Protein AF-0000000084537211 (afdb_homodimer)

Sequence (558 aa):
MEEIHDLFDIAEKNSTNLKNIINNLDGIYKQNYTIISDLVKDKWAISINMDIDKFNNFLIEGKYKNRYEKLKDDLERLPNGVGENISTKEVLRRELKKHYSKRIIFDSSFKDGKKFKYGALNIGGPGIHKYGDICLVIAKSFVNNDASVAFIKGDSLSYVNESKVDVEKLTTDSSNKNLVHILAAIKHCTCTCEIDPIMLPSIVCCEHSYIEAITKNDIEPQHIHKVRIRKTKVEEYYGYLYEKYANGLSDIEKLRDLQEFLRMNDLIKDKGIELEVVGMEEIHDLFDIAEKNSTNLKNIINNLDGIYKQNYTIISDLVKDKWAISINMDIDKFNNFLIEGKYKNRYEKLKDDLERLPNGVGENISTKEVLRRELKKHYSKRIIFDSSFKDGKKFKYGALNIGGPGIHKYGDICLVIAKSFVNNDASVAFIKGDSLSYVNESKVDVEKLTTDSSNKNLVHILAAIKHCTCTCEIDPIMLPSIVCCEHSYIEAITKNDIEPQHIHKVRIRKTKVEEYYGYLYEKYANGLSDIEKLRDLQEFLRMNDLIKDKGIELEVVG

Radius of gyration: 30.25 Å; Cα contacts (8 Å, |Δi|>4): 930; chains: 2; bounding box: 52×92×57 Å

Secondary structure (DSSP, 8-state):
----B-HHHHHHHTHHHHHHHHTT--HHHHHHHHHHHHHHHHH-EEEEEE-HHHHHHHHHHTSB--HHHHHHHHHHHSGGGGGGGS-HHHHHHHHHGGGHHHHHHHHHTBTTGGG-EEEEEESSS---GGG-SEEEEEPHHHHHTT--EEEESS-GGGGB-SSSB-HHHHHHSEE-GGGHHHHHHHHHTT-SSPPPGGGHHHHHB-SS-BPEEEE-S-B-GGGEEEEEEEHHHHHHHHHHHHHHHHT----HHHHHHHHHHHHHHHHHHHHTPEEEEE-/----B-HHHHHHHHHHHHHHHGGG--HHHHHHHHHHHHHHHHH-EEEEEE-HHHHHHHHHHTSB--HHHHHHHHHHHSGGGGGGGS-HHHHHHHHHGGGHHHHHHHHHTBTTGGG-EEEEEESSS---GGG-SEEEEEPHHHHHTT--EEEESS-GGGGB-SSSB-HHHHHHSEE-GGGHHHHHHHHHTT-SSPPPGGGHHHHHB-SS-BPEEEE-S-B-GGGEEEEEEEHHHHHHHHHHHHHHHHT----HHHHHHHHHHHHHHHHHHHHTPEEEEE-

Foldseek 3Di:
DQAAAALLVLQAVLVVVLVVVLVPDDDQLNVLLVLLLVLLQPQKFWKDAAALLLVLVQLVVFWNADPLRVLVVVLVPDPPNVSVVDDPLVVQCVVCPPLSQLLCQLLVRYDLSNLKDKTFIFRDDQFEPVRYFKIWTFAVCCLVVDWRKKKFFFDQSVQDDDRHGVSVNRSNGMHGPNCVSSSLSVSQSPDPDRDDPVCSRCVAGYNVGTIMMMTNDIDGPVRTAAMEGEPVVVVLLVVLVCCCPPPNDDPPVSVVSNVSVVSSVVSCVVVVHYYHHDD/DQAAAALLVLQAVLVVVLVVVLVPDDDQLNVLLVLQLVLLQPQKFWKDAAALLLVLVQLVVFWNADPLRVLVVVLVPDPPNVSVVDDPLVVQCVVCPPLSQLLCQLLVRYDLSNLKDKTFIARDDQFEPVRYFKIWTFAVCCLVVDWRKKKFFFDQSVQDDDRHGVSVNRSNGMHGPNCVSSSLSVSQSPDPDRDDSVCSRCVAGYNVGTIMMMTNDIDGPVRTAAMEGEPVVVVLLVVLVCCCPPPNDDPPVSVVSNVSVVSSVVSCVVVVHYYHYDD

pLDDT: mean 93.95, std 5.87, range [47.0, 98.62]

Structure (mmCIF, N/CA/C/O backbone):
data_AF-0000000084537211-model_v1
#
loop_
_entity.id
_entity.type
_entity.pdbx_description
1 polymer 'SWIM-type domain-containing protein'
#
loop_
_atom_site.group_PDB
_atom_site.id
_atom_site.type_symbol
_atom_site.label_atom_id
_atom_site.label_alt_id
_atom_site.label_comp_id
_atom_site.label_asym_id
_atom_site.label_entity_id
_atom_site.label_seq_id
_atom_site.pdbx_PDB_ins_code
_atom_site.Cartn_x
_atom_site.Cartn_y
_atom_site.Cartn_z
_atom_site.occupancy
_atom_site.B_iso_or_equiv
_atom_site.auth_seq_id
_atom_site.auth_comp_id
_atom_site.auth_asym_id
_atom_site.auth_atom_id
_atom_site.pdbx_PDB_model_num
ATOM 1 N N . MET A 1 1 ? 23.516 35.719 15.367 1 47 1 MET A N 1
ATOM 2 C CA . MET A 1 1 ? 22.797 34.438 15.375 1 47 1 MET A CA 1
ATOM 3 C C . MET A 1 1 ? 21.312 34.656 15.578 1 47 1 MET A C 1
ATOM 5 O O . MET A 1 1 ? 20.891 35.375 16.5 1 47 1 MET A O 1
ATOM 9 N N . GLU A 1 2 ? 20.594 34.594 14.438 1 64.69 2 GLU A N 1
ATOM 10 C CA . GLU A 1 2 ? 19.188 34.938 14.586 1 64.69 2 GLU A CA 1
ATOM 11 C C . GLU A 1 2 ? 18.547 34.188 15.758 1 64.69 2 GLU A C 1
ATOM 13 O O . GLU A 1 2 ? 18.906 33.031 16.031 1 64.69 2 GLU A O 1
ATOM 18 N N . GLU A 1 3 ? 18.047 34.844 16.734 1 81.56 3 GLU A N 1
ATOM 19 C CA . GLU A 1 3 ? 17.406 34.344 17.953 1 81.56 3 GLU A CA 1
ATOM 20 C C . GLU A 1 3 ? 16.422 33.219 17.641 1 81.56 3 GLU A C 1
ATOM 22 O O . GLU A 1 3 ? 15.602 33.344 16.719 1 81.56 3 GLU A O 1
ATOM 27 N N . ILE A 1 4 ? 16.672 32 18.203 1 92.5 4 ILE A N 1
ATOM 28 C CA . ILE A 1 4 ? 15.797 30.844 18.078 1 92.5 4 ILE A CA 1
ATOM 29 C C . ILE A 1 4 ? 14.695 30.922 19.125 1 92.5 4 ILE A C 1
ATOM 31 O O . ILE A 1 4 ? 14.969 31.125 20.312 1 92.5 4 ILE A O 1
ATOM 35 N N . HIS A 1 5 ? 13.43 30.891 18.719 1 96.25 5 HIS A N 1
ATOM 36 C CA . HIS A 1 5 ? 12.258 31 19.578 1 96.25 5 HIS A CA 1
ATOM 37 C C . HIS A 1 5 ? 11.656 29.625 19.859 1 96.25 5 HIS A C 1
ATOM 39 O O . HIS A 1 5 ? 11.953 28.656 19.156 1 96.25 5 HIS A O 1
ATOM 45 N N . ASP A 1 6 ? 10.984 29.547 20.938 1 97.19 6 ASP A N 1
ATOM 46 C CA . ASP A 1 6 ? 10.188 28.359 21.219 1 97.19 6 ASP A CA 1
ATOM 47 C C . ASP A 1 6 ? 8.695 28.625 21 1 97.19 6 ASP A C 1
ATOM 49 O O . ASP A 1 6 ? 8.055 29.297 21.797 1 97.19 6 ASP A O 1
ATOM 53 N N . LEU A 1 7 ? 8.172 28.078 19.984 1 96.62 7 LEU A N 1
ATOM 54 C CA . LEU A 1 7 ? 6.801 28.344 19.578 1 96.62 7 LEU A CA 1
ATOM 55 C C . LEU A 1 7 ? 5.816 27.922 20.656 1 96.62 7 LEU A C 1
ATOM 57 O O . LEU A 1 7 ? 4.805 28.594 20.875 1 96.62 7 LEU A O 1
ATOM 61 N N . PHE A 1 8 ? 6.078 26.859 21.312 1 95.44 8 PHE A N 1
ATOM 62 C CA . PHE A 1 8 ? 5.16 26.312 22.297 1 95.44 8 PHE A CA 1
ATOM 63 C C . PHE A 1 8 ? 5.164 27.156 23.562 1 95.44 8 PHE A C 1
ATOM 65 O O . PHE A 1 8 ? 4.129 27.328 24.203 1 95.44 8 PHE A O 1
ATOM 72 N N . ASP A 1 9 ? 6.277 27.688 23.875 1 94.5 9 ASP A N 1
ATOM 73 C CA . ASP A 1 9 ? 6.359 28.641 24.969 1 94.5 9 ASP A CA 1
ATOM 74 C C . ASP A 1 9 ? 5.594 29.922 24.641 1 94.5 9 ASP A C 1
ATOM 76 O O . ASP A 1 9 ? 4.914 30.484 25.5 1 94.5 9 ASP A O 1
ATOM 80 N N . ILE A 1 10 ? 5.77 30.344 23.406 1 94.38 10 ILE A N 1
ATOM 81 C CA . ILE A 1 10 ? 5.062 31.547 22.953 1 94.38 10 ILE A CA 1
ATOM 82 C C . ILE A 1 10 ? 3.557 31.344 23.094 1 94.38 10 ILE A C 1
ATOM 84 O O . ILE A 1 10 ? 2.857 32.188 23.641 1 94.38 10 ILE A O 1
ATOM 88 N N . ALA A 1 11 ? 3.014 30.25 22.672 1 94.06 11 ALA A N 1
ATOM 89 C CA . ALA A 1 11 ? 1.591 29.938 22.75 1 94.06 11 ALA A CA 1
ATOM 90 C C . ALA A 1 11 ? 1.128 29.844 24.203 1 94.06 11 ALA A C 1
ATOM 92 O O . ALA A 1 11 ? 0.03 30.297 24.531 1 94.06 11 ALA A O 1
ATOM 93 N N . GLU A 1 12 ? 1.94 29.297 25.047 1 91.31 12 GLU A N 1
ATOM 94 C CA . GLU A 1 12 ? 1.62 29.156 26.469 1 91.31 12 GLU A CA 1
ATOM 95 C C . GLU A 1 12 ? 1.517 30.516 27.141 1 91.31 12 GLU A C 1
ATOM 97 O O . GLU A 1 12 ? 0.601 30.75 27.938 1 91.31 12 GLU A O 1
ATOM 102 N N . LYS A 1 13 ? 2.348 31.344 26.797 1 88.38 13 LYS A N 1
ATOM 103 C CA . LYS A 1 13 ? 2.428 32.656 27.453 1 88.38 13 LYS A CA 1
ATOM 104 C C . LYS A 1 13 ? 1.274 33.562 27.016 1 88.38 13 LYS A C 1
ATOM 106 O O . LYS A 1 13 ? 0.84 34.406 27.781 1 88.38 13 LYS A O 1
ATOM 111 N N . ASN A 1 14 ? 0.827 33.344 25.891 1 88 14 ASN A N 1
ATOM 112 C CA . ASN A 1 14 ? -0.255 34.188 25.375 1 88 14 ASN A CA 1
ATOM 113 C C . ASN A 1 14 ? -1.572 33.906 26.078 1 88 14 ASN A C 1
ATOM 115 O O . ASN A 1 14 ? -2.555 34.625 25.906 1 88 14 ASN A O 1
ATOM 119 N N . SER A 1 15 ? -1.621 32.906 26.938 1 72.75 15 SER A N 1
ATOM 120 C CA . SER A 1 15 ? -2.852 32.531 27.625 1 72.75 15 SER A CA 1
ATOM 121 C C . SER A 1 15 ? -3.432 33.719 28.406 1 72.75 15 SER A C 1
ATOM 123 O O . SER A 1 15 ? -4.648 33.906 28.422 1 72.75 15 SER A O 1
ATOM 125 N N . THR A 1 16 ? -2.631 34.5 28.906 1 70.94 16 THR A N 1
ATOM 126 C CA . THR A 1 16 ? -3.088 35.625 29.688 1 70.94 16 THR A CA 1
ATOM 127 C C . THR A 1 16 ? -3.678 36.719 28.781 1 70.94 16 THR A C 1
ATOM 129 O O . THR A 1 16 ? -4.715 37.312 29.109 1 70.94 16 THR A O 1
ATOM 132 N N . ASN A 1 17 ? -3.1 36.906 27.656 1 79.19 17 ASN A N 1
ATOM 133 C CA . ASN A 1 17 ? -3.549 37.938 26.734 1 79.19 17 ASN A CA 1
ATOM 134 C C . ASN A 1 17 ? -4.898 37.562 26.109 1 79.19 17 ASN A C 1
ATOM 136 O O . ASN A 1 17 ? -5.746 38.438 25.922 1 79.19 17 ASN A O 1
ATOM 140 N N . LEU A 1 18 ? -5.148 36.375 25.891 1 82.81 18 LEU A N 1
ATOM 141 C CA . LEU A 1 18 ? -6.379 35.906 25.25 1 82.81 18 LEU A CA 1
ATOM 142 C C . LEU A 1 18 ? -7.582 36.125 26.172 1 82.81 18 LEU A C 1
ATOM 144 O O . LEU A 1 18 ? -8.648 36.531 25.703 1 82.81 18 LEU A O 1
ATOM 148 N N . LYS A 1 19 ? -7.348 36.062 27.422 1 77.88 19 LYS A N 1
ATOM 149 C CA . LYS A 1 19 ? -8.43 36.219 28.375 1 77.88 19 LYS A CA 1
ATOM 150 C C . LYS A 1 19 ? -8.875 37.688 28.469 1 77.88 19 LYS A C 1
ATOM 152 O O . LYS A 1 19 ? -10.047 37.969 28.703 1 77.88 19 LYS A O 1
ATOM 157 N N . ASN A 1 20 ? -7.969 38.531 28.156 1 80.25 20 ASN A N 1
ATOM 158 C CA . ASN A 1 20 ? -8.258 39.938 28.266 1 80.25 20 ASN A CA 1
ATOM 159 C C . ASN A 1 20 ? -9.078 40.438 27.078 1 80.25 20 ASN A C 1
ATOM 161 O O . ASN A 1 20 ? -9.852 41.406 27.203 1 80.25 20 ASN A O 1
ATOM 165 N N . ILE A 1 21 ? -8.953 39.844 25.984 1 79.19 21 ILE A N 1
ATOM 166 C CA . ILE A 1 21 ? -9.641 40.25 24.766 1 79.19 21 ILE A CA 1
ATOM 167 C C . ILE A 1 21 ? -11.141 40.031 24.922 1 79.19 21 ILE A C 1
ATOM 169 O O . ILE A 1 21 ? -11.953 40.812 24.406 1 79.19 21 ILE A O 1
ATOM 173 N N . ILE A 1 22 ? -11.586 39.094 25.703 1 80.06 22 ILE A N 1
ATOM 174 C CA . ILE A 1 22 ? -12.969 38.688 25.875 1 80.06 22 ILE A CA 1
ATOM 175 C C . ILE A 1 22 ? -13.766 39.812 26.531 1 80.06 22 ILE A C 1
ATOM 177 O O . ILE A 1 22 ? -14.938 40.031 26.219 1 80.06 22 ILE A O 1
ATOM 181 N N . ASN A 1 23 ? -13.094 40.562 27.281 1 80.06 23 ASN A N 1
ATOM 182 C CA . ASN A 1 23 ? -13.758 41.562 28.078 1 80.06 23 ASN A CA 1
ATOM 183 C C . ASN A 1 23 ? -14.234 42.75 27.219 1 80.06 23 ASN A C 1
ATOM 185 O O . ASN A 1 23 ? -15.117 43.5 27.625 1 80.06 23 ASN A O 1
ATOM 189 N N . ASN A 1 24 ? -13.781 42.875 26.031 1 81.5 24 ASN A N 1
ATOM 190 C CA . ASN A 1 24 ? -14.102 44 25.188 1 81.5 24 ASN A CA 1
ATOM 191 C C . ASN A 1 24 ? -15.188 43.656 24.172 1 81.5 24 ASN A C 1
ATOM 193 O O . ASN A 1 24 ? -15.609 44.531 23.391 1 81.5 24 ASN A O 1
ATOM 197 N N . LEU A 1 25 ? -15.672 42.438 24.141 1 86.19 25 LEU A N 1
ATOM 198 C CA . LEU A 1 25 ? -16.703 42.031 23.203 1 86.19 25 LEU A CA 1
ATOM 199 C C . LEU A 1 25 ? -18.094 42.344 23.734 1 86.19 25 LEU A C 1
ATOM 201 O O . LEU A 1 25 ? -18.344 42.219 24.938 1 86.19 25 LEU A O 1
ATOM 205 N N . ASP A 1 26 ? -18.906 42.938 22.812 1 87.88 26 ASP A N 1
ATOM 206 C CA . ASP A 1 26 ? -20.281 43.188 23.219 1 87.88 26 ASP A CA 1
ATOM 207 C C . ASP A 1 26 ? -21.266 42.812 22.109 1 87.88 26 ASP A C 1
ATOM 209 O O . ASP A 1 26 ? -20.859 42.375 21.047 1 87.88 26 ASP A O 1
ATOM 213 N N . GLY A 1 27 ? -22.547 42.688 22.531 1 90.12 27 GLY A N 1
ATOM 214 C CA . GLY A 1 27 ? -23.594 42.406 21.578 1 90.12 27 GLY A CA 1
ATOM 215 C C . GLY A 1 27 ? -23.469 41.062 20.891 1 90.12 27 GLY A C 1
ATOM 216 O O . GLY A 1 27 ? -23.297 40.031 21.547 1 90.12 27 GLY A O 1
ATOM 217 N N . ILE A 1 28 ? -23.656 41.188 19.656 1 89.31 28 ILE A N 1
ATOM 218 C CA . ILE A 1 28 ? -23.703 39.969 18.844 1 89.31 28 ILE A CA 1
ATOM 219 C C . ILE A 1 28 ? -22.328 39.312 18.828 1 89.31 28 ILE A C 1
ATOM 221 O O . ILE A 1 28 ? -22.234 38.062 18.797 1 89.31 28 ILE A O 1
ATOM 225 N N . TYR A 1 29 ? -21.312 40.062 18.938 1 91.12 29 TYR A N 1
ATOM 226 C CA . TYR A 1 29 ? -19.953 39.531 18.953 1 91.12 29 TYR A CA 1
ATOM 227 C C . TYR A 1 29 ? -19.719 38.656 20.188 1 91.12 29 TYR A C 1
ATOM 229 O O . TYR A 1 29 ? -19.078 37.625 20.125 1 91.12 29 TYR A O 1
ATOM 237 N N . LYS A 1 30 ? -20.25 39.094 21.312 1 92.19 30 LYS A N 1
ATOM 238 C CA . LYS A 1 30 ? -20.125 38.344 22.547 1 92.19 30 LYS A CA 1
ATOM 239 C C . LYS A 1 30 ? -20.938 37.062 22.484 1 92.19 30 LYS A C 1
ATOM 241 O O . LYS A 1 30 ? -20.484 36.031 22.984 1 92.19 30 LYS A O 1
ATOM 246 N N . GLN A 1 31 ? -22.078 37.156 21.938 1 91.88 31 GLN A N 1
ATOM 247 C CA . GLN A 1 31 ? -22.922 36 21.766 1 91.88 31 GLN A CA 1
ATOM 248 C C . GLN A 1 31 ? -22.234 34.969 20.875 1 91.88 31 GLN A C 1
ATOM 250 O O . GLN A 1 31 ? -22.188 33.781 21.203 1 91.88 31 GLN A O 1
ATOM 255 N N . ASN A 1 32 ? -21.766 35.438 19.734 1 93.19 32 ASN A N 1
ATOM 256 C CA . ASN A 1 32 ? -21.047 34.562 18.812 1 93.19 32 ASN A CA 1
ATOM 257 C C . ASN A 1 32 ? -19.828 33.938 19.469 1 93.19 32 ASN A C 1
ATOM 259 O O . ASN A 1 32 ? -19.578 32.719 19.328 1 93.19 32 ASN A O 1
ATOM 263 N N . TYR A 1 33 ? -19.156 34.75 20.203 1 93.56 33 TYR A N 1
ATOM 264 C CA . TYR A 1 33 ? -17.984 34.281 20.938 1 93.56 33 TYR A CA 1
ATOM 265 C C . TYR A 1 33 ? -18.359 33.094 21.844 1 93.56 33 TYR A C 1
ATOM 267 O O . TYR A 1 33 ? -17.688 32.062 21.859 1 93.56 33 TYR A O 1
ATOM 275 N N . THR A 1 34 ? -19.375 33.281 22.641 1 93.06 34 THR A N 1
ATOM 276 C CA . THR A 1 34 ? -19.781 32.25 23.609 1 93.06 34 THR A CA 1
ATOM 277 C C . THR A 1 34 ? -20.172 30.969 22.922 1 93.06 34 THR A C 1
ATOM 279 O O . THR A 1 34 ? -19.75 29.875 23.344 1 93.06 34 THR A O 1
ATOM 282 N N . ILE A 1 35 ? -20.875 31.078 21.859 1 92.94 35 ILE A N 1
ATOM 283 C CA . ILE A 1 35 ? -21.328 29.906 21.125 1 92.94 35 ILE A CA 1
ATOM 284 C C . ILE A 1 35 ? -20.125 29.141 20.562 1 92.94 35 ILE A C 1
ATOM 286 O O . ILE A 1 35 ? -20.016 27.938 20.734 1 92.94 35 ILE A O 1
ATOM 290 N N . ILE A 1 36 ? -19.234 29.859 19.922 1 94.94 36 ILE A N 1
ATOM 291 C CA . ILE A 1 36 ? -18.062 29.25 19.281 1 94.94 36 ILE A CA 1
ATOM 292 C C . ILE A 1 36 ? -17.156 28.641 20.344 1 94.94 36 ILE A C 1
ATOM 294 O O . ILE A 1 36 ? -16.734 27.5 20.219 1 94.94 36 ILE A O 1
ATOM 298 N N . SER A 1 37 ? -16.906 29.422 21.375 1 95 37 SER A N 1
ATOM 299 C CA . SER A 1 37 ? -16 28.969 22.422 1 95 37 SER A CA 1
ATOM 300 C C . SER A 1 37 ? -16.516 27.688 23.078 1 95 37 SER A C 1
ATOM 302 O O . SER A 1 37 ? -15.766 26.719 23.25 1 95 37 SER A O 1
ATOM 304 N N . ASP A 1 38 ? -17.766 27.594 23.391 1 94.94 38 ASP A N 1
ATOM 305 C CA . ASP A 1 38 ? -18.359 26.438 24.062 1 94.94 38 ASP A CA 1
ATOM 306 C C . ASP A 1 38 ? -18.297 25.203 23.172 1 94.94 38 ASP A C 1
ATOM 308 O O . ASP A 1 38 ? -17.906 24.125 23.609 1 94.94 38 ASP A O 1
ATOM 312 N N . LEU A 1 39 ? -18.594 25.406 21.938 1 94.62 39 LEU A N 1
ATOM 313 C CA . LEU A 1 39 ? -18.625 24.266 21.031 1 94.62 39 LEU A CA 1
ATOM 314 C C . LEU A 1 39 ? -17.219 23.75 20.734 1 94.62 39 LEU A C 1
ATOM 316 O O . LEU A 1 39 ? -17 22.547 20.672 1 94.62 39 LEU A O 1
ATOM 320 N N . VAL A 1 40 ? -16.297 24.641 20.531 1 96.5 40 VAL A N 1
ATOM 321 C CA . VAL A 1 40 ? -14.93 24.25 20.219 1 96.5 40 VAL A CA 1
ATOM 322 C C . VAL A 1 40 ? -14.289 23.609 21.438 1 96.5 40 VAL A C 1
ATOM 324 O O . VAL A 1 40 ? -13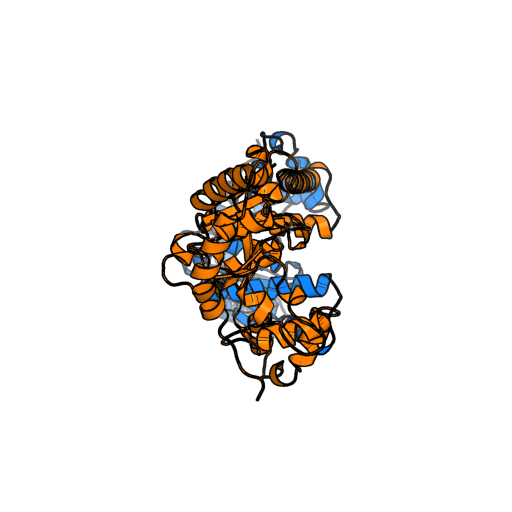.547 22.625 21.312 1 96.5 40 VAL A O 1
ATOM 327 N N . LYS A 1 41 ? -14.578 24.109 22.594 1 95.5 41 LYS A N 1
ATOM 328 C CA . LYS A 1 41 ? -14 23.594 23.828 1 95.5 41 LYS A CA 1
ATOM 329 C C . LYS A 1 41 ? -14.281 22.094 23.969 1 95.5 41 LYS A C 1
ATOM 331 O O . LYS A 1 41 ? -13.398 21.328 24.344 1 95.5 41 LYS A O 1
ATOM 336 N N . ASP A 1 42 ? -15.391 21.656 23.594 1 91.88 42 ASP A N 1
ATOM 337 C CA . ASP A 1 42 ? -15.844 20.281 23.797 1 91.88 42 ASP A CA 1
ATOM 338 C C . ASP A 1 42 ? -15.422 19.391 22.625 1 91.88 42 ASP A C 1
ATOM 340 O O . ASP A 1 42 ? -15.203 18.188 22.812 1 91.88 42 ASP A O 1
ATOM 344 N N . LYS A 1 43 ? -15.266 19.953 21.469 1 94.88 43 LYS A N 1
ATOM 345 C CA . LYS A 1 43 ? -15.258 19.094 20.281 1 94.88 43 LYS A CA 1
ATOM 346 C C . LYS A 1 43 ? -13.914 19.172 19.562 1 94.88 43 LYS A C 1
ATOM 348 O O . LYS A 1 43 ? -13.672 18.422 18.609 1 94.88 43 LYS A O 1
ATOM 353 N N . TRP A 1 44 ? -13.031 20.047 20 1 95.56 44 TRP A N 1
ATOM 354 C CA . TRP A 1 44 ? -11.852 20.312 19.172 1 95.56 44 TRP A CA 1
ATOM 355 C C . TRP A 1 44 ? -10.953 19.078 19.109 1 95.56 44 TRP A C 1
ATOM 357 O O . TRP A 1 44 ? -10.891 18.297 20.047 1 95.56 44 TRP A O 1
ATOM 367 N N . ALA A 1 45 ? -10.352 18.922 18 1 96.38 45 ALA A N 1
ATOM 368 C CA . ALA A 1 45 ? -9.297 17.953 17.719 1 96.38 45 ALA A CA 1
ATOM 369 C C . ALA A 1 45 ? -8.305 18.516 16.688 1 96.38 45 ALA A C 1
ATOM 371 O O . ALA A 1 45 ? -8.547 19.562 16.094 1 96.38 45 ALA A O 1
ATOM 372 N N . ILE A 1 46 ? -7.184 17.875 16.609 1 97.25 46 ILE A N 1
ATOM 373 C CA . ILE A 1 46 ? -6.238 18.188 15.531 1 97.25 46 ILE A CA 1
ATOM 374 C C . ILE A 1 46 ? -6.465 17.234 14.359 1 97.25 46 ILE A C 1
ATOM 376 O O . ILE A 1 46 ? -6.625 16.031 14.555 1 97.25 46 ILE A O 1
ATOM 380 N N . SER A 1 47 ? -6.539 17.797 13.195 1 97.81 47 SER A N 1
ATOM 381 C CA . SER A 1 47 ? -6.645 16.969 12.008 1 97.81 47 SER A CA 1
ATOM 382 C C . SER A 1 47 ? -5.527 17.266 11.016 1 97.81 47 SER A C 1
ATOM 384 O O . SER A 1 47 ? -4.992 18.391 11 1 97.81 47 SER A O 1
ATOM 386 N N . ILE A 1 48 ? -5.109 16.344 10.281 1 98.25 48 ILE A N 1
ATOM 387 C CA . ILE A 1 48 ? -4.152 16.469 9.188 1 98.25 48 ILE A CA 1
ATOM 388 C C . ILE A 1 48 ? -4.766 15.906 7.898 1 98.25 48 ILE A C 1
ATOM 390 O O . ILE A 1 48 ? -5.113 14.727 7.828 1 98.25 48 ILE A O 1
ATOM 394 N N . ASN A 1 49 ? -4.898 16.766 6.918 1 98.06 49 ASN A N 1
ATOM 395 C CA . ASN A 1 49 ? -5.367 16.297 5.617 1 98.06 49 ASN A CA 1
ATOM 396 C C . ASN A 1 49 ? -4.211 15.844 4.734 1 98.06 49 ASN A C 1
ATOM 398 O O . ASN A 1 49 ? -3.143 16.469 4.734 1 98.06 49 ASN A O 1
ATOM 402 N N . MET A 1 50 ? -4.434 14.781 4.043 1 97.81 50 MET A N 1
ATOM 403 C CA . MET A 1 50 ? -3.416 14.258 3.131 1 97.81 50 MET A CA 1
ATOM 404 C C . MET A 1 50 ? -4.051 13.398 2.045 1 97.81 50 MET A C 1
ATOM 406 O O . MET A 1 50 ? -5.234 13.055 2.129 1 97.81 50 MET A O 1
ATOM 410 N N . ASP A 1 51 ? -3.303 13.141 1.012 1 97.31 51 ASP A N 1
ATOM 411 C CA . ASP A 1 51 ? -3.74 12.219 -0.033 1 97.31 51 ASP A CA 1
ATOM 412 C C . ASP A 1 51 ? -3.781 10.781 0.482 1 97.31 51 ASP A C 1
ATOM 414 O O . ASP A 1 51 ? -3.064 10.438 1.423 1 97.31 51 ASP A O 1
ATOM 418 N N . ILE A 1 52 ? -4.555 9.992 -0.177 1 98.12 52 ILE A N 1
ATOM 419 C CA . ILE A 1 52 ? -4.773 8.625 0.28 1 98.12 52 ILE A CA 1
ATOM 420 C C . ILE A 1 52 ? -3.457 7.855 0.253 1 98.12 52 ILE A C 1
ATOM 422 O O . ILE A 1 52 ? -3.17 7.074 1.162 1 98.12 52 ILE A O 1
ATOM 426 N N . ASP A 1 53 ? -2.668 8.039 -0.772 1 97.19 53 ASP A N 1
ATOM 427 C CA . ASP A 1 53 ? -1.412 7.305 -0.9 1 97.19 53 ASP A CA 1
ATOM 428 C C . ASP A 1 53 ? -0.449 7.664 0.23 1 97.19 53 ASP A C 1
ATOM 430 O O . ASP A 1 53 ? 0.255 6.797 0.75 1 97.19 53 ASP A O 1
ATOM 434 N N . LYS A 1 54 ? -0.433 8.891 0.645 1 97.5 54 LYS A N 1
ATOM 435 C CA . LYS A 1 54 ? 0.404 9.32 1.761 1 97.5 54 LYS A CA 1
ATOM 436 C C . LYS A 1 54 ? -0.092 8.734 3.078 1 97.5 54 LYS A C 1
ATOM 438 O O . LYS A 1 54 ? 0.709 8.375 3.941 1 97.5 54 LYS A O 1
ATOM 443 N N . PHE A 1 55 ? -1.363 8.703 3.191 1 98.62 55 PHE A N 1
ATOM 444 C CA . PHE A 1 55 ? -1.949 8.094 4.379 1 98.62 55 PHE A CA 1
ATOM 445 C C . PHE A 1 55 ? -1.59 6.617 4.469 1 98.62 55 PHE A C 1
ATOM 447 O O . PHE A 1 55 ? -1.196 6.129 5.527 1 98.62 55 PHE A O 1
ATOM 454 N N . ASN A 1 56 ? -1.729 5.949 3.318 1 98.56 56 ASN A N 1
ATOM 455 C CA . ASN A 1 56 ? -1.34 4.543 3.279 1 98.56 56 ASN A CA 1
ATOM 456 C C . ASN A 1 56 ? 0.126 4.355 3.66 1 98.56 56 ASN A C 1
ATOM 458 O O . ASN A 1 56 ? 0.46 3.467 4.445 1 98.56 56 ASN A O 1
ATOM 462 N N . ASN A 1 57 ? 0.959 5.195 3.139 1 97.75 57 ASN A N 1
ATOM 463 C CA . ASN A 1 57 ? 2.381 5.125 3.463 1 97.75 57 ASN A CA 1
ATOM 464 C C . ASN A 1 57 ? 2.625 5.324 4.957 1 97.75 57 ASN A C 1
ATOM 466 O O . ASN A 1 57 ? 3.443 4.625 5.555 1 97.75 57 ASN A O 1
ATOM 470 N N . PHE A 1 58 ? 1.897 6.262 5.504 1 98.38 58 PHE A N 1
ATOM 471 C CA . PHE A 1 58 ? 1.981 6.52 6.934 1 98.38 58 PHE A CA 1
ATOM 472 C C . PHE A 1 58 ? 1.628 5.273 7.734 1 98.38 58 PHE A C 1
ATOM 474 O O . PHE A 1 58 ? 2.361 4.883 8.641 1 98.38 58 PHE A O 1
ATOM 481 N N . LEU A 1 59 ? 0.602 4.621 7.359 1 98.31 59 LEU A N 1
ATOM 482 C CA . LEU A 1 59 ? 0.154 3.441 8.086 1 98.31 59 LEU A CA 1
ATOM 483 C C . LEU A 1 59 ? 1.152 2.299 7.938 1 98.31 59 LEU A C 1
ATOM 485 O O . LEU A 1 59 ? 1.364 1.527 8.875 1 98.31 59 LEU A O 1
ATOM 489 N N . ILE A 1 60 ? 1.753 2.229 6.777 1 97.94 60 ILE A N 1
ATOM 490 C CA . ILE A 1 60 ? 2.693 1.151 6.488 1 97.94 60 ILE A CA 1
ATOM 491 C C . ILE A 1 60 ? 4.02 1.42 7.191 1 97.94 60 ILE A C 1
ATOM 493 O O . ILE A 1 60 ? 4.59 0.525 7.82 1 97.94 60 ILE A O 1
ATOM 497 N N . GLU A 1 61 ? 4.48 2.668 7.172 1 96.44 61 GLU A N 1
ATOM 498 C CA . GLU A 1 61 ? 5.766 3.041 7.758 1 96.44 61 GLU A CA 1
ATOM 499 C C . GLU A 1 61 ? 5.68 3.115 9.281 1 96.44 61 GLU A C 1
ATOM 501 O O . GLU A 1 61 ? 6.695 3.004 9.969 1 96.44 61 GLU A O 1
ATOM 506 N N . GLY A 1 62 ? 4.484 3.439 9.766 1 96.56 62 GLY A N 1
ATOM 507 C CA . GLY A 1 62 ? 4.273 3.461 11.211 1 96.56 62 GLY A CA 1
ATOM 508 C C . GLY A 1 62 ? 4.586 4.809 11.836 1 96.56 62 GLY A C 1
ATOM 509 O O . GLY A 1 62 ? 4.574 4.945 13.062 1 96.56 62 GLY A O 1
ATOM 510 N N . LYS A 1 63 ? 4.922 5.758 10.992 1 97 63 LYS A N 1
ATOM 511 C CA . LYS A 1 63 ? 5.27 7.082 11.5 1 97 63 LYS A CA 1
ATOM 512 C C . LYS A 1 63 ? 4.902 8.164 10.484 1 97 63 LYS A C 1
ATOM 514 O O . LYS A 1 63 ? 5.195 8.039 9.297 1 97 63 LYS A O 1
ATOM 519 N N . TYR A 1 64 ? 4.176 9.195 10.945 1 97.94 64 TYR A N 1
ATOM 520 C CA . TYR A 1 64 ? 3.932 10.367 10.102 1 97.94 64 TYR A CA 1
ATOM 521 C C . TYR A 1 64 ? 5.184 11.219 9.984 1 97.94 64 TYR A C 1
ATOM 523 O O . TYR A 1 64 ? 5.723 11.688 10.992 1 97.94 64 TYR A O 1
ATOM 531 N N . LYS A 1 65 ? 5.656 11.422 8.82 1 97.25 65 LYS A N 1
ATOM 532 C CA . LYS A 1 65 ? 6.902 12.141 8.578 1 97.25 65 LYS A CA 1
ATOM 533 C C . LYS A 1 65 ? 6.641 13.477 7.895 1 97.25 65 LYS A C 1
ATOM 535 O O . LYS A 1 65 ? 5.836 13.562 6.965 1 97.25 65 LYS A O 1
ATOM 540 N N . ASN A 1 66 ? 7.324 14.5 8.414 1 97.31 66 ASN A N 1
ATOM 541 C CA . ASN A 1 66 ? 7.277 15.75 7.66 1 97.31 66 ASN A CA 1
ATOM 542 C C . ASN A 1 66 ? 8.219 15.719 6.461 1 97.31 66 ASN A C 1
ATOM 544 O O . ASN A 1 66 ? 8.797 14.68 6.145 1 97.31 66 ASN A O 1
ATOM 548 N N . ARG A 1 67 ? 8.312 16.781 5.77 1 96.12 67 ARG A N 1
ATOM 549 C CA . ARG A 1 67 ? 9.055 16.812 4.512 1 96.12 67 ARG A CA 1
ATOM 550 C C . ARG A 1 67 ? 10.539 16.562 4.738 1 96.12 67 ARG A C 1
ATOM 552 O O . ARG A 1 67 ? 11.195 15.898 3.932 1 96.12 67 ARG A O 1
ATOM 559 N N . TYR A 1 68 ? 11.094 17.109 5.871 1 97.31 68 TYR A N 1
ATOM 560 C CA . TYR A 1 68 ? 12.508 16.922 6.18 1 97.31 68 TYR A CA 1
ATOM 561 C C . TYR A 1 68 ? 12.812 15.461 6.477 1 97.31 68 TYR A C 1
ATOM 563 O O . TYR A 1 68 ? 13.781 14.906 5.957 1 97.31 68 TYR A O 1
ATOM 571 N N . GLU A 1 69 ? 12 14.867 7.305 1 97.56 69 GLU A N 1
ATOM 572 C CA . GLU A 1 69 ? 12.188 13.477 7.707 1 97.56 69 GLU A CA 1
ATOM 573 C C . GLU A 1 69 ? 12.055 12.539 6.512 1 97.56 69 GLU A C 1
ATOM 575 O O . GLU A 1 69 ? 12.859 11.609 6.355 1 97.56 69 GLU A O 1
ATOM 580 N N . LYS A 1 70 ? 11.039 12.797 5.691 1 97.12 70 LYS A N 1
ATOM 581 C CA . LYS A 1 70 ? 10.82 11.977 4.508 1 97.12 70 LYS A CA 1
ATOM 582 C C . LYS A 1 70 ? 12.016 12.047 3.561 1 97.12 70 LYS A C 1
ATOM 584 O O . LYS A 1 70 ? 12.469 11.023 3.047 1 97.12 70 LYS A O 1
ATOM 589 N N . LEU A 1 71 ? 12.461 13.258 3.314 1 97.19 71 LEU A N 1
ATOM 590 C CA . LEU A 1 71 ? 13.617 13.445 2.441 1 97.19 71 LEU A CA 1
ATOM 591 C C . LEU A 1 71 ? 14.836 12.703 2.977 1 97.19 71 LEU A C 1
ATOM 593 O O . LEU A 1 71 ? 15.484 11.961 2.24 1 97.19 71 LEU A O 1
ATOM 597 N N . LYS A 1 72 ? 15.102 12.883 4.211 1 97.12 72 LYS A N 1
ATOM 598 C CA . LYS A 1 72 ? 16.25 12.211 4.836 1 97.12 72 LYS A CA 1
ATOM 599 C C . LYS A 1 72 ? 16.141 10.695 4.703 1 97.12 72 LYS A C 1
ATOM 601 O O . LYS A 1 72 ? 17.078 10.039 4.273 1 97.12 72 LYS A O 1
ATOM 606 N N . ASP A 1 73 ? 15 10.148 5.098 1 96.56 73 ASP A N 1
ATOM 607 C CA . ASP A 1 73 ? 14.758 8.711 5.043 1 96.56 73 ASP A CA 1
ATOM 608 C C . ASP A 1 73 ? 14.969 8.172 3.627 1 96.56 73 ASP A C 1
ATOM 610 O O . ASP A 1 73 ? 15.641 7.156 3.436 1 96.56 73 ASP A O 1
ATOM 614 N N . ASP A 1 74 ? 14.359 8.867 2.646 1 97.06 74 ASP A N 1
ATOM 615 C CA . ASP A 1 74 ? 14.43 8.406 1.263 1 97.06 74 ASP A CA 1
ATOM 616 C C . ASP A 1 74 ? 15.867 8.445 0.742 1 97.06 74 ASP A C 1
ATOM 618 O O . ASP A 1 74 ? 16.297 7.535 0.034 1 97.06 74 ASP A O 1
ATOM 622 N N . LEU A 1 75 ? 16.578 9.492 1.111 1 97.5 75 LEU A N 1
ATOM 623 C CA . LEU A 1 75 ? 17.969 9.602 0.664 1 97.5 75 LEU A CA 1
ATOM 624 C C . LEU A 1 75 ? 18.828 8.516 1.301 1 97.5 75 LEU A C 1
ATOM 626 O O . LEU A 1 75 ? 19.766 8.008 0.67 1 97.5 75 LEU A O 1
ATOM 630 N N . GLU A 1 76 ? 18.578 8.188 2.506 1 97.19 76 GLU A N 1
ATOM 631 C CA . GLU A 1 76 ? 19.328 7.16 3.219 1 97.19 76 GLU A CA 1
ATOM 632 C C . GLU A 1 76 ? 19.062 5.777 2.631 1 97.19 76 GLU A C 1
ATOM 634 O O . GLU A 1 76 ? 19.859 4.855 2.818 1 97.19 76 GLU A O 1
ATOM 639 N N . ARG A 1 77 ? 17.922 5.617 1.942 1 96.25 77 ARG A N 1
ATOM 640 C CA . ARG A 1 77 ? 17.578 4.344 1.316 1 96.25 77 ARG A CA 1
ATOM 641 C C . ARG A 1 77 ? 18.453 4.086 0.091 1 96.25 77 ARG A C 1
ATOM 643 O O . ARG A 1 77 ? 18.547 2.951 -0.384 1 96.25 77 ARG A O 1
ATOM 650 N N . LEU A 1 78 ? 18.969 5.16 -0.481 1 96.88 78 LEU A N 1
ATOM 651 C CA . LEU A 1 78 ? 19.797 5.012 -1.678 1 96.88 78 LEU A CA 1
ATOM 652 C C . LEU A 1 78 ? 21.062 4.23 -1.37 1 96.88 78 LEU A C 1
ATOM 654 O O . LEU A 1 78 ? 21.703 4.449 -0.335 1 96.88 78 LEU A O 1
ATOM 658 N N . PRO A 1 79 ? 21.438 3.342 -2.271 1 94.62 79 PRO A N 1
ATOM 659 C CA . PRO A 1 79 ? 22.609 2.494 -2.012 1 94.62 79 PRO A CA 1
ATOM 660 C C . PRO A 1 79 ? 23.922 3.262 -2.104 1 94.62 79 PRO A C 1
ATOM 662 O O . PRO A 1 79 ? 24 4.293 -2.773 1 94.62 79 PRO A O 1
ATOM 665 N N . ASN A 1 80 ? 24.922 2.689 -1.375 1 93.81 80 ASN A N 1
ATOM 666 C CA . ASN A 1 80 ? 26.328 3.102 -1.481 1 93.81 80 ASN A CA 1
ATOM 667 C C . ASN A 1 80 ? 26.516 4.562 -1.076 1 93.81 80 ASN A C 1
ATOM 669 O O . ASN A 1 80 ? 27.391 5.25 -1.601 1 93.81 80 ASN A O 1
ATOM 673 N N . GLY A 1 81 ? 25.531 5.164 -0.385 1 92.56 81 GLY A N 1
ATOM 674 C CA . GLY A 1 81 ? 25.656 6.508 0.159 1 92.56 81 GLY A CA 1
ATOM 675 C C . GLY A 1 81 ? 25.5 7.594 -0.888 1 92.56 81 GLY A C 1
ATOM 676 O O . GLY A 1 81 ? 25.875 8.75 -0.658 1 92.56 81 GLY A O 1
ATOM 677 N N . VAL A 1 82 ? 24.922 7.246 -1.978 1 94.38 82 VAL A N 1
ATOM 678 C CA . VAL A 1 82 ? 24.812 8.211 -3.068 1 94.38 82 VAL A CA 1
ATOM 679 C C . VAL A 1 82 ? 23.859 9.344 -2.668 1 94.38 82 VAL A C 1
ATOM 681 O O . VAL A 1 82 ? 23.922 10.438 -3.229 1 94.38 82 VAL A O 1
ATOM 684 N N . GLY A 1 83 ? 22.984 9.023 -1.744 1 95.31 83 GLY A N 1
ATOM 685 C CA . GLY A 1 83 ? 22.062 10.039 -1.257 1 95.31 83 GLY A CA 1
ATOM 686 C C . GLY A 1 83 ? 22.766 11.242 -0.664 1 95.31 83 GLY A C 1
ATOM 687 O O . GLY A 1 83 ? 22.203 12.344 -0.648 1 95.31 83 GLY A O 1
ATOM 688 N N . GLU A 1 84 ? 23.984 11.086 -0.194 1 94.56 84 GLU A N 1
ATOM 689 C CA . GLU A 1 84 ? 24.734 12.156 0.439 1 94.56 84 GLU A CA 1
ATOM 690 C C . GLU A 1 84 ? 25.125 13.227 -0.575 1 94.56 84 GLU A C 1
ATOM 692 O O . GLU A 1 84 ? 25.438 14.359 -0.202 1 94.56 84 GLU A O 1
ATOM 697 N N . ASN A 1 85 ? 25.125 12.875 -1.803 1 93.5 85 ASN A N 1
ATOM 698 C CA . ASN A 1 85 ? 25.531 13.797 -2.857 1 93.5 85 ASN A CA 1
ATOM 699 C C . ASN A 1 85 ? 24.375 14.68 -3.309 1 93.5 85 ASN A C 1
ATOM 701 O O . ASN A 1 85 ? 24.562 15.594 -4.121 1 93.5 85 ASN A O 1
ATOM 705 N N . ILE A 1 86 ? 23.234 14.398 -2.84 1 96.25 86 ILE A N 1
ATOM 706 C CA . ILE A 1 86 ? 22.062 15.172 -3.236 1 96.25 86 ILE A CA 1
ATOM 707 C C . ILE A 1 86 ? 21.875 16.344 -2.275 1 96.25 86 ILE A C 1
ATOM 709 O O . ILE A 1 86 ? 21.844 16.156 -1.058 1 96.25 86 ILE A O 1
ATOM 713 N N . SER A 1 87 ? 21.75 17.516 -2.84 1 96.1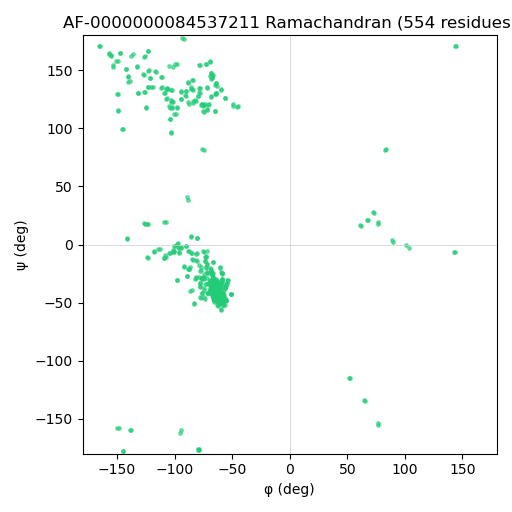9 87 SER A N 1
ATOM 714 C CA . SER A 1 87 ? 21.547 18.719 -2.037 1 96.19 87 SER A CA 1
ATOM 715 C C . SER A 1 87 ? 20.125 18.781 -1.486 1 96.19 87 SER A C 1
ATOM 717 O O . SER A 1 87 ? 19.172 19.016 -2.232 1 96.19 87 SER A O 1
ATOM 719 N N . THR A 1 88 ? 20 18.688 -0.195 1 95.88 88 THR A N 1
ATOM 720 C CA . THR A 1 88 ? 18.703 18.75 0.449 1 95.88 88 THR A CA 1
ATOM 721 C C . THR A 1 88 ? 18.062 20.109 0.239 1 95.88 88 THR A C 1
ATOM 723 O O . THR A 1 88 ? 16.844 20.219 0.086 1 95.88 88 THR A O 1
ATOM 726 N N . LYS A 1 89 ? 18.859 21.125 0.215 1 95.75 89 LYS A N 1
ATOM 727 C CA . LYS A 1 89 ? 18.391 22.484 -0.012 1 95.75 89 LYS A CA 1
ATOM 728 C C . LYS A 1 89 ? 17.734 22.609 -1.384 1 95.75 89 LYS A C 1
ATOM 730 O O . LYS A 1 89 ? 16.641 23.172 -1.507 1 95.75 89 LYS A O 1
ATOM 735 N N . GLU A 1 90 ? 18.375 22.109 -2.346 1 96.38 90 GLU A N 1
ATOM 736 C CA . GLU A 1 90 ? 17.859 22.203 -3.707 1 96.38 90 GLU A CA 1
ATOM 737 C C . GLU A 1 90 ? 16.562 21.391 -3.867 1 96.38 90 GLU A C 1
ATOM 739 O O . GLU A 1 90 ? 15.648 21.812 -4.566 1 96.38 90 GLU A O 1
ATOM 744 N N . VAL A 1 91 ? 16.547 20.203 -3.242 1 97.31 91 VAL A N 1
ATOM 745 C CA . VAL A 1 91 ? 15.344 19.375 -3.293 1 97.31 91 VAL A CA 1
ATOM 746 C C . VAL A 1 91 ? 14.164 20.141 -2.688 1 97.31 91 VAL A C 1
ATOM 748 O O . VAL A 1 91 ? 13.102 20.234 -3.295 1 97.31 91 VAL A O 1
ATOM 751 N N . LEU A 1 92 ? 14.352 20.719 -1.514 1 97.06 92 LEU A N 1
ATOM 752 C CA . LEU A 1 92 ? 13.289 21.453 -0.826 1 97.06 92 LEU A CA 1
ATOM 753 C C . LEU A 1 92 ? 12.852 22.672 -1.638 1 97.06 92 LEU A C 1
ATOM 755 O O . LEU A 1 92 ? 11.664 22.984 -1.695 1 97.06 92 LEU A O 1
ATOM 759 N N . ARG A 1 93 ? 13.789 23.344 -2.254 1 97.12 93 ARG A N 1
ATOM 760 C CA . ARG A 1 93 ? 13.469 24.484 -3.096 1 97.12 93 ARG A CA 1
ATOM 761 C C . ARG A 1 93 ? 12.562 24.078 -4.25 1 97.12 93 ARG A C 1
ATOM 763 O O . ARG A 1 93 ? 11.578 24.766 -4.539 1 97.12 93 ARG A O 1
ATOM 770 N N . ARG A 1 94 ? 12.867 23.016 -4.871 1 95.69 94 ARG A N 1
ATOM 771 C CA . ARG A 1 94 ? 12.07 22.531 -5.996 1 95.69 94 ARG A CA 1
ATOM 772 C C . ARG A 1 94 ? 10.688 22.094 -5.543 1 95.69 94 ARG A C 1
ATOM 774 O O . ARG A 1 94 ? 9.688 22.359 -6.219 1 95.69 94 ARG A O 1
ATOM 781 N N . GLU A 1 95 ? 10.578 21.469 -4.426 1 93.75 95 GLU A N 1
ATOM 782 C CA . GLU A 1 95 ? 9.32 20.891 -3.955 1 93.75 95 GLU A CA 1
ATOM 783 C C . GLU A 1 95 ? 8.398 21.969 -3.389 1 93.75 95 GLU A C 1
ATOM 785 O O . GLU A 1 95 ? 7.184 21.922 -3.566 1 93.75 95 GLU A O 1
ATOM 790 N N . LEU A 1 96 ? 8.977 22.969 -2.711 1 95.69 96 LEU A N 1
ATOM 791 C CA . LEU A 1 96 ? 8.18 23.969 -2.012 1 95.69 96 LEU A CA 1
ATOM 792 C C . LEU A 1 96 ? 7.898 25.172 -2.912 1 95.69 96 LEU A C 1
ATOM 794 O O . LEU A 1 96 ? 7.02 25.984 -2.615 1 95.69 96 LEU A O 1
ATOM 798 N N . LYS A 1 97 ? 8.695 25.312 -3.971 1 95.75 97 LYS A N 1
ATOM 799 C CA . LYS A 1 97 ? 8.508 26.344 -4.977 1 95.75 97 LYS A CA 1
ATOM 800 C C . LYS A 1 97 ? 8.391 27.734 -4.332 1 95.75 97 LYS A C 1
ATOM 802 O O . LYS A 1 97 ? 9.266 28.141 -3.566 1 95.75 97 LYS A O 1
ATOM 807 N N . LYS A 1 98 ? 7.152 28.406 -4.465 1 94.56 98 LYS A N 1
ATOM 808 C CA . LYS A 1 98 ? 6.992 29.781 -4.012 1 94.56 98 LYS A CA 1
ATOM 809 C C . LYS A 1 98 ? 6.984 29.875 -2.486 1 94.56 98 LYS A C 1
ATOM 811 O O . LYS A 1 98 ? 7.188 30.938 -1.915 1 94.56 98 LYS A O 1
ATOM 816 N N . HIS A 1 99 ? 6.781 28.75 -1.802 1 95.06 99 HIS A N 1
ATOM 817 C CA . HIS A 1 99 ? 6.668 28.75 -0.348 1 95.06 99 HIS A CA 1
ATOM 818 C C . HIS A 1 99 ? 8.008 28.453 0.31 1 95.06 99 HIS A C 1
ATOM 820 O O . HIS A 1 99 ? 8.125 28.469 1.538 1 95.06 99 HIS A O 1
ATOM 826 N N . TYR A 1 100 ? 9.039 28.203 -0.497 1 96.19 100 TYR A N 1
ATOM 827 C CA . TYR A 1 100 ? 10.32 27.719 0.01 1 96.19 100 TYR A CA 1
ATOM 828 C C . TYR A 1 100 ? 10.93 28.703 0.996 1 96.19 100 TYR A C 1
ATOM 830 O O . TYR A 1 100 ? 11.211 28.359 2.145 1 96.19 100 TYR A O 1
ATOM 838 N N . SER A 1 101 ? 11.125 29.938 0.604 1 96.19 101 SER A N 1
ATOM 839 C CA . SER A 1 101 ? 11.812 30.922 1.425 1 96.19 101 SER A CA 1
ATOM 840 C C . SER A 1 101 ? 11.102 31.125 2.762 1 96.19 101 SER A C 1
ATOM 842 O O . SER A 1 101 ? 11.734 31.047 3.82 1 96.19 101 SER A O 1
ATOM 844 N N . LYS A 1 102 ? 9.812 31.297 2.73 1 97.06 102 LYS A N 1
ATOM 845 C CA . LYS A 1 102 ? 9.055 31.547 3.951 1 97.06 102 LYS A CA 1
ATOM 846 C C . LYS A 1 102 ? 9.078 30.328 4.875 1 97.06 102 LYS A C 1
ATOM 848 O O . LYS A 1 102 ? 9.203 30.484 6.094 1 97.06 102 LYS A O 1
ATOM 853 N N . ARG A 1 103 ? 9.023 29.141 4.27 1 97.25 103 ARG A N 1
ATOM 854 C CA . ARG A 1 103 ? 9.023 27.922 5.07 1 97.25 103 ARG A CA 1
ATOM 855 C C . ARG A 1 103 ? 10.359 27.734 5.781 1 97.25 103 ARG A C 1
ATOM 857 O O . ARG A 1 103 ? 10.398 27.453 6.977 1 97.25 103 ARG A O 1
ATOM 864 N N . ILE A 1 104 ? 11.422 27.969 5.059 1 96.69 104 ILE A N 1
ATOM 865 C CA . ILE A 1 104 ? 12.75 27.812 5.637 1 96.69 104 ILE A CA 1
ATOM 866 C C . ILE A 1 104 ? 12.961 28.844 6.746 1 96.69 104 ILE A C 1
ATOM 868 O O . ILE A 1 104 ? 13.477 28.516 7.816 1 96.69 104 ILE A O 1
ATOM 872 N N . ILE A 1 105 ? 12.508 30.047 6.516 1 97.12 105 ILE A N 1
ATOM 873 C CA . ILE A 1 105 ? 12.641 31.109 7.52 1 97.12 105 ILE A CA 1
ATOM 874 C C . ILE A 1 105 ? 11.844 30.734 8.766 1 97.12 105 ILE A C 1
ATOM 876 O O . ILE A 1 105 ? 12.359 30.797 9.883 1 97.12 105 ILE A O 1
ATOM 880 N N . PHE A 1 106 ? 10.656 30.297 8.625 1 98 106 PHE A N 1
ATOM 881 C CA . PHE A 1 106 ? 9.812 29.953 9.766 1 98 106 PHE A CA 1
ATOM 882 C C . PHE A 1 106 ? 10.422 28.797 10.547 1 98 106 PHE A C 1
ATOM 884 O O . PHE A 1 106 ? 10.617 28.906 11.758 1 98 106 PHE A O 1
ATOM 891 N N . ASP A 1 107 ? 10.734 27.719 9.828 1 97.25 107 ASP A N 1
ATOM 892 C CA . ASP A 1 107 ? 11.203 26.5 10.492 1 97.25 107 ASP A CA 1
ATOM 893 C C . ASP A 1 107 ? 12.539 26.75 11.195 1 97.25 107 ASP A C 1
ATOM 895 O O . ASP A 1 107 ? 12.812 26.156 12.234 1 97.25 107 ASP A O 1
ATOM 899 N N . SER A 1 108 ? 13.328 27.625 10.625 1 96.19 108 SER A N 1
ATOM 900 C CA . SER A 1 108 ? 14.648 27.875 11.188 1 96.19 108 SER A CA 1
ATOM 901 C C . SER A 1 108 ? 14.57 28.844 12.367 1 96.19 108 SER A C 1
ATOM 903 O O . SER A 1 108 ? 15.539 28.984 13.117 1 96.19 108 SER A O 1
ATOM 905 N N . SER A 1 109 ? 13.492 29.5 12.547 1 97.25 109 SER A N 1
ATOM 906 C CA . SER A 1 109 ? 13.359 30.516 13.586 1 97.25 109 SER A CA 1
ATOM 907 C C . SER A 1 109 ? 12.906 29.906 14.906 1 97.25 109 SER A C 1
ATOM 909 O O . SER A 1 109 ? 12.883 30.578 15.93 1 97.25 109 SER A O 1
ATOM 911 N N . PHE A 1 110 ? 12.609 28.641 14.883 1 98 110 PHE A N 1
ATOM 912 C CA . PHE A 1 110 ? 12.047 28.016 16.078 1 98 110 PHE A CA 1
ATOM 913 C C . PHE A 1 110 ? 12.836 26.781 16.484 1 98 110 PHE A C 1
ATOM 915 O O . PHE A 1 110 ? 13.336 26.047 15.617 1 98 110 PHE A O 1
ATOM 922 N N . LYS A 1 111 ? 12.891 26.578 17.859 1 97.38 111 LYS A N 1
ATOM 923 C CA . LYS A 1 111 ? 13.453 25.328 18.375 1 97.38 111 LYS A CA 1
ATOM 924 C C . LYS A 1 111 ? 12.719 24.125 17.797 1 97.38 111 LYS A C 1
ATOM 926 O O . LYS A 1 111 ? 11.492 24.062 17.812 1 97.38 111 LYS A O 1
ATOM 931 N N . ASP A 1 112 ? 13.422 23.203 17.203 1 96.81 112 ASP A N 1
ATOM 932 C CA . ASP A 1 112 ? 12.891 21.953 16.656 1 96.81 112 ASP A CA 1
ATOM 933 C C . ASP A 1 112 ? 12 22.219 15.445 1 96.81 112 ASP A C 1
ATOM 935 O O . ASP A 1 112 ? 11.125 21.406 15.125 1 96.81 112 ASP A O 1
ATOM 939 N N . GLY A 1 113 ? 12.18 23.359 14.852 1 97.81 113 GLY A N 1
ATOM 940 C CA . GLY A 1 113 ? 11.336 23.75 13.734 1 97.81 113 GLY A CA 1
ATOM 941 C C . GLY A 1 113 ? 11.305 22.719 12.617 1 97.81 113 GLY A C 1
ATOM 942 O O . GLY A 1 113 ? 10.266 22.5 11.992 1 97.81 113 GLY A O 1
ATOM 943 N N . LYS A 1 114 ? 12.375 22.016 12.375 1 97.06 114 LYS A N 1
ATOM 944 C CA . LYS A 1 114 ? 12.469 21.016 11.312 1 97.06 114 LYS A CA 1
ATOM 945 C C . LYS A 1 114 ? 11.719 19.75 11.68 1 97.06 114 LYS A C 1
ATOM 947 O O . LYS A 1 114 ? 11.5 18.875 10.836 1 97.06 114 LYS A O 1
ATOM 952 N N . LYS A 1 115 ? 11.219 19.641 12.898 1 97.69 115 LYS A N 1
ATOM 953 C CA . LYS A 1 115 ? 10.445 18.484 13.336 1 97.69 115 LYS A CA 1
ATOM 954 C C . LYS A 1 115 ? 8.945 18.781 13.305 1 97.69 115 LYS A C 1
ATOM 956 O O . LYS A 1 115 ? 8.133 17.891 13.547 1 97.69 115 LYS A O 1
ATOM 961 N N . PHE A 1 116 ? 8.586 20 13.016 1 98.38 116 PHE A N 1
ATOM 962 C CA . PHE A 1 116 ? 7.191 20.422 13.102 1 98.38 116 PHE A CA 1
ATOM 963 C C . PHE A 1 116 ? 6.32 19.594 12.164 1 98.38 116 PHE A C 1
ATOM 965 O O . PHE A 1 116 ? 6.707 19.328 11.031 1 98.38 116 PHE A O 1
ATOM 972 N N . LYS A 1 117 ? 5.238 19.141 12.656 1 97.81 117 LYS A N 1
ATOM 973 C CA . LYS A 1 117 ? 4.102 18.625 11.898 1 97.81 117 LYS A CA 1
ATOM 974 C C . LYS A 1 117 ? 2.928 19.594 11.938 1 97.81 117 LYS A C 1
ATOM 976 O O . LYS A 1 117 ? 2.602 20.156 12.984 1 97.81 117 LYS A O 1
ATOM 981 N N . TYR A 1 118 ? 2.385 19.797 10.797 1 97.69 118 TYR A N 1
ATOM 982 C CA . TYR A 1 118 ? 1.352 20.828 10.641 1 97.69 118 TYR A CA 1
ATOM 983 C C . TYR A 1 118 ? -0.016 20.188 10.43 1 97.69 118 TYR A C 1
ATOM 985 O O . TYR A 1 118 ? -0.158 19.266 9.617 1 97.69 118 TYR A O 1
ATOM 993 N N . GLY A 1 119 ? -1.001 20.594 11.156 1 97.44 119 GLY A N 1
ATOM 994 C CA . GLY A 1 119 ? -2.408 20.234 11.039 1 97.44 119 GLY A CA 1
ATOM 995 C C . GLY A 1 119 ? -3.338 21.422 11.219 1 97.44 119 GLY A C 1
ATOM 996 O O . GLY A 1 119 ? -2.957 22.562 10.945 1 97.44 119 GLY A O 1
ATOM 997 N N . ALA A 1 120 ? -4.527 21.141 11.531 1 98 120 ALA A N 1
ATOM 998 C CA . ALA A 1 120 ? -5.527 22.188 11.727 1 98 120 ALA A CA 1
ATOM 999 C C . ALA A 1 120 ? -6.457 21.844 12.883 1 98 120 ALA A C 1
ATOM 1001 O O . ALA A 1 120 ? -6.652 20.672 13.211 1 98 120 ALA A O 1
ATOM 1002 N N . LEU A 1 121 ? -6.953 22.875 13.5 1 97.56 121 LEU A N 1
ATOM 1003 C CA . LEU A 1 121 ? -8.086 22.703 14.406 1 97.56 121 LEU A CA 1
ATOM 1004 C C . LEU A 1 121 ? -9.32 22.219 13.656 1 97.56 121 LEU A C 1
ATOM 1006 O O . LEU A 1 121 ? -9.648 22.75 12.586 1 97.56 121 LEU A O 1
ATOM 1010 N N . ASN A 1 122 ? -9.906 21.188 14.172 1 97.12 122 ASN A N 1
ATOM 1011 C CA . ASN A 1 122 ? -11.094 20.609 13.57 1 97.12 122 ASN A CA 1
ATOM 1012 C C . ASN A 1 122 ? -12.125 20.203 14.625 1 97.12 122 ASN A C 1
ATOM 1014 O O . ASN A 1 122 ? -11.766 19.703 15.688 1 97.12 122 ASN A O 1
ATOM 1018 N N . ILE A 1 123 ? -13.414 20.438 14.312 1 95.75 123 ILE A N 1
ATOM 1019 C CA . ILE A 1 123 ? -14.438 20.125 15.312 1 95.75 123 ILE A CA 1
ATOM 1020 C C . ILE A 1 123 ? -15.5 19.219 14.695 1 95.75 123 ILE A C 1
ATOM 1022 O O . ILE A 1 123 ? -16.656 19.219 15.133 1 95.75 123 ILE A O 1
ATOM 1026 N N . GLY A 1 124 ? -15.164 18.516 13.5 1 93 124 GLY A N 1
ATOM 1027 C CA . GLY A 1 124 ? -16.109 17.531 12.992 1 93 124 GLY A CA 1
ATOM 1028 C C . GLY A 1 124 ? -16.188 17.516 11.477 1 93 124 GLY A C 1
ATOM 1029 O O . GLY A 1 124 ? -16.812 16.625 10.891 1 93 124 GLY A O 1
ATOM 1030 N N . GLY A 1 125 ? -15.578 18.375 10.727 1 91.56 125 GLY A N 1
ATOM 1031 C CA . GLY A 1 125 ? -15.625 18.422 9.273 1 91.56 125 GLY A CA 1
ATOM 1032 C C . GLY A 1 125 ? -14.508 17.625 8.617 1 91.56 125 GLY A C 1
ATOM 1033 O O . GLY A 1 125 ? -13.711 16.984 9.297 1 91.56 125 GLY A O 1
ATOM 1034 N N . PRO A 1 126 ? -14.57 17.609 7.312 1 93.31 126 PRO A N 1
ATOM 1035 C CA . PRO A 1 126 ? -13.609 16.812 6.547 1 93.31 126 PRO A CA 1
ATOM 1036 C C . PRO A 1 126 ? -12.258 17.516 6.387 1 93.31 126 PRO A C 1
ATOM 1038 O O . PRO A 1 126 ? -11.391 17.031 5.652 1 93.31 126 PRO A O 1
ATOM 1041 N N . GLY A 1 127 ? -12.117 18.641 7.039 1 94.06 127 GLY A N 1
ATOM 1042 C CA . GLY A 1 127 ? -10.844 19.344 6.988 1 94.06 127 GLY A CA 1
ATOM 1043 C C . GLY A 1 127 ? -10.625 20.094 5.688 1 94.06 127 GLY A C 1
ATOM 1044 O O . GLY A 1 127 ? -11.578 20.516 5.039 1 94.06 127 GLY A O 1
ATOM 1045 N N . ILE A 1 128 ? -9.383 20.297 5.383 1 94.25 128 ILE A N 1
ATOM 1046 C CA . ILE A 1 128 ? -8.992 21.156 4.27 1 94.25 128 ILE A CA 1
ATOM 1047 C C . ILE A 1 128 ? -8.672 20.297 3.047 1 94.25 128 ILE A C 1
ATOM 1049 O O . ILE A 1 128 ? -7.578 19.734 2.934 1 94.25 128 ILE A O 1
ATOM 1053 N N . HIS A 1 129 ? -9.453 20.391 2.068 1 91.69 129 HIS A N 1
ATOM 1054 C CA . HIS A 1 129 ? -9.438 19.438 0.956 1 91.69 129 HIS A CA 1
ATOM 1055 C C . HIS A 1 129 ? -8.234 19.672 0.052 1 91.69 129 HIS A C 1
ATOM 1057 O O . HIS A 1 129 ? -7.75 18.75 -0.602 1 91.69 129 HIS A O 1
ATOM 1063 N N . LYS A 1 130 ? -7.816 20.844 -0.013 1 92.44 130 LYS A N 1
ATOM 1064 C CA . LYS A 1 130 ? -6.715 21.156 -0.918 1 92.44 130 LYS A CA 1
ATOM 1065 C C . LYS A 1 130 ? -5.469 20.359 -0.559 1 92.44 130 LYS A C 1
ATOM 1067 O O . LYS A 1 130 ? -4.578 20.172 -1.394 1 92.44 130 LYS A O 1
ATOM 1072 N N . TYR A 1 131 ? -5.422 19.859 0.674 1 94.5 131 TYR A N 1
ATOM 1073 C CA . TYR A 1 131 ? -4.25 19.109 1.11 1 94.5 131 TYR A CA 1
ATOM 1074 C C . TYR A 1 131 ? -4.465 17.609 0.949 1 94.5 131 TYR A C 1
ATOM 1076 O O . TYR A 1 131 ? -3.535 16.812 1.132 1 94.5 131 TYR A O 1
ATOM 1084 N N . GLY A 1 132 ? -5.629 17.234 0.616 1 96.19 132 GLY A N 1
ATOM 1085 C CA . GLY A 1 132 ? -5.902 15.82 0.375 1 96.19 132 GLY A CA 1
ATOM 1086 C C . GLY A 1 132 ? -7.289 15.398 0.818 1 96.19 132 GLY A C 1
ATOM 1087 O O . GLY A 1 132 ? -7.941 16.109 1.592 1 96.19 132 GLY A O 1
ATOM 1088 N N . ASP A 1 133 ? -7.625 14.242 0.461 1 95.56 133 ASP A N 1
ATOM 1089 C CA . ASP A 1 133 ? -8.992 13.773 0.653 1 95.56 133 ASP A CA 1
ATOM 1090 C C . ASP A 1 133 ? -9.172 13.148 2.033 1 95.56 133 ASP A C 1
ATOM 1092 O O . ASP A 1 133 ? -10.297 13.016 2.521 1 95.56 133 ASP A O 1
ATOM 1096 N N . ILE A 1 134 ? -8.094 12.75 2.602 1 98.31 134 ILE A N 1
ATOM 1097 C CA . ILE A 1 134 ? -8.164 12.07 3.891 1 98.31 134 ILE A CA 1
ATOM 1098 C C . ILE A 1 134 ? -7.961 13.078 5.016 1 98.31 134 ILE A C 1
ATOM 1100 O O . ILE A 1 134 ? -6.988 13.836 5.012 1 98.31 134 ILE A O 1
ATOM 1104 N N . CYS A 1 135 ? -8.891 13.094 5.902 1 98.19 135 CYS A N 1
ATOM 1105 C CA . CYS A 1 135 ? -8.781 13.883 7.121 1 98.19 135 CYS A CA 1
ATOM 1106 C C . CYS A 1 135 ? -8.438 13 8.312 1 98.19 135 CYS A C 1
ATOM 1108 O O . CYS A 1 135 ? -9.32 12.375 8.898 1 98.19 135 CYS A O 1
ATOM 1110 N N . LEU A 1 136 ? -7.219 12.922 8.656 1 98.5 136 LEU A N 1
ATOM 1111 C CA . LEU A 1 136 ? -6.738 12.195 9.82 1 98.5 136 LEU A CA 1
ATOM 1112 C C . LEU A 1 136 ? -7 12.977 11.102 1 98.5 136 LEU A C 1
ATOM 1114 O O . LEU A 1 136 ? -6.551 14.109 11.25 1 98.5 136 LEU A O 1
ATOM 1118 N N . VAL A 1 137 ? -7.773 12.398 12.023 1 98.31 137 VAL A N 1
ATOM 1119 C CA . VAL A 1 137 ? -8.086 13.047 13.289 1 98.31 137 VAL A CA 1
ATOM 1120 C C . VAL A 1 137 ? -7.234 12.438 14.406 1 98.31 137 VAL A C 1
ATOM 1122 O O . VAL A 1 137 ? -7.289 11.234 14.648 1 98.31 137 VAL A O 1
ATOM 1125 N N . ILE A 1 138 ? -6.523 13.234 15.07 1 97.38 138 ILE A N 1
ATOM 1126 C CA . ILE A 1 138 ? -5.613 12.797 16.125 1 97.38 138 ILE A CA 1
ATOM 1127 C C . ILE A 1 138 ? -6.375 12.648 17.438 1 97.38 138 ILE A C 1
ATOM 1129 O O . ILE A 1 138 ? -7.211 13.492 17.781 1 97.38 138 ILE A O 1
ATOM 1133 N N . ALA A 1 139 ? -6.027 11.633 18.172 1 96.06 139 ALA A N 1
ATOM 1134 C CA . ALA A 1 139 ? -6.68 11.367 19.453 1 96.06 139 ALA A CA 1
ATOM 1135 C C . ALA A 1 139 ? -6.328 12.43 20.484 1 96.06 139 ALA A C 1
ATOM 1137 O O . ALA A 1 139 ? -5.184 12.891 20.547 1 96.06 139 ALA A O 1
ATOM 1138 N N . LYS A 1 140 ? -7.219 12.68 21.312 1 92.69 140 LYS A N 1
ATOM 1139 C CA . LYS A 1 140 ? -7.012 13.664 22.375 1 92.69 140 LYS A CA 1
ATOM 1140 C C . LYS A 1 140 ? -5.93 13.195 23.344 1 92.69 140 LYS A C 1
ATOM 1142 O O . LYS A 1 140 ? -5.203 14.023 23.906 1 92.69 140 LYS A O 1
ATOM 1147 N N . SER A 1 141 ? -5.867 11.922 23.469 1 92 141 SER A N 1
ATOM 1148 C CA . SER A 1 141 ? -4.867 11.375 24.375 1 92 141 SER A CA 1
ATOM 1149 C C . SER A 1 141 ? -3.455 11.734 23.938 1 92 141 SER A C 1
ATOM 1151 O O . SER A 1 141 ? -2.562 11.922 24.766 1 92 141 SER A O 1
ATOM 1153 N N . PHE A 1 142 ? -3.248 11.805 22.656 1 92.69 142 PHE A N 1
ATOM 1154 C CA . PHE A 1 142 ? -1.965 12.242 22.109 1 92.69 142 PHE A CA 1
ATOM 1155 C C . PHE A 1 142 ? -1.639 13.656 22.562 1 92.69 142 PHE A C 1
ATOM 1157 O O . PHE A 1 142 ? -0.521 13.938 23.016 1 92.69 142 PHE A O 1
ATOM 1164 N N . VAL A 1 143 ? -2.582 14.5 22.547 1 89 143 VAL A N 1
ATOM 1165 C CA . VAL A 1 143 ? -2.418 15.922 22.828 1 89 143 VAL A CA 1
ATOM 1166 C C . VAL A 1 143 ? -2.311 16.125 24.344 1 89 143 VAL A C 1
ATOM 1168 O O . VAL A 1 143 ? -1.547 16.969 24.812 1 89 143 VAL A O 1
ATOM 1171 N N . ASN A 1 144 ? -2.998 15.297 25.047 1 86.44 144 ASN A N 1
ATOM 1172 C CA . ASN A 1 144 ? -3.057 15.469 26.5 1 86.44 144 ASN A CA 1
ATOM 1173 C C . ASN A 1 144 ? -1.83 14.875 27.172 1 86.44 144 ASN A C 1
ATOM 1175 O O . ASN A 1 144 ? -1.492 15.258 28.297 1 86.44 144 ASN A O 1
ATOM 1179 N N . ASN A 1 145 ? -1.295 13.844 26.531 1 77.88 145 ASN A N 1
ATOM 1180 C CA . ASN A 1 145 ? -0.187 13.125 27.141 1 77.88 145 ASN A CA 1
ATOM 1181 C C . ASN A 1 145 ? 1.159 13.742 26.781 1 77.88 145 ASN A C 1
ATOM 1183 O O . ASN A 1 145 ? 2.045 13.055 26.266 1 77.88 145 ASN A O 1
ATOM 1187 N N . ASP A 1 146 ? 1.234 15.078 26.719 1 69.88 146 ASP A N 1
ATOM 1188 C CA . ASP A 1 146 ? 2.543 15.719 26.734 1 69.88 146 ASP A CA 1
ATOM 1189 C C . ASP A 1 146 ? 2.943 16.203 25.344 1 69.88 146 ASP A C 1
ATOM 1191 O O . ASP A 1 146 ? 4.074 16.641 25.141 1 69.88 146 ASP A O 1
ATOM 1195 N N . ALA A 1 147 ? 2.158 15.938 24.484 1 81.75 147 ALA A N 1
ATOM 1196 C CA . ALA A 1 147 ? 2.549 16.516 23.203 1 81.75 147 ALA A CA 1
ATOM 1197 C C . ALA A 1 147 ? 2.551 18.031 23.25 1 81.75 147 ALA A C 1
ATOM 1199 O O . ALA A 1 147 ? 1.668 18.641 23.859 1 81.75 147 ALA A O 1
ATOM 1200 N N . SER A 1 148 ? 3.631 18.547 22.797 1 91.75 148 SER A N 1
ATOM 1201 C CA . SER A 1 148 ? 3.686 19.984 22.578 1 91.75 148 SER A CA 1
ATOM 1202 C C . SER A 1 148 ? 2.838 20.391 21.375 1 91.75 148 SER A C 1
ATOM 1204 O O . SER A 1 148 ? 3.082 19.938 20.25 1 91.75 148 SER A O 1
ATOM 1206 N N . VAL A 1 149 ? 1.81 21.172 21.656 1 95.5 149 VAL A N 1
ATOM 1207 C CA . VAL A 1 149 ? 0.95 21.625 20.562 1 95.5 149 VAL A CA 1
ATOM 1208 C C . VAL A 1 149 ? 0.739 23.125 20.672 1 95.5 149 VAL A C 1
ATOM 1210 O O . VAL A 1 149 ? 0.472 23.656 21.75 1 95.5 149 VAL A O 1
ATOM 1213 N N . ALA A 1 150 ? 0.943 23.797 19.609 1 96.5 150 ALA A N 1
ATOM 1214 C CA . ALA A 1 150 ? 0.618 25.219 19.469 1 96.5 150 ALA A CA 1
ATOM 1215 C C . ALA A 1 150 ? -0.402 25.438 18.359 1 96.5 150 ALA A C 1
ATOM 1217 O O . ALA A 1 150 ? -0.318 24.812 17.297 1 96.5 150 ALA A O 1
ATOM 1218 N N . PHE A 1 151 ? -1.375 26.25 18.641 1 96.75 151 PHE A N 1
ATOM 1219 C CA . PHE A 1 151 ? -2.344 26.672 17.641 1 96.75 151 PHE A CA 1
ATOM 1220 C C . PHE A 1 151 ? -2.096 28.109 17.219 1 96.75 151 PHE A C 1
ATOM 1222 O O . PHE A 1 151 ? -1.817 28.969 18.062 1 96.75 151 PHE A O 1
ATOM 1229 N N . ILE A 1 152 ? -2.111 28.375 15.938 1 97 152 ILE A N 1
ATOM 1230 C CA . ILE A 1 152 ? -1.961 29.734 15.43 1 97 152 ILE A CA 1
ATOM 1231 C C . ILE A 1 152 ? -3.178 30.109 14.586 1 97 152 ILE A C 1
ATOM 1233 O O . ILE A 1 152 ? -3.721 29.266 13.859 1 97 152 ILE A O 1
ATOM 1237 N N . LYS A 1 153 ? -3.588 31.266 14.641 1 95.19 153 LYS A N 1
ATOM 1238 C CA . LYS A 1 153 ? -4.848 31.781 14.109 1 95.19 153 LYS A CA 1
ATOM 1239 C C . LYS A 1 153 ? -4.941 31.562 12.602 1 95.19 153 LYS A C 1
ATOM 1241 O O . LYS A 1 153 ? -6.039 31.484 12.047 1 95.19 153 LYS A O 1
ATOM 1246 N N . GLY A 1 154 ? -3.877 31.422 11.906 1 93.94 154 GLY A N 1
ATOM 1247 C CA . GLY A 1 154 ? -3.85 31.234 10.461 1 93.94 154 GLY A CA 1
ATOM 1248 C C . GLY A 1 154 ? -2.656 30.422 9.992 1 93.94 154 GLY A C 1
ATOM 1249 O O . GLY A 1 154 ? -2.119 29.609 10.742 1 93.94 154 GLY A O 1
ATOM 1250 N N . ASP A 1 155 ? -2.324 30.578 8.758 1 95.19 155 ASP A N 1
ATOM 1251 C CA . ASP A 1 155 ? -1.19 29.906 8.125 1 95.19 155 ASP A CA 1
ATOM 1252 C C . ASP A 1 155 ? 0.133 30.438 8.688 1 95.19 155 ASP A C 1
ATOM 1254 O O . ASP A 1 155 ? 0.378 31.641 8.695 1 95.19 155 ASP A O 1
ATOM 1258 N N . SER A 1 156 ? 0.928 29.547 9.133 1 96.88 156 SER A N 1
ATOM 1259 C CA . SER A 1 156 ? 2.215 29.906 9.711 1 96.88 156 SER A CA 1
ATOM 1260 C C . SER A 1 156 ? 3.023 30.781 8.758 1 96.88 156 SER A C 1
ATOM 1262 O O . SER A 1 156 ? 3.771 31.656 9.195 1 96.88 156 SER A O 1
ATOM 1264 N N . LEU A 1 157 ? 2.857 30.609 7.48 1 96.12 157 LEU A N 1
ATOM 1265 C CA . LEU A 1 157 ? 3.652 31.328 6.496 1 96.12 157 LEU A CA 1
ATOM 1266 C C . LEU A 1 157 ? 3.225 32.781 6.422 1 96.12 157 LEU A C 1
ATOM 1268 O O . LEU A 1 157 ? 3.973 33.656 5.93 1 96.12 157 LEU A O 1
ATOM 1272 N N . SER A 1 158 ? 2.045 33.094 6.867 1 95.69 158 SER A N 1
ATOM 1273 C CA . SER A 1 158 ? 1.553 34.469 6.844 1 95.69 158 SER A CA 1
ATOM 1274 C C . SER A 1 158 ? 2.248 35.312 7.898 1 95.69 158 SER A C 1
ATOM 1276 O O . SER A 1 158 ? 2.148 36.562 7.871 1 95.69 158 SER A O 1
ATOM 1278 N N . TYR A 1 159 ? 2.994 34.719 8.773 1 97.06 159 TYR A N 1
ATOM 1279 C CA . TYR A 1 159 ? 3.68 35.438 9.844 1 97.06 159 TYR A CA 1
ATOM 1280 C C . TYR A 1 159 ? 5.129 35.719 9.469 1 97.06 159 TYR A C 1
ATOM 1282 O O . TYR A 1 159 ? 5.914 36.156 10.305 1 97.06 159 TYR A O 1
ATOM 1290 N N . VAL A 1 160 ? 5.461 35.281 8.289 1 96.75 160 VAL A N 1
ATOM 1291 C CA . VAL A 1 160 ? 6.82 35.5 7.809 1 96.75 160 VAL A CA 1
ATOM 1292 C C . VAL A 1 160 ? 6.844 36.656 6.828 1 96.75 160 VAL A C 1
ATOM 1294 O O . VAL A 1 160 ? 6.07 36.688 5.867 1 96.75 160 VAL A O 1
ATOM 1297 N N . ASN A 1 161 ? 7.594 37.562 7.148 1 89.56 161 ASN A N 1
ATOM 1298 C CA . ASN A 1 161 ? 7.84 38.656 6.195 1 89.56 161 ASN A CA 1
ATOM 1299 C C . ASN A 1 161 ? 9.117 38.406 5.391 1 89.56 161 ASN A C 1
ATOM 1301 O O . ASN A 1 161 ? 9.57 37.281 5.277 1 89.56 161 ASN A O 1
ATOM 1305 N N . GLU A 1 162 ? 9.695 39.344 4.762 1 79.62 162 GLU A N 1
ATOM 1306 C CA . GLU A 1 162 ? 10.781 39.219 3.797 1 79.62 162 GLU A CA 1
ATOM 1307 C C . GLU A 1 162 ? 11.922 38.375 4.367 1 79.62 162 GLU A C 1
ATOM 1309 O O . GLU A 1 162 ? 12.383 37.438 3.73 1 79.62 162 GLU A O 1
ATOM 1314 N N . SER A 1 163 ? 12.305 38.594 5.676 1 87.44 163 SER A N 1
ATOM 1315 C CA . SER A 1 163 ? 13.492 37.875 6.098 1 87.44 163 SER A CA 1
ATOM 1316 C C . SER A 1 163 ? 13.352 37.375 7.531 1 87.44 163 SER A C 1
ATOM 1318 O O . SER A 1 163 ? 14.266 36.75 8.062 1 87.44 163 SER A O 1
ATOM 1320 N N . LYS A 1 164 ? 12.133 37.562 8.125 1 94.56 164 LYS A N 1
ATOM 1321 C CA . LYS A 1 164 ? 12.031 37.125 9.516 1 94.56 164 LYS A CA 1
ATOM 1322 C C . LYS A 1 164 ? 10.586 36.812 9.875 1 94.56 164 LYS A C 1
ATOM 1324 O O . LYS A 1 164 ? 9.656 37.219 9.188 1 94.56 164 LYS A O 1
ATOM 1329 N N . VAL A 1 165 ? 10.414 36.062 10.992 1 97.06 165 VAL A N 1
ATOM 1330 C CA . VAL A 1 165 ? 9.094 35.75 11.539 1 97.06 165 VAL A CA 1
ATOM 1331 C C . VAL A 1 165 ? 8.617 36.906 12.422 1 97.06 165 VAL A C 1
ATOM 1333 O O . VAL A 1 165 ? 9.391 37.469 13.203 1 97.06 165 VAL A O 1
ATOM 1336 N N . ASP A 1 166 ? 7.422 37.344 12.266 1 95.69 166 ASP A N 1
ATOM 1337 C CA . ASP A 1 166 ? 6.785 38.312 13.141 1 95.69 166 ASP A CA 1
ATOM 1338 C C . ASP A 1 166 ? 6.371 37.688 14.469 1 95.69 166 ASP A C 1
ATOM 1340 O O . ASP A 1 166 ? 5.203 37.344 14.664 1 95.69 166 ASP A O 1
ATOM 1344 N N . VAL A 1 167 ? 7.289 37.562 15.352 1 94.38 167 VAL A N 1
ATOM 1345 C CA . VAL A 1 167 ? 7.105 36.875 16.625 1 94.38 167 VAL A CA 1
ATOM 1346 C C . VAL A 1 167 ? 6.074 37.625 17.469 1 94.38 167 VAL A C 1
ATOM 1348 O O . VAL A 1 167 ? 5.297 37 18.188 1 94.38 167 VAL A O 1
ATOM 1351 N N . GLU A 1 168 ? 6.074 38.906 17.438 1 91.69 168 GLU A N 1
ATOM 1352 C CA . GLU A 1 168 ? 5.109 39.688 18.203 1 91.69 168 GLU A CA 1
ATOM 1353 C C . GLU A 1 168 ? 3.678 39.344 17.797 1 91.69 168 GLU A C 1
ATOM 1355 O O . GLU A 1 168 ? 2.83 39.094 18.656 1 91.69 168 GLU A O 1
ATOM 1360 N N . LYS A 1 169 ? 3.473 39.375 16.516 1 92.94 169 LYS A N 1
ATOM 1361 C CA . LYS A 1 169 ? 2.145 39 16.016 1 92.94 169 LYS A CA 1
ATOM 1362 C C . LYS A 1 169 ? 1.793 37.562 16.375 1 92.94 169 LYS A C 1
ATOM 1364 O O . LYS A 1 169 ? 0.66 37.281 16.766 1 92.94 169 LYS A O 1
ATOM 1369 N N . LEU A 1 170 ? 2.727 36.719 16.266 1 94.38 170 LEU A N 1
ATOM 1370 C CA . LEU A 1 170 ? 2.523 35.312 16.594 1 94.38 170 LEU A CA 1
ATOM 1371 C C . LEU A 1 170 ? 2.135 35.125 18.062 1 94.38 170 LEU A C 1
ATOM 1373 O O . LEU A 1 170 ? 1.298 34.281 18.391 1 94.38 170 LEU A O 1
ATOM 1377 N N . THR A 1 171 ? 2.711 35.875 18.859 1 92.75 171 THR A N 1
ATOM 1378 C CA . THR A 1 171 ? 2.445 35.812 20.297 1 92.75 171 THR A CA 1
ATOM 1379 C C . THR A 1 171 ? 0.99 36.156 20.594 1 92.75 171 THR A C 1
ATOM 1381 O O . THR A 1 171 ? 0.373 35.594 21.484 1 92.75 171 THR A O 1
ATOM 1384 N N . THR A 1 172 ? 0.428 37.031 19.859 1 91.62 172 THR A N 1
ATOM 1385 C CA . THR A 1 172 ? -0.952 37.438 20.078 1 91.62 172 THR A CA 1
ATOM 1386 C C . THR A 1 172 ? -1.922 36.531 19.359 1 91.62 172 THR A C 1
ATOM 1388 O O . THR A 1 172 ? -3.1 36.438 19.719 1 91.62 172 THR A O 1
ATOM 1391 N N . ASP A 1 173 ? -1.391 35.812 18.375 1 94.38 173 ASP A N 1
ATOM 1392 C CA . ASP A 1 173 ? -2.264 35 17.531 1 94.38 173 ASP A CA 1
ATOM 1393 C C . ASP A 1 173 ? -2.078 33.531 17.797 1 94.38 173 ASP A C 1
ATOM 1395 O O . ASP A 1 173 ? -2.436 32.688 16.953 1 94.38 173 ASP A O 1
ATOM 1399 N N . SER A 1 174 ? -1.546 33.156 18.891 1 95.75 174 SER A N 1
ATOM 1400 C CA . SER A 1 174 ? -1.329 31.75 19.172 1 95.75 174 SER A CA 1
ATOM 1401 C C . SER A 1 174 ? -1.94 31.359 20.516 1 95.75 174 SER A C 1
ATOM 1403 O O . SER A 1 174 ? -2.281 32.219 21.328 1 95.75 174 SER A O 1
ATOM 1405 N N . SER A 1 175 ? -2.139 30.078 20.703 1 94.62 175 SER A N 1
ATOM 1406 C CA . SER A 1 175 ? -2.635 29.516 21.953 1 94.62 175 SER A CA 1
ATOM 1407 C C . SER A 1 175 ? -2.168 28.078 22.141 1 94.62 175 SER A C 1
ATOM 1409 O O . SER A 1 175 ? -1.81 27.406 21.188 1 94.62 175 SER A O 1
ATOM 1411 N N . ASN A 1 176 ? -2.092 27.656 23.375 1 92.5 176 ASN A N 1
ATOM 1412 C CA . ASN A 1 176 ? -1.942 26.234 23.672 1 92.5 176 ASN A CA 1
ATOM 1413 C C . ASN A 1 176 ? -3.277 25.5 23.578 1 92.5 176 ASN A C 1
ATOM 1415 O O . ASN A 1 176 ? -4.281 26.078 23.156 1 92.5 176 ASN A O 1
ATOM 1419 N N . LYS A 1 177 ? -3.277 24.234 23.906 1 92 177 LYS A N 1
ATOM 1420 C CA . LYS A 1 177 ? -4.449 23.375 23.75 1 92 177 LYS A CA 1
ATOM 1421 C C . LYS A 1 177 ? -5.559 23.781 24.703 1 92 177 LYS A C 1
ATOM 1423 O O . LYS A 1 177 ? -6.742 23.578 24.422 1 92 177 LYS A O 1
ATOM 1428 N N . ASN A 1 178 ? -5.254 24.375 25.797 1 90.94 178 ASN A N 1
ATOM 1429 C CA . ASN A 1 178 ? -6.242 24.672 26.828 1 90.94 178 ASN A CA 1
ATOM 1430 C C . ASN A 1 178 ? -7.094 25.875 26.469 1 90.94 178 ASN A C 1
ATOM 1432 O O . ASN A 1 178 ? -8.219 26.016 26.938 1 90.94 178 ASN A O 1
ATOM 1436 N N . LEU A 1 179 ? -6.562 26.734 25.578 1 92.75 179 LEU A N 1
ATOM 1437 C CA . LEU A 1 179 ? -7.293 27.969 25.281 1 92.75 179 LEU A CA 1
ATOM 1438 C C . LEU A 1 179 ? -7.57 28.094 23.797 1 92.75 179 LEU A C 1
ATOM 1440 O O . LEU A 1 179 ? -7.883 29.172 23.297 1 92.75 179 LEU A O 1
ATOM 1444 N N . VAL A 1 180 ? -7.465 27 23.078 1 94.62 180 VAL A N 1
ATOM 1445 C CA . VAL A 1 180 ? -7.68 27.047 21.641 1 94.62 180 VAL A CA 1
ATOM 1446 C C . VAL A 1 180 ? -9.117 27.453 21.344 1 94.62 180 VAL A C 1
ATOM 1448 O O . VAL A 1 180 ? -9.383 28.109 20.328 1 94.62 180 VAL A O 1
ATOM 1451 N N . HIS A 1 181 ? -10.055 27.078 22.25 1 94.81 181 HIS A N 1
ATOM 1452 C CA . HIS A 1 181 ? -11.445 27.469 22.047 1 94.81 181 HIS A CA 1
ATOM 1453 C C . HIS A 1 181 ? -11.617 28.984 22.109 1 94.81 181 HIS A C 1
ATOM 1455 O O . HIS A 1 181 ? -12.461 29.531 21.406 1 94.81 181 HIS A O 1
ATOM 1461 N N . ILE A 1 182 ? -10.789 29.641 22.859 1 94.44 182 ILE A N 1
ATOM 1462 C CA . ILE A 1 182 ? -10.828 31.094 22.953 1 94.44 182 ILE A CA 1
ATOM 1463 C C . ILE A 1 182 ? -10.25 31.703 21.672 1 94.44 182 ILE A C 1
ATOM 1465 O O . ILE A 1 182 ? -10.836 32.625 21.094 1 94.44 182 ILE A O 1
ATOM 1469 N N . LEU A 1 183 ? -9.164 31.188 21.234 1 94.69 183 LEU A N 1
ATOM 1470 C CA . LEU A 1 183 ? -8.547 31.656 20 1 94.69 183 LEU A CA 1
ATOM 1471 C C . LEU A 1 183 ? -9.516 31.531 18.828 1 94.69 183 LEU A C 1
ATOM 1473 O O . LEU A 1 183 ? -9.664 32.469 18.031 1 94.69 183 LEU A O 1
ATOM 1477 N N . ALA A 1 184 ? -10.141 30.375 18.766 1 95.38 184 ALA A N 1
ATOM 1478 C CA . ALA A 1 184 ? -11.117 30.141 17.703 1 95.38 184 ALA A CA 1
ATOM 1479 C C . ALA A 1 184 ? -12.266 31.141 17.766 1 95.38 184 ALA A C 1
ATOM 1481 O O . ALA A 1 184 ? -12.695 31.672 16.75 1 95.38 184 ALA A O 1
ATOM 1482 N N . ALA A 1 185 ? -12.734 31.328 18.938 1 94.44 185 ALA A N 1
ATOM 1483 C CA . ALA A 1 185 ? -13.852 32.25 19.141 1 94.44 185 ALA A CA 1
ATOM 1484 C C . ALA A 1 185 ? -13.469 33.688 18.719 1 94.44 185 ALA A C 1
ATOM 1486 O O . ALA A 1 185 ? -14.227 34.344 18.031 1 94.44 185 ALA A O 1
ATOM 1487 N N . ILE A 1 186 ? -12.328 34.094 19.125 1 92.06 186 ILE A N 1
ATOM 1488 C CA . ILE A 1 186 ? -11.859 35.438 18.797 1 92.06 186 ILE A CA 1
ATOM 1489 C C . ILE A 1 186 ? -11.727 35.562 17.281 1 92.06 186 ILE A C 1
ATOM 1491 O O . ILE A 1 186 ? -12.086 36.594 16.703 1 92.06 186 ILE A O 1
ATOM 1495 N N . LYS A 1 187 ? -11.258 34.625 16.594 1 92.44 187 LYS A N 1
ATOM 1496 C CA . LYS A 1 187 ? -11.047 34.656 15.148 1 92.44 187 LYS A CA 1
ATOM 1497 C C . LYS A 1 187 ? -12.367 34.781 14.398 1 92.44 187 LYS A C 1
ATOM 1499 O O . LYS A 1 187 ? -12.438 35.469 13.383 1 92.44 187 LYS A O 1
ATOM 1504 N N . HIS A 1 188 ? -13.414 34.125 14.977 1 93 188 HIS A N 1
ATOM 1505 C CA . HIS A 1 188 ? -14.586 33.938 14.133 1 93 188 HIS A CA 1
ATOM 1506 C C . HIS A 1 188 ? -15.781 34.719 14.664 1 93 188 HIS A C 1
ATOM 1508 O O . HIS A 1 188 ? -16.828 34.781 14.016 1 93 188 HIS A O 1
ATOM 1514 N N . CYS A 1 189 ? -15.656 35.375 15.789 1 90.5 189 CYS A N 1
ATOM 1515 C CA . CYS A 1 189 ? -16.828 35.938 16.453 1 90.5 189 CYS A CA 1
ATOM 1516 C C . CYS A 1 189 ? -17.219 37.281 15.828 1 90.5 189 CYS A C 1
ATOM 1518 O O . CYS A 1 189 ? -18.281 37.844 16.141 1 90.5 189 CYS A O 1
ATOM 1520 N N . THR A 1 190 ? -16.422 37.875 14.906 1 85.81 190 THR A N 1
ATOM 1521 C CA . THR A 1 190 ? -16.641 39.25 14.453 1 85.81 190 THR A CA 1
ATOM 1522 C C . THR A 1 190 ? -17.656 39.281 13.312 1 85.81 190 THR A C 1
ATOM 1524 O O . THR A 1 190 ? -17.906 40.344 12.727 1 85.81 190 THR A O 1
ATOM 1527 N N . CYS A 1 191 ? -18.234 38.156 13.031 1 81.75 191 CYS A N 1
ATOM 1528 C CA . CYS A 1 191 ? -19.312 38.125 12.047 1 81.75 191 CYS A CA 1
ATOM 1529 C C . CYS A 1 191 ? -20.547 38.875 12.578 1 81.75 191 CYS A C 1
ATOM 1531 O O . CYS A 1 191 ? -20.844 38.812 13.773 1 81.75 191 CYS A O 1
ATOM 1533 N N . THR A 1 192 ? -21.234 39.531 11.727 1 83.06 192 THR A N 1
ATOM 1534 C CA . THR A 1 192 ? -22.375 40.344 12.133 1 83.06 192 THR A CA 1
ATOM 1535 C C . THR A 1 192 ? -23.625 39.5 12.258 1 83.06 192 THR A C 1
ATOM 1537 O O . THR A 1 192 ? -24.625 39.938 12.82 1 83.06 192 THR A O 1
ATOM 1540 N N . CYS A 1 193 ? -23.516 38.406 11.758 1 84.19 193 CYS A N 1
ATOM 1541 C CA . CYS A 1 193 ? -24.656 37.5 11.844 1 84.19 193 CYS A CA 1
ATOM 1542 C C . CYS A 1 193 ? -24.453 36.469 12.93 1 84.19 193 CYS A C 1
ATOM 1544 O O . CYS A 1 193 ? -23.312 36.156 13.289 1 84.19 193 CYS A O 1
ATOM 1546 N N . GLU A 1 194 ? -25.625 36 13.469 1 85.25 194 GLU A N 1
ATOM 1547 C CA . GLU A 1 194 ? -25.547 34.906 14.43 1 85.25 194 GLU A CA 1
ATOM 1548 C C . GLU A 1 194 ? -24.984 33.656 13.789 1 85.25 194 GLU A C 1
ATOM 1550 O O . GLU A 1 194 ? -25.391 33.281 12.68 1 85.25 194 GLU A O 1
ATOM 1555 N N . ILE A 1 195 ? -24.125 33.031 14.477 1 88.31 195 ILE A N 1
ATOM 1556 C CA . ILE A 1 195 ? -23.484 31.828 13.977 1 88.31 195 ILE A CA 1
ATOM 1557 C C . ILE A 1 195 ? -24.391 30.625 14.188 1 88.31 195 ILE A C 1
ATOM 1559 O O . ILE A 1 195 ? -24.906 30.406 15.289 1 88.31 195 ILE A O 1
ATOM 1563 N N . ASP A 1 196 ? -24.688 29.938 13.156 1 88.38 196 ASP A N 1
ATOM 1564 C CA . ASP A 1 196 ? -25.391 28.672 13.219 1 88.38 196 ASP A CA 1
ATOM 1565 C C . ASP A 1 196 ? -24.453 27.547 13.68 1 88.38 196 ASP A C 1
ATOM 1567 O O . ASP A 1 196 ? -23.5 27.203 12.984 1 88.38 196 ASP A O 1
ATOM 1571 N N . PRO A 1 197 ? -24.828 26.922 14.797 1 88.69 197 PRO A N 1
ATOM 1572 C CA . PRO A 1 197 ? -23.984 25.859 15.328 1 88.69 197 PRO A CA 1
ATOM 1573 C C . PRO A 1 197 ? -23.781 24.703 14.344 1 88.69 197 PRO A C 1
ATOM 1575 O O . PRO A 1 197 ? -22.719 24.078 14.328 1 88.69 197 PRO A O 1
ATOM 1578 N N . ILE A 1 198 ? -24.672 24.469 13.539 1 88.06 198 ILE A N 1
ATOM 1579 C CA . ILE A 1 198 ? -24.625 23.359 12.586 1 88.06 198 ILE A CA 1
ATOM 1580 C C . ILE A 1 198 ? -23.547 23.609 11.539 1 88.06 198 ILE A C 1
ATOM 1582 O O . ILE A 1 198 ? -22.906 22.688 11.047 1 88.06 198 ILE A O 1
ATOM 1586 N N . MET A 1 199 ? -23.188 24.828 11.312 1 88.88 199 MET A N 1
ATOM 1587 C CA . MET A 1 199 ? -22.266 25.203 10.25 1 88.88 199 MET A CA 1
ATOM 1588 C C . MET A 1 199 ? -20.875 25.453 10.82 1 88.88 199 MET A C 1
ATOM 1590 O O . MET A 1 199 ? -19.906 25.656 10.07 1 88.88 199 MET A O 1
ATOM 1594 N N . LEU A 1 200 ? -20.75 25.422 12.102 1 90.88 200 LEU A N 1
ATOM 1595 C CA . LEU A 1 200 ? -19.531 25.859 12.781 1 90.88 200 LEU A CA 1
ATOM 1596 C C . LEU A 1 200 ? -18.328 25 12.352 1 90.88 200 LEU A C 1
ATOM 1598 O O . LEU A 1 200 ? -17.25 25.531 12.133 1 90.88 200 LEU A O 1
ATOM 1602 N N . PRO A 1 201 ? -18.547 23.688 12.219 1 90.94 201 PRO A N 1
ATOM 1603 C CA . PRO A 1 201 ? -17.406 22.906 11.766 1 90.94 201 PRO A CA 1
ATOM 1604 C C . PRO A 1 201 ? -16.828 23.406 10.445 1 90.94 201 PRO A C 1
ATOM 1606 O O . PRO A 1 201 ? -15.609 23.438 10.273 1 90.94 201 PRO A O 1
ATOM 1609 N N . SER A 1 202 ? -17.672 23.844 9.594 1 90.19 202 SER A N 1
ATOM 1610 C CA . SER A 1 202 ? -17.25 24.328 8.289 1 90.19 202 SER A CA 1
ATOM 1611 C C . SER A 1 202 ? -16.656 25.734 8.391 1 90.19 202 SER A C 1
ATOM 1613 O O . SER A 1 202 ? -15.945 26.172 7.492 1 90.19 202 SER A O 1
ATOM 1615 N N . ILE A 1 203 ? -16.953 26.391 9.43 1 89 203 ILE A N 1
ATOM 1616 C CA . ILE A 1 203 ? -16.438 27.734 9.641 1 89 203 ILE A CA 1
ATOM 1617 C C . ILE A 1 203 ? -15.055 27.672 10.281 1 89 203 ILE A C 1
ATOM 1619 O O . ILE A 1 203 ? -14.141 28.375 9.859 1 89 203 ILE A O 1
ATOM 1623 N N . VAL A 1 204 ? -14.859 26.781 11.172 1 92.19 204 VAL A N 1
ATOM 1624 C CA . VAL A 1 204 ? -13.656 26.688 11.984 1 92.19 204 VAL A CA 1
ATOM 1625 C C . VAL A 1 204 ? -12.516 26.094 11.156 1 92.19 204 VAL A C 1
ATOM 1627 O O . VAL A 1 204 ? -11.352 26.438 11.359 1 92.19 204 VAL A O 1
ATOM 1630 N N . CYS A 1 205 ? -12.891 25.281 10.211 1 94.06 205 CYS A N 1
ATOM 1631 C CA . CYS A 1 205 ? -11.875 24.609 9.406 1 94.06 205 CYS A CA 1
ATOM 1632 C C . CYS A 1 205 ? -12.344 24.438 7.969 1 94.06 205 CYS A C 1
ATOM 1634 O O . CYS A 1 205 ? -13.078 23.5 7.664 1 94.06 205 CYS A O 1
ATOM 1636 N N . CYS A 1 206 ? -11.883 25.328 7.137 1 88.88 206 CYS A N 1
ATOM 1637 C CA . CYS A 1 206 ? -12.195 25.234 5.715 1 88.88 206 CYS A CA 1
ATOM 1638 C C . CYS A 1 206 ? -11.016 25.703 4.867 1 88.88 206 CYS A C 1
ATOM 1640 O O . CYS A 1 206 ? -9.953 26.016 5.398 1 88.88 206 CYS A O 1
ATOM 1642 N N . GLU A 1 207 ? -11.203 25.703 3.596 1 89.75 207 GLU A N 1
ATOM 1643 C CA . GLU A 1 207 ? -10.133 25.938 2.631 1 89.75 207 GLU A CA 1
ATOM 1644 C C . GLU A 1 207 ? -9.508 27.312 2.822 1 89.75 207 GLU A C 1
ATOM 1646 O O . GLU A 1 207 ? -8.297 27.484 2.648 1 89.75 207 GLU A O 1
ATOM 1651 N N . HIS A 1 208 ? -10.328 28.219 3.193 1 87.44 208 HIS A N 1
ATOM 1652 C CA . HIS A 1 208 ? -9.867 29.609 3.178 1 87.44 208 HIS A CA 1
ATOM 1653 C C . HIS A 1 208 ? -9.648 30.125 4.594 1 87.44 208 HIS A C 1
ATOM 1655 O O . HIS A 1 208 ? -9.117 31.219 4.777 1 87.44 208 HIS A O 1
ATOM 1661 N N . SER A 1 209 ? -10.078 29.391 5.531 1 91.62 209 SER A N 1
ATOM 1662 C CA . SER A 1 209 ? -9.961 29.859 6.914 1 91.62 209 SER A CA 1
ATOM 1663 C C . SER A 1 209 ? -9.797 28.688 7.871 1 91.62 209 SER A C 1
ATOM 1665 O O . SER A 1 209 ? -10.695 27.844 8 1 91.62 209 SER A O 1
ATOM 1667 N N . TYR A 1 210 ? -8.672 28.625 8.484 1 96.38 210 TYR A N 1
ATOM 1668 C CA . TYR A 1 210 ? -8.406 27.594 9.477 1 96.38 210 TYR A CA 1
ATOM 1669 C C . TYR A 1 210 ? -7.445 28.094 10.547 1 96.38 210 TYR A C 1
ATOM 1671 O O . TYR A 1 210 ? -6.859 29.172 10.414 1 96.38 210 TYR A O 1
ATOM 1679 N N . ILE A 1 211 ? -7.508 27.453 11.633 1 97.12 211 ILE A N 1
ATOM 1680 C CA . ILE A 1 211 ? -6.508 27.594 12.688 1 97.12 211 ILE A CA 1
ATOM 1681 C C . ILE A 1 211 ? -5.488 26.453 12.586 1 97.12 211 ILE A C 1
ATOM 1683 O O . ILE A 1 211 ? -5.852 25.281 12.633 1 97.12 211 ILE A O 1
ATOM 1687 N N . GLU A 1 212 ? -4.219 26.828 12.359 1 97.81 212 GLU A N 1
ATOM 1688 C CA . GLU A 1 212 ? -3.166 25.844 12.148 1 97.81 212 GLU A CA 1
ATOM 1689 C C . GLU A 1 212 ? -2.689 25.25 13.469 1 97.81 212 GLU A C 1
ATOM 1691 O O . GLU A 1 212 ? -2.518 25.969 14.453 1 97.81 212 GLU A O 1
ATOM 1696 N N . ALA A 1 213 ? -2.619 24 13.523 1 97.75 213 ALA A N 1
ATOM 1697 C CA . ALA A 1 213 ? -2.045 23.281 14.656 1 97.75 213 ALA A CA 1
ATOM 1698 C C . ALA A 1 213 ? -0.643 22.781 14.328 1 97.75 213 ALA A C 1
ATOM 1700 O O . ALA A 1 213 ? -0.416 22.203 13.258 1 97.75 213 ALA A O 1
ATOM 1701 N N . ILE A 1 214 ? 0.328 22.984 15.227 1 97.94 214 ILE A N 1
ATOM 1702 C CA . ILE A 1 214 ? 1.711 22.562 15.031 1 97.94 214 ILE A CA 1
ATOM 1703 C C . ILE A 1 214 ? 2.172 21.719 16.203 1 97.94 214 ILE A C 1
ATOM 1705 O O . ILE A 1 214 ? 1.915 22.062 17.359 1 97.94 214 ILE A O 1
ATOM 1709 N N . THR A 1 215 ? 2.752 20.625 15.984 1 97.81 215 THR A N 1
ATOM 1710 C CA . THR A 1 215 ? 3.385 19.797 17 1 97.81 215 THR A CA 1
ATOM 1711 C C . THR A 1 215 ? 4.777 19.359 16.562 1 97.81 215 THR A C 1
ATOM 1713 O O . THR A 1 215 ? 5.066 19.328 15.359 1 97.81 215 THR A O 1
ATOM 1716 N N . LYS A 1 216 ? 5.648 19.109 17.5 1 96.44 216 LYS A N 1
ATOM 1717 C CA . LYS A 1 216 ? 6.969 18.578 17.172 1 96.44 216 LYS A CA 1
ATOM 1718 C C . LYS A 1 216 ? 7.062 17.094 17.5 1 96.44 216 LYS A C 1
ATOM 1720 O O . LYS A 1 216 ? 8.07 16.453 17.203 1 96.44 216 LYS A O 1
ATOM 1725 N N . ASN A 1 217 ? 6.066 16.547 1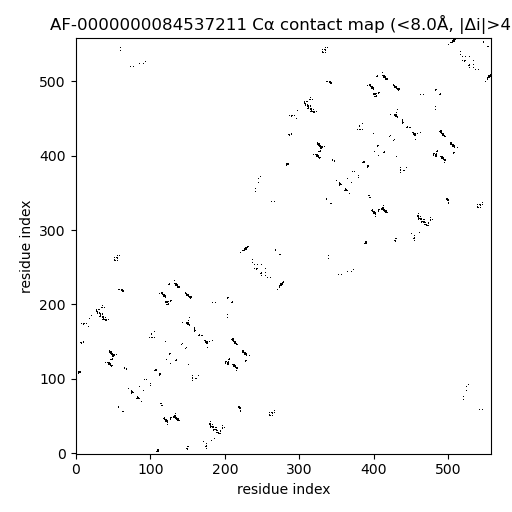8.141 1 96.69 217 ASN A N 1
ATOM 1726 C CA . ASN A 1 217 ? 6.074 15.156 18.562 1 96.69 217 ASN A CA 1
ATOM 1727 C C . ASN A 1 217 ? 5.777 14.211 17.406 1 96.69 217 ASN A C 1
ATOM 1729 O O . ASN A 1 217 ? 5.078 14.586 16.469 1 96.69 217 ASN A O 1
ATOM 1733 N N . ASP A 1 218 ? 6.266 13.023 17.562 1 96.12 218 ASP A N 1
ATOM 1734 C CA . ASP A 1 218 ? 6.012 11.992 16.562 1 96.12 218 ASP A CA 1
ATOM 1735 C C . ASP A 1 218 ? 4.562 11.523 16.609 1 96.12 218 ASP A C 1
ATOM 1737 O O . ASP A 1 218 ? 3.998 11.352 17.703 1 96.12 218 ASP A O 1
ATOM 1741 N N . ILE A 1 219 ? 4 11.414 15.445 1 97.06 219 ILE A N 1
ATOM 1742 C CA . ILE A 1 219 ? 2.648 10.891 15.297 1 97.06 219 ILE A CA 1
ATOM 1743 C C . ILE A 1 219 ? 2.705 9.484 14.703 1 97.06 219 ILE A C 1
ATOM 1745 O O . ILE A 1 219 ? 3.324 9.273 13.656 1 97.06 219 ILE A O 1
ATOM 1749 N N . GLU A 1 220 ? 2.102 8.555 15.352 1 97.31 220 GLU A N 1
ATOM 1750 C CA . GLU A 1 220 ? 2.047 7.152 14.953 1 97.31 220 GLU A CA 1
ATOM 1751 C C . GLU A 1 220 ? 0.604 6.68 14.805 1 97.31 220 GLU A C 1
ATOM 1753 O O . GLU A 1 220 ? -0.328 7.363 15.227 1 97.31 220 GLU A O 1
ATOM 1758 N N . PRO A 1 221 ? 0.431 5.52 14.195 1 97.25 221 PRO A N 1
ATOM 1759 C CA . PRO A 1 221 ? -0.936 5.051 13.953 1 97.25 221 PRO A CA 1
ATOM 1760 C C . PRO A 1 221 ? -1.744 4.902 15.234 1 97.25 221 PRO A C 1
ATOM 1762 O O . PRO A 1 221 ? -2.961 5.098 15.234 1 97.25 221 PRO A O 1
ATOM 1765 N N . GLN A 1 222 ? -1.133 4.586 16.328 1 95.88 222 GLN A N 1
ATOM 1766 C CA . GLN A 1 222 ? -1.849 4.41 17.594 1 95.88 222 GLN A CA 1
ATOM 1767 C C . GLN A 1 222 ? -2.434 5.734 18.078 1 95.88 222 GLN A C 1
ATOM 1769 O O . GLN A 1 222 ? -3.283 5.75 18.969 1 95.88 222 GLN A O 1
ATOM 1774 N N . HIS A 1 223 ? -1.979 6.852 17.516 1 97.06 223 HIS A N 1
ATOM 1775 C CA . HIS A 1 223 ? -2.443 8.172 17.938 1 97.06 223 HIS A CA 1
ATOM 1776 C C . HIS A 1 223 ? -3.662 8.602 17.125 1 97.06 223 HIS A C 1
ATOM 1778 O O . HIS A 1 223 ? -4.191 9.703 17.328 1 97.06 223 HIS A O 1
ATOM 1784 N N . ILE A 1 224 ? -4.105 7.773 16.172 1 98 224 ILE A N 1
ATOM 1785 C CA . ILE A 1 224 ? -5.25 8.094 15.336 1 98 224 ILE A CA 1
ATOM 1786 C C . ILE A 1 224 ? -6.547 7.812 16.094 1 98 224 ILE A C 1
ATOM 1788 O O . ILE A 1 224 ? -6.738 6.711 16.609 1 98 224 ILE A O 1
ATOM 1792 N N . HIS A 1 225 ? -7.379 8.797 16.125 1 97.75 225 HIS A N 1
ATOM 1793 C CA . HIS A 1 225 ? -8.727 8.594 16.656 1 97.75 225 HIS A CA 1
ATOM 1794 C C . HIS A 1 225 ? -9.648 8.016 15.586 1 97.75 225 HIS A C 1
ATOM 1796 O O . HIS A 1 225 ? -10.297 6.992 15.805 1 97.75 225 HIS A O 1
ATOM 1802 N N . LYS A 1 226 ? -9.664 8.625 14.484 1 98.31 226 LYS A N 1
ATOM 1803 C CA . LYS A 1 226 ? -10.453 8.195 13.336 1 98.31 226 LYS A CA 1
ATOM 1804 C C . LYS A 1 226 ? -9.984 8.891 12.062 1 98.31 226 LYS A C 1
ATOM 1806 O O . LYS A 1 226 ? -9.156 9.805 12.109 1 98.31 226 LYS A O 1
ATOM 1811 N N . VAL A 1 227 ? -10.484 8.453 10.977 1 98.56 227 VAL A N 1
ATOM 1812 C CA . VAL A 1 227 ? -10.242 9.062 9.68 1 98.56 227 VAL A CA 1
ATOM 1813 C C . VAL A 1 227 ? -11.57 9.445 9.031 1 98.56 227 VAL A C 1
ATOM 1815 O O . VAL A 1 227 ? -12.547 8.695 9.117 1 98.56 227 VAL A O 1
ATOM 1818 N N . ARG A 1 228 ? -11.602 10.664 8.461 1 98.06 228 ARG A N 1
ATOM 1819 C CA . ARG A 1 228 ? -12.797 11.125 7.762 1 98.06 228 ARG A CA 1
ATOM 1820 C C . ARG A 1 228 ? -12.555 11.227 6.262 1 98.06 228 ARG A C 1
ATOM 1822 O O . ARG A 1 228 ? -11.461 11.602 5.832 1 98.06 228 ARG A O 1
ATOM 1829 N N . ILE A 1 229 ? -13.516 10.922 5.504 1 98.12 229 ILE A N 1
ATOM 1830 C CA . ILE A 1 229 ? -13.516 11.102 4.055 1 98.12 229 ILE A CA 1
ATOM 1831 C C . ILE A 1 229 ? -14.891 11.594 3.6 1 98.12 229 ILE A C 1
ATOM 1833 O O . ILE A 1 229 ? -15.914 11.203 4.172 1 98.12 229 ILE A O 1
ATOM 1837 N N . ARG A 1 230 ? -14.961 12.461 2.604 1 97 230 ARG A N 1
ATOM 1838 C CA . ARG A 1 230 ? -16.219 12.992 2.088 1 97 230 ARG A CA 1
ATOM 1839 C C . ARG A 1 230 ? -17.031 11.898 1.394 1 97 230 ARG A C 1
ATOM 1841 O O . ARG A 1 230 ? -16.469 11.07 0.669 1 97 230 ARG A O 1
ATOM 1848 N N . LYS A 1 231 ? -18.297 11.969 1.562 1 96.75 231 LYS A N 1
ATOM 1849 C CA . LYS A 1 231 ? -19.219 11.008 0.959 1 96.75 231 LYS A CA 1
ATOM 1850 C C . LYS A 1 231 ? -19.062 10.984 -0.559 1 96.75 231 LYS A C 1
ATOM 1852 O O . LYS A 1 231 ? -19.062 9.906 -1.166 1 96.75 231 LYS A O 1
ATOM 1857 N N . THR A 1 232 ? -18.953 12.094 -1.147 1 96.88 232 THR A N 1
ATOM 1858 C CA . THR A 1 232 ? -18.844 12.188 -2.6 1 96.88 232 THR A CA 1
ATOM 1859 C C . THR A 1 232 ? -17.609 11.43 -3.102 1 96.88 232 THR A C 1
ATOM 1861 O O . THR A 1 232 ? -17.656 10.805 -4.16 1 96.88 232 THR A O 1
ATOM 1864 N N . LYS A 1 233 ? -16.516 11.469 -2.355 1 97.06 233 LYS A N 1
ATOM 1865 C CA . LYS A 1 233 ? -15.305 10.766 -2.75 1 97.06 233 LYS A CA 1
ATOM 1866 C C . LYS A 1 233 ? -15.477 9.258 -2.615 1 97.06 233 LYS A C 1
ATOM 1868 O O . LYS A 1 233 ? -15.031 8.5 -3.48 1 97.06 233 LYS A O 1
ATOM 1873 N N . VAL A 1 234 ? -16.094 8.852 -1.567 1 97.81 234 VAL A N 1
ATOM 1874 C CA . VAL A 1 234 ? -16.359 7.43 -1.358 1 97.81 234 VAL A CA 1
ATOM 1875 C C . VAL A 1 234 ? -17.219 6.887 -2.504 1 97.81 234 VAL A C 1
ATOM 1877 O O . VAL A 1 234 ? -16.906 5.836 -3.068 1 97.81 234 VAL A O 1
ATOM 1880 N N . GLU A 1 235 ? -18.219 7.645 -2.848 1 97.81 235 GLU A N 1
ATOM 1881 C CA . GLU A 1 235 ? -19.094 7.254 -3.951 1 97.81 235 GLU A CA 1
ATOM 1882 C C . GLU A 1 235 ? -18.328 7.203 -5.27 1 97.81 235 GLU A C 1
ATOM 1884 O O . GLU A 1 235 ? -18.562 6.316 -6.094 1 97.81 235 GLU A O 1
ATOM 1889 N N . GLU A 1 236 ? -17.484 8.125 -5.434 1 98.06 236 GLU A N 1
ATOM 1890 C CA . GLU A 1 236 ? -16.641 8.148 -6.625 1 98.06 236 GLU A CA 1
ATOM 1891 C C . GLU A 1 236 ? -15.805 6.883 -6.727 1 98.06 236 GLU A C 1
ATOM 1893 O O . GLU A 1 236 ? -15.758 6.246 -7.781 1 98.06 236 GLU A O 1
ATOM 1898 N N . TYR A 1 237 ? -15.133 6.469 -5.66 1 98.12 237 TYR A N 1
ATOM 1899 C CA . TYR A 1 237 ? -14.266 5.293 -5.668 1 98.12 237 TYR A CA 1
ATOM 1900 C C . TYR A 1 237 ? -15.078 4.023 -5.895 1 98.12 237 TYR A C 1
ATOM 1902 O O . TYR A 1 237 ? -14.664 3.137 -6.645 1 98.12 237 TYR A O 1
ATOM 1910 N N . TYR A 1 238 ? -16.203 3.916 -5.297 1 97.94 238 TYR A N 1
ATOM 1911 C CA . TYR A 1 238 ? -17.047 2.748 -5.531 1 97.94 238 TYR A CA 1
ATOM 1912 C C . TYR A 1 238 ? -17.609 2.76 -6.945 1 97.94 238 TYR A C 1
ATOM 1914 O O . TYR A 1 238 ? -17.859 1.704 -7.531 1 97.94 238 TYR A O 1
ATOM 1922 N N . GLY A 1 239 ? -17.828 3.99 -7.426 1 97.75 239 GLY A N 1
ATOM 1923 C CA . GLY A 1 239 ? -18.156 4.09 -8.844 1 97.75 239 GLY A CA 1
ATOM 1924 C C . GLY A 1 239 ? -17.078 3.51 -9.742 1 97.75 239 GLY A C 1
ATOM 1925 O O . GLY A 1 239 ? -17.391 2.799 -10.703 1 97.75 239 GLY A O 1
ATOM 1926 N N . TYR A 1 240 ? -15.82 3.832 -9.445 1 98.12 240 TYR A N 1
ATOM 1927 C CA . TYR A 1 240 ? -14.703 3.26 -10.188 1 98.12 240 TYR A CA 1
ATOM 1928 C C . TYR A 1 240 ? -14.703 1.739 -10.094 1 98.12 240 TYR A C 1
ATOM 1930 O O . TYR A 1 240 ? -14.469 1.046 -11.086 1 98.12 240 TYR A O 1
ATOM 1938 N N . LEU A 1 241 ? -14.914 1.212 -8.883 1 98.12 241 LEU A N 1
ATOM 1939 C CA . LEU A 1 241 ? -14.922 -0.23 -8.664 1 98.12 241 LEU A CA 1
ATOM 1940 C C . LEU A 1 241 ? -16.016 -0.895 -9.492 1 98.12 241 LEU A C 1
ATOM 1942 O O . LEU A 1 241 ? -15.781 -1.929 -10.125 1 98.12 241 LEU A O 1
ATOM 1946 N N . TYR A 1 242 ? -17.141 -0.285 -9.492 1 97.75 242 TYR A N 1
ATOM 1947 C CA . TYR A 1 242 ? -18.25 -0.789 -10.289 1 97.75 242 TYR A CA 1
ATOM 1948 C C . TYR A 1 242 ? -17.906 -0.792 -11.773 1 97.75 242 TYR A C 1
ATOM 1950 O O . TYR A 1 242 ? -18.094 -1.801 -12.453 1 97.75 242 TYR A O 1
ATOM 1958 N N . GLU A 1 243 ? -17.438 0.302 -12.211 1 97.12 243 GLU A N 1
ATOM 1959 C CA . GLU A 1 243 ? -17.078 0.431 -13.617 1 97.12 243 GLU A CA 1
ATOM 1960 C C . GLU A 1 243 ? -16.031 -0.593 -14.016 1 97.12 243 GLU A C 1
ATOM 1962 O O . GLU A 1 243 ? -16.062 -1.146 -15.117 1 97.12 243 GLU A O 1
ATOM 1967 N N . LYS A 1 244 ? -15.039 -0.81 -13.156 1 97 244 LYS A N 1
ATOM 1968 C CA . LYS A 1 244 ? -13.969 -1.771 -13.414 1 97 244 LYS A CA 1
ATOM 1969 C C . LYS A 1 244 ? -14.531 -3.133 -13.805 1 97 244 LYS A C 1
ATOM 1971 O O . LYS A 1 244 ? -14.07 -3.754 -14.758 1 97 244 LYS A O 1
ATOM 1976 N N . TYR A 1 245 ? -15.547 -3.549 -13.125 1 96.25 245 TYR A N 1
ATOM 1977 C CA . TYR A 1 245 ? -16.047 -4.906 -13.32 1 96.25 245 TYR A CA 1
ATOM 1978 C C . TYR A 1 245 ? -17.234 -4.922 -14.258 1 96.25 245 TYR A C 1
ATOM 1980 O O . TYR A 1 245 ? -17.438 -5.879 -15.008 1 96.25 245 TYR A O 1
ATOM 1988 N N . ALA A 1 246 ? -18.031 -3.859 -14.273 1 94.56 246 ALA A N 1
ATOM 1989 C CA . ALA A 1 246 ? -19.219 -3.811 -15.117 1 94.56 246 ALA A CA 1
ATOM 1990 C C . ALA A 1 246 ? -18.859 -3.525 -16.562 1 94.56 246 ALA A C 1
ATOM 1992 O O . ALA A 1 246 ? -19.406 -4.137 -17.484 1 94.56 246 ALA A O 1
ATOM 1993 N N . ASN A 1 247 ? -17.969 -2.555 -16.797 1 90.12 247 ASN A N 1
ATOM 1994 C CA . ASN A 1 247 ? -17.719 -2.053 -18.141 1 90.12 247 ASN A CA 1
ATOM 1995 C C . ASN A 1 247 ? -16.234 -2.17 -18.516 1 90.12 247 ASN A C 1
ATOM 1997 O O . ASN A 1 247 ? -15.867 -1.974 -19.672 1 90.12 247 ASN A O 1
ATOM 2001 N N . GLY A 1 248 ? -15.453 -2.455 -17.609 1 91.44 248 GLY A N 1
ATOM 2002 C CA . GLY A 1 248 ? -14.031 -2.508 -17.891 1 91.44 248 GLY A CA 1
ATOM 2003 C C . GLY A 1 248 ? -13.367 -1.145 -17.859 1 91.44 248 GLY A C 1
ATOM 2004 O O . GLY A 1 248 ? -13.07 -0.563 -18.891 1 91.44 248 GLY A O 1
ATOM 2005 N N . LEU A 1 249 ? -13.031 -0.632 -16.719 1 92 249 LEU A N 1
ATOM 2006 C CA . LEU A 1 249 ? -12.336 0.633 -16.531 1 92 249 LEU A CA 1
ATOM 2007 C C . LEU A 1 249 ? -10.883 0.526 -17 1 92 249 LEU A C 1
ATOM 2009 O O . LEU A 1 249 ? -10.141 -0.335 -16.531 1 92 249 LEU A O 1
ATOM 2013 N N . SER A 1 250 ? -10.539 1.402 -18 1 91.94 250 SER A N 1
ATOM 2014 C CA . SER A 1 250 ? -9.195 1.307 -18.562 1 91.94 250 SER A CA 1
ATOM 2015 C C . SER A 1 250 ? -8.336 2.502 -18.156 1 91.94 250 SER A C 1
ATOM 2017 O O . SER A 1 250 ? -7.121 2.49 -18.344 1 91.94 250 SER A O 1
ATOM 2019 N N . ASP A 1 251 ? -8.992 3.545 -17.578 1 94.12 251 ASP A N 1
ATOM 2020 C CA . ASP A 1 251 ? -8.258 4.727 -17.141 1 94.12 251 ASP A CA 1
ATOM 2021 C C . ASP A 1 251 ? -7.293 4.379 -16 1 94.12 251 ASP A C 1
ATOM 2023 O O . ASP A 1 251 ? -7.715 4.07 -14.891 1 94.12 251 ASP A O 1
ATOM 2027 N N . ILE A 1 252 ? -6.047 4.504 -16.234 1 91.69 252 ILE A N 1
ATOM 2028 C CA . ILE A 1 252 ? -4.992 4.039 -15.344 1 91.69 252 ILE A CA 1
ATOM 2029 C C . ILE A 1 252 ? -5.004 4.871 -14.062 1 91.69 252 ILE A C 1
ATOM 2031 O O . ILE A 1 252 ? -4.762 4.344 -12.977 1 91.69 252 ILE A O 1
ATOM 2035 N N . GLU A 1 253 ? -5.242 6.152 -14.188 1 93.25 253 GLU A N 1
ATOM 2036 C CA . GLU A 1 253 ? -5.262 7.016 -13.016 1 93.25 253 GLU A CA 1
ATOM 2037 C C . GLU A 1 253 ? -6.418 6.66 -12.086 1 93.25 253 GLU A C 1
ATOM 2039 O O . GLU A 1 253 ? -6.238 6.578 -10.867 1 93.25 253 GLU A O 1
ATOM 2044 N N . LYS A 1 254 ? -7.578 6.383 -12.656 1 96.19 254 LYS A N 1
ATOM 2045 C CA . LYS A 1 254 ? -8.734 5.984 -11.867 1 96.19 254 LYS A CA 1
ATOM 2046 C C . LYS A 1 254 ? -8.492 4.641 -11.18 1 96.19 254 LYS A C 1
ATOM 2048 O O . LYS A 1 254 ? -8.883 4.449 -10.031 1 96.19 254 LYS A O 1
ATOM 2053 N N . LEU A 1 255 ? -7.816 3.752 -11.844 1 95.88 255 LEU A N 1
ATOM 2054 C CA . LEU A 1 255 ? -7.52 2.436 -11.289 1 95.88 255 LEU A CA 1
ATOM 2055 C C . LEU A 1 255 ? -6.547 2.545 -10.117 1 95.88 255 LEU A C 1
ATOM 2057 O O . LEU A 1 255 ? -6.695 1.848 -9.117 1 95.88 255 LEU A O 1
ATOM 2061 N N . ARG A 1 256 ? -5.613 3.453 -10.305 1 95.12 256 ARG A N 1
ATOM 2062 C CA . ARG A 1 256 ? -4.645 3.67 -9.242 1 95.12 256 ARG A CA 1
ATOM 2063 C C . ARG A 1 256 ? -5.312 4.266 -8.008 1 95.12 256 ARG A C 1
ATOM 2065 O O . ARG A 1 256 ? -5.074 3.814 -6.883 1 95.12 256 ARG A O 1
ATOM 2072 N N . ASP A 1 257 ? -6.117 5.215 -8.234 1 96.69 257 ASP A N 1
ATOM 2073 C CA . ASP A 1 257 ? -6.84 5.848 -7.141 1 96.69 257 ASP A CA 1
ATOM 2074 C C . ASP A 1 257 ? -7.727 4.84 -6.414 1 96.69 257 ASP A C 1
ATOM 2076 O O . ASP A 1 257 ? -7.777 4.824 -5.18 1 96.69 257 ASP A O 1
ATOM 2080 N N . LEU A 1 258 ? -8.383 4.051 -7.203 1 98 258 LEU A N 1
ATOM 2081 C CA . LEU A 1 258 ? -9.234 3.012 -6.633 1 98 258 LEU A CA 1
ATOM 2082 C C . LEU A 1 258 ? -8.414 2.053 -5.773 1 98 258 LEU A C 1
ATOM 2084 O O . LEU A 1 258 ? -8.805 1.725 -4.652 1 98 258 LEU A O 1
ATOM 2088 N N . GLN A 1 259 ? -7.289 1.623 -6.293 1 97.12 259 GLN A N 1
ATOM 2089 C CA . GLN A 1 259 ? -6.426 0.703 -5.559 1 97.12 259 GLN A CA 1
ATOM 2090 C C . GLN A 1 259 ? -5.988 1.305 -4.227 1 97.12 259 GLN A C 1
ATOM 2092 O O . GLN A 1 259 ? -5.988 0.623 -3.199 1 97.12 259 GLN A O 1
ATOM 2097 N N . GLU A 1 260 ? -5.59 2.566 -4.258 1 98.25 260 GLU A N 1
ATOM 2098 C CA . GLU A 1 260 ? -5.176 3.238 -3.027 1 98.25 260 GLU A CA 1
ATOM 2099 C C . GLU A 1 260 ? -6.32 3.293 -2.018 1 98.25 260 GLU A C 1
ATOM 2101 O O . GLU A 1 260 ? -6.105 3.104 -0.819 1 98.25 260 GLU A O 1
ATOM 2106 N N . PHE A 1 261 ? -7.516 3.52 -2.529 1 98.56 261 PHE A N 1
ATOM 2107 C CA . PHE A 1 261 ? -8.688 3.58 -1.666 1 98.56 261 PHE A CA 1
ATOM 2108 C C . PHE A 1 261 ? -8.969 2.219 -1.039 1 98.56 261 PHE A C 1
ATOM 2110 O O . PHE A 1 261 ? -9.227 2.125 0.164 1 98.56 261 PHE A O 1
ATOM 2117 N N . LEU A 1 262 ? -8.922 1.167 -1.813 1 98.25 262 LEU A N 1
ATOM 2118 C CA . LEU A 1 262 ? -9.156 -0.179 -1.304 1 98.25 262 LEU A CA 1
ATOM 2119 C C . LEU A 1 262 ? -8.086 -0.574 -0.292 1 98.25 262 LEU A C 1
ATOM 2121 O O . LEU A 1 262 ? -8.391 -1.169 0.744 1 98.25 262 LEU A O 1
ATOM 2125 N N . ARG A 1 263 ? -6.828 -0.224 -0.576 1 98.31 263 ARG A N 1
ATOM 2126 C CA . ARG A 1 263 ? -5.738 -0.476 0.359 1 98.31 263 ARG A CA 1
ATOM 2127 C C . ARG A 1 263 ? -5.977 0.24 1.685 1 98.31 263 ARG A C 1
ATOM 2129 O O . ARG A 1 263 ? -5.742 -0.328 2.754 1 98.31 263 ARG A O 1
ATOM 2136 N N . MET A 1 264 ? -6.375 1.449 1.533 1 98.62 264 MET A N 1
ATOM 2137 C CA . MET A 1 264 ? -6.66 2.223 2.738 1 98.62 264 MET A CA 1
ATOM 2138 C C . MET A 1 264 ? -7.672 1.497 3.623 1 98.62 264 MET A C 1
ATOM 2140 O O . MET A 1 264 ? -7.457 1.359 4.828 1 98.62 264 MET A O 1
ATOM 2144 N N . ASN A 1 265 ? -8.742 1.027 3.018 1 98.19 265 ASN A N 1
ATOM 2145 C CA . ASN A 1 265 ? -9.789 0.33 3.758 1 98.19 265 ASN A CA 1
ATOM 2146 C C . ASN A 1 265 ? -9.25 -0.906 4.469 1 98.19 265 ASN A C 1
ATOM 2148 O O . ASN A 1 265 ? -9.586 -1.162 5.625 1 98.19 265 ASN A O 1
ATOM 2152 N N . ASP A 1 266 ? -8.422 -1.602 3.818 1 97.88 266 ASP A N 1
ATOM 2153 C CA . ASP A 1 266 ? -7.848 -2.805 4.41 1 97.88 266 ASP A CA 1
ATOM 2154 C C . ASP A 1 266 ? -6.895 -2.451 5.551 1 97.88 266 ASP A C 1
ATOM 2156 O O . ASP A 1 266 ? -6.898 -3.105 6.594 1 97.88 266 ASP A O 1
ATOM 2160 N N . LEU A 1 267 ? -6.094 -1.44 5.363 1 98.31 267 LEU A N 1
ATOM 2161 C CA . LEU A 1 267 ? -5.117 -1.025 6.363 1 98.31 267 LEU A CA 1
ATOM 2162 C C . LEU A 1 267 ? -5.812 -0.525 7.625 1 98.31 267 LEU A C 1
ATOM 2164 O O . LEU A 1 267 ? -5.422 -0.887 8.742 1 98.31 267 LEU A O 1
ATOM 2168 N N . ILE A 1 268 ? -6.832 0.333 7.426 1 98.31 268 ILE A N 1
ATOM 2169 C CA . ILE A 1 268 ? -7.477 0.897 8.609 1 98.31 268 ILE A CA 1
ATOM 2170 C C . ILE A 1 268 ? -8.25 -0.194 9.344 1 98.31 268 ILE A C 1
ATOM 2172 O O . ILE A 1 268 ? -8.352 -0.171 10.57 1 98.31 268 ILE A O 1
ATOM 2176 N N . LYS A 1 269 ? -8.812 -1.143 8.609 1 96.62 269 LYS A N 1
ATOM 2177 C CA . LYS A 1 269 ? -9.477 -2.283 9.242 1 96.62 269 LYS A CA 1
ATOM 2178 C C . LYS A 1 269 ? -8.492 -3.092 10.086 1 96.62 269 LYS A C 1
ATOM 2180 O O . LYS A 1 269 ? -8.781 -3.441 11.227 1 96.62 269 LYS A O 1
ATOM 2185 N N . ASP A 1 270 ? -7.387 -3.377 9.531 1 95.25 270 ASP A N 1
ATOM 2186 C CA . ASP A 1 270 ? -6.344 -4.148 10.211 1 95.25 270 ASP A CA 1
ATOM 2187 C C . ASP A 1 270 ? -5.887 -3.451 11.484 1 95.25 270 ASP A C 1
ATOM 2189 O O . ASP A 1 270 ? -5.586 -4.109 12.484 1 95.25 270 ASP A O 1
ATOM 2193 N N . LYS A 1 271 ? -5.879 -2.135 11.5 1 96.25 271 LYS A N 1
ATOM 2194 C CA . LYS A 1 271 ? -5.348 -1.372 12.625 1 96.25 271 LYS A CA 1
ATOM 2195 C C . LYS A 1 271 ? -6.461 -0.934 13.57 1 96.25 271 LYS A C 1
ATOM 2197 O O . LYS A 1 271 ? -6.203 -0.269 14.578 1 96.25 271 LYS A O 1
ATOM 2202 N N . GLY A 1 272 ? -7.719 -1.256 13.211 1 96.88 272 GLY A N 1
ATOM 2203 C CA . GLY A 1 272 ? -8.852 -0.907 14.055 1 96.88 272 GLY A CA 1
ATOM 2204 C C . GLY A 1 272 ? -9.172 0.576 14.039 1 96.88 272 GLY A C 1
ATOM 2205 O O . GLY A 1 272 ? -9.602 1.134 15.055 1 96.88 272 GLY A O 1
ATOM 2206 N N . ILE A 1 273 ? -8.859 1.27 12.961 1 98.19 273 ILE A N 1
ATOM 2207 C CA . ILE A 1 273 ? -9.125 2.697 12.82 1 98.19 273 ILE A CA 1
ATOM 2208 C C . ILE A 1 273 ? -10.508 2.908 12.211 1 98.19 273 ILE A C 1
ATOM 2210 O O . ILE A 1 273 ? -10.836 2.299 11.188 1 98.19 273 ILE A O 1
ATOM 2214 N N . GLU A 1 274 ? -11.273 3.744 12.773 1 98.12 274 GLU A N 1
ATOM 2215 C CA . GLU A 1 274 ? -12.625 4.031 12.305 1 98.12 274 GLU A CA 1
ATOM 2216 C C . GLU A 1 274 ? -12.602 4.961 11.094 1 98.12 274 GLU A C 1
ATOM 2218 O O . GLU A 1 274 ? -11.867 5.953 11.078 1 98.12 274 GLU A O 1
ATOM 2223 N N . LEU A 1 275 ? -13.352 4.641 10.133 1 98.12 275 LEU A N 1
ATOM 2224 C CA . LEU A 1 275 ? -13.594 5.516 8.992 1 98.12 275 LEU A CA 1
ATOM 2225 C C . LEU A 1 275 ? -14.945 6.199 9.102 1 98.12 275 LEU A C 1
ATOM 2227 O O . LEU A 1 275 ? -15.984 5.531 9.125 1 98.12 275 LEU A O 1
ATOM 2231 N N . GLU A 1 276 ? -14.953 7.465 9.18 1 97.94 276 GLU A N 1
ATOM 2232 C CA . GLU A 1 276 ? -16.188 8.25 9.195 1 97.94 276 GLU A CA 1
ATOM 2233 C C . GLU A 1 276 ? -16.438 8.922 7.848 1 97.94 276 GLU A C 1
ATOM 2235 O O . GLU A 1 276 ? -15.609 9.719 7.387 1 97.94 276 GLU A O 1
ATOM 2240 N N . VAL A 1 277 ? -17.469 8.609 7.203 1 96.94 277 VAL A N 1
ATOM 2241 C CA . VAL A 1 277 ? -17.875 9.25 5.957 1 96.94 277 VAL A CA 1
ATOM 2242 C C . VAL A 1 277 ? -18.719 10.484 6.262 1 96.94 277 VAL A C 1
ATOM 2244 O O . VAL A 1 277 ? -19.75 10.391 6.93 1 96.94 277 VAL A O 1
ATOM 2247 N N . VAL A 1 278 ? -18.266 11.602 5.801 1 93.38 278 VAL A N 1
ATOM 2248 C CA . VAL A 1 278 ? -18.938 12.852 6.172 1 93.38 278 VAL A CA 1
ATOM 2249 C C . VAL A 1 278 ? -19.531 13.508 4.93 1 93.38 278 VAL A C 1
ATOM 2251 O O . VAL A 1 278 ? -18.984 13.383 3.832 1 93.38 278 VAL A O 1
ATOM 2254 N N . GLY A 1 279 ? -20.688 14.266 5.012 1 84.56 279 GLY A N 1
ATOM 2255 C CA . GLY A 1 279 ? -21.359 15.031 3.969 1 84.56 279 GLY A CA 1
ATOM 2256 C C . GLY A 1 279 ? -22.453 14.25 3.271 1 84.56 279 GLY A C 1
ATOM 2257 O O . GLY A 1 279 ? -22.578 13.031 3.453 1 84.56 279 GLY A O 1
ATOM 2258 N N . MET B 1 1 ? -23.203 -35.281 -16.547 1 47.25 1 MET B N 1
ATOM 2259 C CA . MET B 1 1 ? -22.438 -34.469 -15.609 1 47.25 1 MET B CA 1
ATOM 2260 C C . MET B 1 1 ? -20.938 -34.688 -15.773 1 47.25 1 MET B C 1
ATOM 2262 O O . MET B 1 1 ? -20.484 -35.844 -15.789 1 47.25 1 MET B O 1
ATOM 2266 N N . GLU B 1 2 ? -20.312 -33.719 -16.469 1 65 2 GLU B N 1
ATOM 2267 C CA . GLU B 1 2 ? -18.906 -34 -16.75 1 65 2 GLU B CA 1
ATOM 2268 C C . GLU B 1 2 ? -18.156 -34.438 -15.5 1 65 2 GLU B C 1
ATOM 2270 O O . GLU B 1 2 ? -18.438 -33.938 -14.398 1 65 2 GLU B O 1
ATOM 2275 N N . GLU B 1 3 ? -17.594 -35.562 -15.453 1 81.88 3 GLU B N 1
ATOM 2276 C CA . GLU B 1 3 ? -16.844 -36.188 -14.367 1 81.88 3 GLU B CA 1
ATOM 2277 C C . GLU B 1 3 ? -15.859 -35.219 -13.75 1 81.88 3 GLU B C 1
ATOM 2279 O O . GLU B 1 3 ? -15.117 -34.531 -14.477 1 81.88 3 GLU B O 1
ATOM 2284 N N . ILE B 1 4 ? -16.016 -34.906 -12.414 1 92.56 4 ILE B N 1
ATOM 2285 C CA . ILE B 1 4 ? -15.109 -34.062 -11.656 1 92.56 4 ILE B CA 1
ATOM 2286 C C . ILE B 1 4 ? -13.93 -34.875 -11.141 1 92.56 4 ILE B C 1
ATOM 2288 O O . ILE B 1 4 ? -14.117 -35.938 -10.547 1 92.56 4 ILE B O 1
ATOM 2292 N N . HIS B 1 5 ? -12.695 -34.5 -11.492 1 96.38 5 HIS B N 1
ATOM 2293 C CA . HIS B 1 5 ? -11.469 -35.188 -11.125 1 96.38 5 HIS B CA 1
ATOM 2294 C C . HIS B 1 5 ? -10.797 -34.531 -9.922 1 96.38 5 HIS B C 1
ATOM 2296 O O . HIS B 1 5 ? -11.125 -33.406 -9.562 1 96.38 5 HIS B O 1
ATOM 2302 N N . ASP B 1 6 ? -10.039 -35.281 -9.234 1 97.31 6 ASP B N 1
ATOM 2303 C CA . ASP B 1 6 ? -9.18 -34.75 -8.188 1 97.31 6 ASP B CA 1
ATOM 2304 C C . ASP B 1 6 ? -7.723 -34.688 -8.648 1 97.31 6 ASP B C 1
ATOM 2306 O O . ASP B 1 6 ? -7.047 -35.719 -8.727 1 97.31 6 ASP B O 1
ATOM 2310 N N . LEU B 1 7 ? -7.262 -33.531 -8.875 1 96.88 7 LEU B N 1
ATOM 2311 C CA . LEU B 1 7 ? -5.93 -33.312 -9.438 1 96.88 7 LEU B CA 1
ATOM 2312 C C . LEU B 1 7 ? -4.855 -33.875 -8.516 1 96.88 7 LEU B C 1
ATOM 2314 O O . LEU B 1 7 ? -3.855 -34.438 -8.984 1 96.88 7 LEU B O 1
ATOM 2318 N N . PHE B 1 8 ? -5.039 -33.719 -7.25 1 95.94 8 PHE B N 1
ATOM 2319 C CA . PHE B 1 8 ? -4.031 -34.125 -6.277 1 95.94 8 PHE B CA 1
ATOM 2320 C C . PHE B 1 8 ? -3.969 -35.656 -6.172 1 95.94 8 PHE B C 1
ATOM 2322 O O . PHE B 1 8 ? -2.895 -36.219 -5.98 1 95.94 8 PHE B O 1
ATOM 2329 N N . ASP B 1 9 ? -5.074 -36.25 -6.32 1 95 9 ASP B N 1
ATOM 2330 C CA . ASP B 1 9 ? -5.109 -37.719 -6.391 1 95 9 ASP B CA 1
ATOM 2331 C C . ASP B 1 9 ? -4.414 -38.219 -7.656 1 95 9 ASP B C 1
ATOM 2333 O O . ASP B 1 9 ? -3.691 -39.219 -7.613 1 95 9 ASP B O 1
ATOM 2337 N N . ILE B 1 10 ? -4.684 -37.531 -8.734 1 94.75 10 ILE B N 1
ATOM 2338 C CA . ILE B 1 10 ? -4.051 -37.875 -10 1 94.75 10 ILE B CA 1
ATOM 2339 C C . ILE B 1 10 ? -2.533 -37.812 -9.859 1 94.75 10 ILE B C 1
ATOM 2341 O O . ILE B 1 10 ? -1.823 -38.75 -10.258 1 94.75 10 ILE B O 1
ATOM 2345 N N . ALA B 1 11 ? -1.988 -36.781 -9.297 1 94.88 11 ALA B N 1
ATOM 2346 C CA . ALA B 1 11 ? -0.555 -36.594 -9.094 1 94.88 11 ALA B CA 1
ATOM 2347 C C . ALA B 1 11 ? 0.015 -37.688 -8.164 1 94.88 11 ALA B C 1
ATOM 2349 O O . ALA B 1 11 ? 1.118 -38.188 -8.391 1 94.88 11 ALA B O 1
ATOM 2350 N N . GLU B 1 12 ? -0.72 -38.031 -7.145 1 92.25 12 G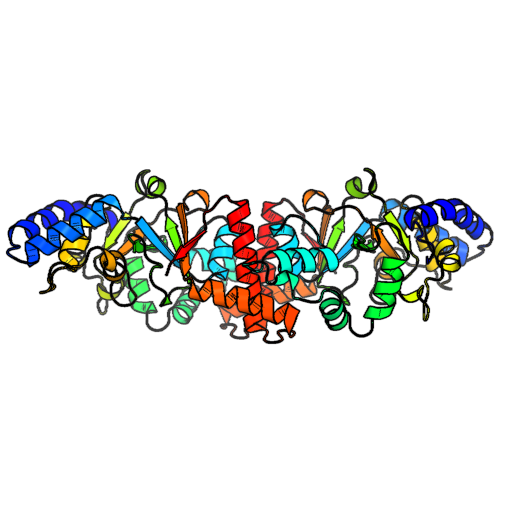LU B N 1
ATOM 2351 C CA . GLU B 1 12 ? -0.292 -39.031 -6.188 1 92.25 12 GLU B CA 1
ATOM 2352 C C . GLU B 1 12 ? -0.177 -40.406 -6.852 1 92.25 12 GLU B C 1
ATOM 2354 O O . GLU B 1 12 ? 0.791 -41.125 -6.621 1 92.25 12 GLU B O 1
ATOM 2359 N N . LYS B 1 13 ? -1.076 -40.656 -7.656 1 89.25 13 LYS B N 1
ATOM 2360 C CA . LYS B 1 13 ? -1.139 -41.969 -8.289 1 89.25 13 LYS B CA 1
ATOM 2361 C C . LYS B 1 13 ? -0.032 -42.156 -9.32 1 89.25 13 LYS B C 1
ATOM 2363 O O . LYS B 1 13 ? 0.423 -43.25 -9.578 1 89.25 13 LYS B O 1
ATOM 2368 N N . ASN B 1 14 ? 0.35 -41.094 -9.867 1 88.75 14 ASN B N 1
ATOM 2369 C CA . ASN B 1 14 ? 1.392 -41.156 -10.891 1 88.75 14 ASN B CA 1
ATOM 2370 C C . ASN B 1 14 ? 2.76 -41.438 -10.273 1 88.75 14 ASN B C 1
ATOM 2372 O O . ASN B 1 14 ? 3.725 -41.719 -10.984 1 88.75 14 ASN B O 1
ATOM 2376 N N . SER B 1 15 ? 2.881 -41.375 -8.977 1 76.06 15 SER B N 1
ATOM 2377 C CA . SER B 1 15 ? 4.148 -41.594 -8.289 1 76.06 15 SER B CA 1
ATOM 2378 C C . SER B 1 15 ? 4.758 -42.938 -8.656 1 76.06 15 SER B C 1
ATOM 2380 O O . SER B 1 15 ? 5.969 -43.062 -8.852 1 76.06 15 SER B O 1
ATOM 2382 N N . THR B 1 16 ? 3.973 -43.844 -8.844 1 74.25 16 THR B N 1
ATOM 2383 C CA . THR B 1 16 ? 4.457 -45.188 -9.18 1 74.25 16 THR B CA 1
ATOM 2384 C C . THR B 1 16 ? 4.949 -45.25 -10.625 1 74.25 16 THR B C 1
ATOM 2386 O O . THR B 1 16 ? 5.996 -45.812 -10.906 1 74.25 16 THR B O 1
ATOM 2389 N N . ASN B 1 17 ? 4.246 -44.594 -11.484 1 82.38 17 ASN B N 1
ATOM 2390 C CA . ASN B 1 17 ? 4.594 -44.594 -12.898 1 82.38 17 ASN B CA 1
ATOM 2391 C C . ASN B 1 17 ? 5.898 -43.844 -13.156 1 82.38 17 ASN B C 1
ATOM 2393 O O . ASN B 1 17 ? 6.707 -44.281 -13.992 1 82.38 17 ASN B O 1
ATOM 2397 N N . LEU B 1 18 ? 6.168 -42.844 -12.453 1 85.5 18 LEU B N 1
ATOM 2398 C CA . LEU B 1 18 ? 7.359 -42 -12.625 1 85.5 18 LEU B CA 1
ATOM 2399 C C . LEU B 1 18 ? 8.625 -42.812 -12.289 1 85.5 18 LEU B C 1
ATOM 2401 O O . LEU B 1 18 ? 9.633 -42.688 -12.977 1 85.5 18 LEU B O 1
ATOM 2405 N N . LYS B 1 19 ? 8.508 -43.688 -11.383 1 80.12 19 LYS B N 1
ATOM 2406 C CA . LYS B 1 19 ? 9.656 -44.469 -10.961 1 80.12 19 LYS B CA 1
ATOM 2407 C C . LYS B 1 19 ? 10.055 -45.469 -12.039 1 80.12 19 LYS B C 1
ATOM 2409 O O . LYS B 1 19 ? 11.234 -45.812 -12.172 1 80.12 19 LYS B O 1
ATOM 2414 N N . ASN B 1 20 ? 9.109 -45.812 -12.844 1 82.25 20 ASN B N 1
ATOM 2415 C CA . ASN B 1 20 ? 9.367 -46.812 -13.883 1 82.25 20 ASN B CA 1
ATOM 2416 C C . ASN B 1 20 ? 10.055 -46.188 -15.094 1 82.25 20 ASN B C 1
ATOM 2418 O O . ASN B 1 20 ? 10.805 -46.875 -15.797 1 82.25 20 ASN B O 1
ATOM 2422 N N . ILE B 1 21 ? 9.852 -44.969 -15.344 1 80.38 21 ILE B N 1
ATOM 2423 C CA . ILE B 1 21 ? 10.398 -44.281 -16.516 1 80.38 21 ILE B CA 1
ATOM 2424 C C . ILE B 1 21 ? 11.922 -44.188 -16.375 1 80.38 21 ILE B C 1
ATOM 2426 O O . ILE B 1 21 ? 12.641 -44.25 -17.375 1 80.38 21 ILE B O 1
ATOM 2430 N N . ILE B 1 22 ? 12.461 -44.188 -15.195 1 80.69 22 ILE B N 1
ATOM 2431 C CA . ILE B 1 22 ? 13.875 -44 -14.898 1 80.69 22 ILE B CA 1
ATOM 2432 C C . ILE B 1 22 ? 14.672 -45.188 -15.438 1 80.69 22 ILE B C 1
ATOM 2434 O O . ILE B 1 22 ? 15.805 -45.031 -15.891 1 80.69 22 ILE B O 1
ATOM 2438 N N . ASN B 1 23 ? 14.039 -46.25 -15.5 1 81.25 23 ASN B N 1
ATOM 2439 C CA . ASN B 1 23 ? 14.727 -47.469 -15.844 1 81.25 23 ASN B CA 1
ATOM 2440 C C . ASN B 1 23 ? 15.086 -47.531 -17.328 1 81.25 23 ASN B C 1
ATOM 2442 O O . ASN B 1 23 ? 15.961 -48.281 -17.734 1 81.25 23 ASN B O 1
ATOM 2446 N N . ASN B 1 24 ? 14.508 -46.688 -18.109 1 82.94 24 ASN B N 1
ATOM 2447 C CA . ASN B 1 24 ? 14.711 -46.75 -19.547 1 82.94 24 ASN B CA 1
ATOM 2448 C C . ASN B 1 24 ? 15.734 -45.719 -20 1 82.94 24 ASN B C 1
ATOM 2450 O O . ASN B 1 24 ? 16.047 -45.625 -21.188 1 82.94 24 ASN B O 1
ATOM 2454 N N . LEU B 1 25 ? 16.266 -44.906 -19.094 1 86.75 25 LEU B N 1
ATOM 2455 C CA . LEU B 1 25 ? 17.25 -43.906 -19.453 1 86.75 25 LEU B CA 1
ATOM 2456 C C . LEU B 1 25 ? 18.656 -44.469 -19.469 1 86.75 25 LEU B C 1
ATOM 2458 O O . LEU B 1 25 ? 19 -45.312 -18.641 1 86.75 25 LEU B O 1
ATOM 2462 N N . ASP B 1 26 ? 19.375 -44.062 -20.562 1 88.5 26 ASP B N 1
ATOM 2463 C CA . ASP B 1 26 ? 20.75 -44.531 -20.625 1 88.5 26 ASP B CA 1
ATOM 2464 C C . ASP B 1 26 ? 21.672 -43.406 -21.094 1 88.5 26 ASP B C 1
ATOM 2466 O O . ASP B 1 26 ? 21.219 -42.281 -21.391 1 88.5 26 ASP B O 1
ATOM 2470 N N . GLY B 1 27 ? 23 -43.594 -20.828 1 90.44 27 GLY B N 1
ATOM 2471 C CA . GLY B 1 27 ? 24 -42.656 -21.312 1 90.44 27 GLY B CA 1
ATOM 2472 C C . GLY B 1 27 ? 23.875 -41.281 -20.703 1 90.44 27 GLY B C 1
ATOM 2473 O O . GLY B 1 27 ? 23.781 -41.156 -19.484 1 90.44 27 GLY B O 1
ATOM 2474 N N . ILE B 1 28 ? 23.969 -40.406 -21.562 1 89.75 28 ILE B N 1
ATOM 2475 C CA . ILE B 1 28 ? 24 -39 -21.156 1 89.75 28 ILE B CA 1
ATOM 2476 C C . ILE B 1 28 ? 22.656 -38.594 -20.531 1 89.75 28 ILE B C 1
ATOM 2478 O O . ILE B 1 28 ? 22.609 -37.812 -19.594 1 89.75 28 ILE B O 1
ATOM 2482 N N . TYR B 1 29 ? 21.625 -39.219 -20.984 1 91.56 29 TYR B N 1
ATOM 2483 C CA . TYR B 1 29 ? 20.297 -38.906 -20.453 1 91.56 29 TYR B CA 1
ATOM 2484 C C . TYR B 1 29 ? 20.188 -39.344 -19 1 91.56 29 TYR B C 1
ATOM 2486 O O . TYR B 1 29 ? 19.578 -38.656 -18.188 1 91.56 29 TYR B O 1
ATOM 2494 N N . LYS B 1 30 ? 20.766 -40.469 -18.672 1 92.38 30 LYS B N 1
ATOM 2495 C CA . LYS B 1 30 ? 20.766 -40.938 -17.297 1 92.38 30 LYS B CA 1
ATOM 2496 C C . LYS B 1 30 ? 21.625 -40.062 -16.406 1 92.38 30 LYS B C 1
ATOM 2498 O O . LYS B 1 30 ? 21.25 -39.812 -15.258 1 92.38 30 LYS B O 1
ATOM 2503 N N . GLN B 1 31 ? 22.719 -39.656 -16.922 1 92.19 31 GLN B N 1
ATOM 2504 C CA . GLN B 1 31 ? 23.594 -38.75 -16.172 1 92.19 31 GLN B CA 1
ATOM 2505 C C . GLN B 1 31 ? 22.891 -37.438 -15.891 1 92.19 31 GLN B C 1
ATOM 2507 O O . GLN B 1 31 ? 22.906 -36.969 -14.758 1 92.19 31 GLN B O 1
ATOM 2512 N N . ASN B 1 32 ? 22.312 -36.875 -16.953 1 93.5 32 ASN B N 1
ATOM 2513 C CA . ASN B 1 32 ? 21.562 -35.625 -16.797 1 93.5 32 ASN B CA 1
ATOM 2514 C C . ASN B 1 32 ? 20.422 -35.781 -15.797 1 93.5 32 ASN B C 1
ATOM 2516 O O . ASN B 1 32 ? 20.219 -34.938 -14.938 1 93.5 32 ASN B O 1
ATOM 2520 N N . TYR B 1 33 ? 19.781 -36.906 -15.914 1 93.88 33 TYR B N 1
ATOM 2521 C CA . TYR B 1 33 ? 18.688 -37.188 -14.992 1 93.88 33 TYR B CA 1
ATOM 2522 C C . TYR B 1 33 ? 19.156 -37.156 -13.547 1 93.88 33 TYR B C 1
ATOM 2524 O O . TYR B 1 33 ? 18.531 -36.531 -12.695 1 93.88 33 TYR B O 1
ATOM 2532 N N . THR B 1 34 ? 20.203 -37.844 -13.25 1 93.31 34 THR B N 1
ATOM 2533 C CA . THR B 1 34 ? 20.734 -37.938 -11.891 1 93.31 34 THR B CA 1
ATOM 2534 C C . THR B 1 34 ? 21.125 -36.562 -11.352 1 93.31 34 THR B C 1
ATOM 2536 O O . THR B 1 34 ? 20.766 -36.219 -10.219 1 93.31 34 THR B O 1
ATOM 2539 N N . ILE B 1 35 ? 21.734 -35.781 -12.164 1 93.38 35 ILE B N 1
ATOM 2540 C CA . ILE B 1 35 ? 22.188 -34.469 -11.75 1 93.38 35 ILE B CA 1
ATOM 2541 C C . ILE B 1 35 ? 20.969 -33.594 -11.422 1 93.38 35 ILE B C 1
ATOM 2543 O O . ILE B 1 35 ? 20.922 -32.969 -10.359 1 93.38 35 ILE B O 1
ATOM 2547 N N . ILE B 1 36 ? 20 -33.562 -12.312 1 95.19 36 ILE B N 1
ATOM 2548 C CA . ILE B 1 36 ? 18.812 -32.75 -12.148 1 95.19 36 ILE B CA 1
ATOM 2549 C C . ILE B 1 36 ? 18 -33.219 -10.945 1 95.19 36 ILE B C 1
ATOM 2551 O O . ILE B 1 36 ? 17.625 -32.406 -10.094 1 95.19 36 ILE B O 1
ATOM 2555 N N . SER B 1 37 ? 17.812 -34.5 -10.875 1 95.25 37 SER B N 1
ATOM 2556 C CA . SER B 1 37 ? 17 -35.062 -9.789 1 95.25 37 SER B CA 1
ATOM 2557 C C . SER B 1 37 ? 17.609 -34.75 -8.43 1 95.25 37 SER B C 1
ATOM 2559 O O . SER B 1 37 ? 16.906 -34.312 -7.523 1 95.25 37 SER B O 1
ATOM 2561 N N . ASP B 1 38 ? 18.875 -34.906 -8.25 1 95.19 38 ASP B N 1
ATOM 2562 C CA . ASP B 1 38 ? 19.547 -34.656 -6.977 1 95.19 38 ASP B CA 1
ATOM 2563 C C . ASP B 1 38 ? 19.469 -33.188 -6.574 1 95.19 38 ASP B C 1
ATOM 2565 O O . ASP B 1 38 ? 19.141 -32.875 -5.426 1 95.19 38 ASP B O 1
ATOM 2569 N N . LEU B 1 39 ? 19.672 -32.375 -7.523 1 94.88 39 LEU B N 1
ATOM 2570 C CA . LEU B 1 39 ? 19.672 -30.938 -7.223 1 94.88 39 LEU B CA 1
ATOM 2571 C C . LEU B 1 39 ? 18.266 -30.438 -6.902 1 94.88 39 LEU B C 1
ATOM 2573 O O . LEU B 1 39 ? 18.078 -29.656 -5.977 1 94.88 39 LEU B O 1
ATOM 2577 N N . VAL B 1 40 ? 17.297 -30.875 -7.641 1 96.69 40 VAL B N 1
ATOM 2578 C CA . VAL B 1 40 ? 15.922 -30.453 -7.434 1 96.69 40 VAL B CA 1
ATOM 2579 C C . VAL B 1 40 ? 15.398 -31.016 -6.117 1 96.69 40 VAL B C 1
ATOM 2581 O O . VAL B 1 40 ? 14.672 -30.328 -5.383 1 96.69 40 VAL B O 1
ATOM 2584 N N . LYS B 1 41 ? 15.758 -32.219 -5.805 1 95.69 41 LYS B N 1
ATOM 2585 C CA . LYS B 1 41 ? 15.297 -32.875 -4.582 1 95.69 41 LYS B CA 1
ATOM 2586 C C . LYS B 1 41 ? 15.648 -32.031 -3.352 1 95.69 41 LYS B C 1
ATOM 2588 O O . LYS B 1 41 ? 14.82 -31.859 -2.449 1 95.69 41 LYS B O 1
ATOM 2593 N N . ASP B 1 42 ? 16.734 -31.422 -3.336 1 92.25 42 ASP B N 1
ATOM 2594 C CA . ASP B 1 42 ? 17.25 -30.703 -2.178 1 92.25 42 ASP B CA 1
ATOM 2595 C C . ASP B 1 42 ? 16.781 -29.25 -2.178 1 92.25 42 ASP B C 1
ATOM 2597 O O . ASP B 1 42 ? 16.625 -28.641 -1.117 1 92.25 42 ASP B O 1
ATOM 2601 N N . LYS B 1 43 ? 16.5 -28.703 -3.34 1 95.12 43 LYS B N 1
ATOM 2602 C CA . LYS B 1 43 ? 16.422 -27.25 -3.41 1 95.12 43 LYS B CA 1
ATOM 2603 C C . LYS B 1 43 ? 15.031 -26.781 -3.82 1 95.12 43 LYS B C 1
ATOM 2605 O O . LYS B 1 43 ? 14.75 -25.578 -3.826 1 95.12 43 LYS B O 1
ATOM 2610 N N . TRP B 1 44 ? 14.148 -27.703 -4.156 1 95.62 44 TRP B N 1
ATOM 2611 C CA . TRP B 1 44 ? 12.906 -27.281 -4.785 1 95.62 44 TRP B CA 1
ATOM 2612 C C . TRP B 1 44 ? 12.047 -26.484 -3.807 1 95.62 44 TRP B C 1
ATOM 2614 O O . TRP B 1 44 ? 12.078 -26.734 -2.6 1 95.62 44 TRP B O 1
ATOM 2624 N N . ALA B 1 45 ? 11.375 -25.562 -4.32 1 96.5 45 ALA B N 1
ATOM 2625 C CA . ALA B 1 45 ? 10.328 -24.781 -3.668 1 96.5 45 ALA B CA 1
ATOM 2626 C C . ALA B 1 45 ? 9.242 -24.359 -4.664 1 96.5 45 ALA B C 1
ATOM 2628 O O . ALA B 1 45 ? 9.406 -24.547 -5.875 1 96.5 45 ALA B O 1
ATOM 2629 N N . ILE B 1 46 ? 8.141 -23.938 -4.141 1 97.38 46 ILE B N 1
ATOM 2630 C CA . ILE B 1 46 ? 7.113 -23.328 -4.977 1 97.38 46 ILE B CA 1
ATOM 2631 C C . ILE B 1 46 ? 7.281 -21.812 -4.977 1 97.38 46 ILE B C 1
ATOM 2633 O O . ILE B 1 46 ? 7.488 -21.203 -3.926 1 97.38 46 ILE B O 1
ATOM 2637 N N . SER B 1 47 ? 7.266 -21.281 -6.148 1 97.88 47 SER B N 1
ATOM 2638 C CA . SER B 1 47 ? 7.312 -19.812 -6.25 1 97.88 47 SER B CA 1
ATOM 2639 C C . SER B 1 47 ? 6.109 -19.281 -7.02 1 97.88 47 SER B C 1
ATOM 2641 O O . SER B 1 47 ? 5.527 -19.984 -7.844 1 97.88 47 SER B O 1
ATOM 2643 N N . ILE B 1 48 ? 5.676 -18.141 -6.734 1 98.31 48 ILE B N 1
ATOM 2644 C CA . ILE B 1 48 ? 4.629 -17.391 -7.43 1 98.31 48 ILE B CA 1
ATOM 2645 C C . ILE B 1 48 ? 5.156 -16.016 -7.848 1 98.31 48 ILE B C 1
ATOM 2647 O O . ILE B 1 48 ? 5.535 -15.211 -7 1 98.31 48 ILE B O 1
ATOM 2651 N N . ASN B 1 49 ? 5.184 -15.797 -9.133 1 98.12 49 ASN B N 1
ATOM 2652 C CA . ASN B 1 49 ? 5.566 -14.477 -9.617 1 98.12 49 ASN B CA 1
ATOM 2653 C C . ASN B 1 49 ? 4.359 -13.547 -9.727 1 98.12 49 ASN B C 1
ATOM 2655 O O . ASN B 1 49 ? 3.273 -13.977 -10.117 1 98.12 49 ASN B O 1
ATOM 2659 N N . MET B 1 50 ? 4.562 -12.336 -9.344 1 97.81 50 MET B N 1
ATOM 2660 C CA . MET B 1 50 ? 3.498 -11.336 -9.43 1 97.81 50 MET B CA 1
ATOM 2661 C C . MET B 1 50 ? 4.074 -9.93 -9.484 1 97.81 50 MET B C 1
ATOM 2663 O O . MET B 1 50 ? 5.27 -9.734 -9.25 1 97.81 50 MET B O 1
ATOM 2667 N N . ASP B 1 51 ? 3.264 -8.992 -9.875 1 97.38 51 ASP B N 1
ATOM 2668 C CA . ASP B 1 51 ? 3.652 -7.582 -9.852 1 97.38 51 ASP B CA 1
ATOM 2669 C C . ASP B 1 51 ? 3.783 -7.078 -8.414 1 97.38 51 ASP B C 1
ATOM 2671 O O . ASP B 1 51 ? 3.154 -7.621 -7.5 1 97.38 51 ASP B O 1
ATOM 2675 N N . ILE B 1 52 ? 4.523 -6.055 -8.266 1 98.12 52 ILE B N 1
ATOM 2676 C CA . ILE B 1 52 ? 4.824 -5.539 -6.938 1 98.12 52 ILE B CA 1
ATOM 2677 C C . ILE B 1 52 ? 3.533 -5.086 -6.258 1 98.12 52 ILE B C 1
ATOM 2679 O O . ILE B 1 52 ? 3.342 -5.312 -5.059 1 98.12 52 ILE B O 1
ATOM 2683 N N . ASP B 1 53 ? 2.668 -4.434 -6.988 1 97.19 53 ASP B N 1
ATOM 2684 C CA . ASP B 1 53 ? 1.433 -3.92 -6.402 1 97.19 53 ASP B CA 1
ATOM 2685 C C . ASP B 1 53 ? 0.546 -5.059 -5.906 1 97.19 53 ASP B C 1
ATOM 2687 O O . ASP B 1 53 ? -0.082 -4.945 -4.852 1 97.19 53 ASP B O 1
ATOM 2691 N N . LYS B 1 54 ? 0.516 -6.148 -6.598 1 97.5 54 LYS B N 1
ATOM 2692 C CA . LYS B 1 54 ? -0.249 -7.316 -6.172 1 97.5 54 LYS B CA 1
ATOM 2693 C C . LYS B 1 54 ? 0.366 -7.957 -4.93 1 97.5 54 LYS B C 1
ATOM 2695 O O . LYS B 1 54 ? -0.353 -8.43 -4.047 1 97.5 54 LYS B O 1
ATOM 2700 N N . PHE B 1 55 ? 1.639 -7.977 -4.934 1 98.62 55 PHE B N 1
ATOM 2701 C CA . PHE B 1 55 ? 2.338 -8.5 -3.764 1 98.62 55 PHE B CA 1
ATOM 2702 C C . PHE B 1 55 ? 2.039 -7.652 -2.531 1 98.62 55 PHE B C 1
ATOM 2704 O O . PHE B 1 55 ? 1.743 -8.188 -1.461 1 98.62 55 PHE B O 1
ATOM 2711 N N . ASN B 1 56 ? 2.117 -6.332 -2.734 1 98.56 56 ASN B N 1
ATOM 2712 C CA . ASN B 1 56 ? 1.777 -5.438 -1.636 1 98.56 56 ASN B CA 1
ATOM 2713 C C . ASN B 1 56 ? 0.352 -5.672 -1.143 1 98.56 56 ASN B C 1
ATOM 2715 O O . ASN B 1 56 ? 0.112 -5.738 0.064 1 98.56 56 ASN B O 1
ATOM 2719 N N . ASN B 1 57 ? -0.549 -5.812 -2.059 1 97.75 57 ASN B N 1
ATOM 2720 C CA . ASN B 1 57 ? -1.938 -6.07 -1.693 1 97.75 57 ASN B CA 1
ATOM 2721 C C . ASN B 1 57 ? -2.08 -7.371 -0.905 1 97.75 57 ASN B C 1
ATOM 2723 O O . ASN B 1 57 ? -2.826 -7.43 0.074 1 97.75 57 ASN B O 1
ATOM 2727 N N . PHE B 1 58 ? -1.346 -8.359 -1.345 1 98.38 58 PHE B N 1
ATOM 2728 C CA . PHE B 1 58 ? -1.334 -9.641 -0.649 1 98.38 58 PHE B CA 1
ATOM 2729 C C . PHE B 1 58 ? -0.876 -9.469 0.794 1 98.38 58 PHE B C 1
ATOM 2731 O O . PHE B 1 58 ? -1.526 -9.953 1.72 1 98.38 58 PHE B O 1
ATOM 2738 N N . LEU B 1 59 ? 0.144 -8.734 0.989 1 98.31 59 LEU B N 1
ATOM 2739 C CA . LEU B 1 59 ? 0.688 -8.555 2.33 1 98.31 59 LEU B CA 1
ATOM 2740 C C . LEU B 1 59 ? -0.277 -7.758 3.203 1 98.31 59 LEU B C 1
ATOM 2742 O O . LEU B 1 59 ? -0.391 -8.016 4.402 1 98.31 59 LEU B O 1
ATOM 2746 N N . ILE B 1 60 ? -0.959 -6.84 2.588 1 97.88 60 ILE B N 1
ATOM 2747 C CA . ILE B 1 60 ? -1.876 -5.969 3.318 1 97.88 60 ILE B CA 1
ATOM 2748 C C . ILE B 1 60 ? -3.158 -6.734 3.648 1 97.88 60 ILE B C 1
ATOM 2750 O O . ILE B 1 60 ? -3.645 -6.68 4.781 1 97.88 60 ILE B O 1
ATOM 2754 N N . GLU B 1 61 ? -3.66 -7.512 2.691 1 96.5 61 GLU B N 1
ATOM 2755 C CA . GLU B 1 61 ? -4.914 -8.242 2.865 1 96.5 61 GLU B CA 1
ATOM 2756 C C . GLU B 1 61 ? -4.715 -9.477 3.744 1 96.5 61 GLU B C 1
ATOM 2758 O O . GLU B 1 61 ? -5.672 -9.984 4.336 1 96.5 61 GLU B O 1
ATOM 2763 N N . GLY B 1 62 ? -3.494 -10.016 3.705 1 96.62 62 GLY B N 1
ATOM 2764 C CA . GLY B 1 62 ? -3.176 -11.141 4.57 1 96.62 62 GLY B CA 1
ATOM 2765 C C . GLY B 1 62 ? -3.475 -12.484 3.932 1 96.62 62 GLY B C 1
ATOM 2766 O O . GLY B 1 62 ? -3.361 -13.523 4.582 1 96.62 62 GLY B O 1
ATOM 2767 N N . LYS B 1 63 ? -3.922 -12.43 2.695 1 97 63 LYS B N 1
ATOM 2768 C CA . LYS B 1 63 ? -4.266 -13.672 1.998 1 97 63 LYS B CA 1
ATOM 2769 C C . LYS B 1 63 ? -4.016 -13.539 0.498 1 97 63 LYS B C 1
ATOM 2771 O O . LYS B 1 63 ? -4.398 -12.547 -0.119 1 97 63 LYS B O 1
ATOM 2776 N N . TYR B 1 64 ? -3.291 -14.523 -0.074 1 98 64 TYR B N 1
ATOM 2777 C CA . TYR B 1 64 ? -3.154 -14.594 -1.524 1 98 64 TYR B CA 1
ATOM 2778 C C . TYR B 1 64 ? -4.441 -15.086 -2.174 1 98 64 TYR B C 1
ATOM 2780 O O . TYR B 1 64 ? -4.91 -16.188 -1.875 1 98 64 TYR B O 1
ATOM 2788 N N . LYS B 1 65 ? -5.008 -14.312 -3.014 1 97.25 65 LYS B N 1
ATOM 2789 C CA . LYS B 1 65 ? -6.297 -14.633 -3.625 1 97.25 65 LYS B CA 1
ATOM 2790 C C . LYS B 1 65 ? -6.141 -14.93 -5.113 1 97.25 65 LYS B C 1
ATOM 2792 O O . LYS B 1 65 ? -5.414 -14.219 -5.82 1 97.25 65 LYS B O 1
ATOM 2797 N N . ASN B 1 66 ? -6.824 -16 -5.531 1 97.31 66 ASN B N 1
ATOM 2798 C CA . ASN B 1 66 ? -6.879 -16.188 -6.977 1 97.31 66 ASN B CA 1
ATOM 2799 C C . ASN B 1 66 ? -7.906 -15.273 -7.629 1 97.31 66 ASN B C 1
ATOM 2801 O O . ASN B 1 66 ? -8.477 -14.398 -6.969 1 97.31 66 ASN B O 1
ATOM 2805 N N . ARG B 1 67 ? -8.094 -15.406 -8.867 1 96.06 67 ARG B N 1
ATOM 2806 C CA . ARG B 1 67 ? -8.922 -14.477 -9.633 1 96.06 67 ARG B CA 1
ATOM 2807 C C . ARG B 1 67 ? -10.375 -14.555 -9.188 1 96.06 67 ARG B C 1
ATOM 2809 O O . ARG B 1 67 ? -11.07 -13.531 -9.117 1 96.06 67 ARG B O 1
ATOM 2816 N N . TYR B 1 68 ? -10.859 -15.781 -8.859 1 97.31 68 TYR B N 1
ATOM 2817 C CA . TYR B 1 68 ? -12.242 -15.961 -8.414 1 97.31 68 TYR B CA 1
ATOM 2818 C C . TYR B 1 68 ? -12.477 -15.289 -7.07 1 97.31 68 TYR B C 1
ATOM 2820 O O . TYR B 1 68 ? -13.461 -14.578 -6.891 1 97.31 68 TYR B O 1
ATOM 2828 N N . GLU B 1 69 ? -11.578 -15.531 -6.168 1 97.5 69 GLU B N 1
ATOM 2829 C CA . GLU B 1 69 ? -11.688 -14.977 -4.82 1 97.5 69 GLU B CA 1
ATOM 2830 C C . GLU B 1 69 ? -11.609 -13.453 -4.84 1 97.5 69 GLU B C 1
ATOM 2832 O O . GLU B 1 69 ? -12.391 -12.781 -4.164 1 97.5 69 GLU B O 1
ATOM 2837 N N . LYS B 1 70 ? -10.672 -12.945 -5.625 1 97.06 70 LYS B N 1
ATOM 2838 C CA . LYS B 1 70 ? -10.516 -11.5 -5.742 1 97.06 70 LYS B CA 1
ATOM 2839 C C . LYS B 1 70 ? -11.773 -10.852 -6.305 1 97.06 70 LYS B C 1
ATOM 2841 O O . LYS B 1 70 ? -12.234 -9.828 -5.793 1 97.06 70 LYS B O 1
ATOM 2846 N N . LEU B 1 71 ? -12.289 -11.43 -7.355 1 97.19 71 LEU B N 1
ATOM 2847 C CA . LEU B 1 71 ? -13.508 -10.914 -7.965 1 97.19 71 LEU B CA 1
ATOM 2848 C C . LEU B 1 71 ? -14.656 -10.906 -6.961 1 97.19 71 LEU B C 1
ATOM 2850 O O . LEU B 1 71 ? -15.336 -9.891 -6.797 1 97.19 71 LEU B O 1
ATOM 2854 N N . LYS B 1 72 ? -14.836 -11.992 -6.309 1 97.12 72 LYS B N 1
ATOM 2855 C CA . LYS B 1 72 ? -15.898 -12.102 -5.316 1 97.12 72 LYS B CA 1
ATOM 2856 C C . LYS B 1 72 ? -15.75 -11.047 -4.227 1 97.12 72 LYS B C 1
ATOM 2858 O O . LYS B 1 72 ? -16.703 -10.328 -3.912 1 97.12 72 LYS B O 1
ATOM 2863 N N . ASP B 1 73 ? -14.57 -10.969 -3.645 1 96.62 73 ASP B N 1
ATOM 2864 C CA . ASP B 1 73 ? -14.289 -10.008 -2.576 1 96.62 73 ASP B CA 1
ATOM 2865 C C . ASP B 1 73 ? -14.586 -8.578 -3.025 1 96.62 73 ASP B C 1
ATOM 2867 O O . ASP B 1 73 ? -15.227 -7.816 -2.303 1 96.62 73 ASP B O 1
ATOM 2871 N N . ASP B 1 74 ? -14.078 -8.234 -4.219 1 97.12 74 ASP B N 1
ATOM 2872 C CA . ASP B 1 74 ? -14.234 -6.867 -4.723 1 97.12 74 ASP B CA 1
ATOM 2873 C C . ASP B 1 74 ? -15.711 -6.543 -4.973 1 97.12 74 ASP B C 1
ATOM 2875 O O . ASP B 1 74 ? -16.156 -5.434 -4.672 1 97.12 74 ASP B O 1
ATOM 2879 N N . LEU B 1 75 ? -16.438 -7.504 -5.484 1 97.56 75 LEU B N 1
ATOM 2880 C CA . LEU B 1 75 ? -17.844 -7.277 -5.742 1 97.56 75 LEU B CA 1
ATOM 2881 C C . LEU B 1 75 ? -18.625 -7.125 -4.438 1 97.56 75 LEU B C 1
ATOM 2883 O O . LEU B 1 75 ? -19.578 -6.352 -4.367 1 97.56 75 LEU B O 1
ATOM 2887 N N . GLU B 1 76 ? -18.25 -7.844 -3.455 1 97.19 76 GLU B N 1
ATOM 2888 C CA . GLU B 1 76 ? -18.906 -7.777 -2.154 1 97.19 76 GLU B CA 1
ATOM 2889 C C . GLU B 1 76 ? -18.641 -6.441 -1.469 1 97.19 76 GLU B C 1
ATOM 2891 O O . GLU B 1 76 ? -19.391 -6.035 -0.576 1 97.19 76 GLU B O 1
ATOM 2896 N N . ARG B 1 77 ? -17.547 -5.766 -1.854 1 96.31 77 ARG B N 1
ATOM 2897 C CA . ARG B 1 77 ? -17.203 -4.465 -1.281 1 96.31 77 ARG B CA 1
ATOM 2898 C C . ARG B 1 77 ? -18.156 -3.383 -1.777 1 96.31 77 ARG B C 1
ATOM 2900 O O . ARG B 1 77 ? -18.25 -2.305 -1.185 1 96.31 77 ARG B O 1
ATOM 2907 N N . LEU B 1 78 ? -18.75 -3.627 -2.934 1 96.88 78 LEU B N 1
ATOM 2908 C CA . LEU B 1 78 ? -19.656 -2.635 -3.502 1 96.88 78 LEU B CA 1
ATOM 2909 C C . LEU B 1 78 ? -20.875 -2.432 -2.602 1 96.88 78 LEU B C 1
ATOM 2911 O O . LEU B 1 78 ? -21.422 -3.396 -2.07 1 96.88 78 LEU B O 1
ATOM 2915 N N . PRO B 1 79 ? -21.281 -1.188 -2.461 1 94.62 79 PRO B N 1
ATOM 2916 C CA . PRO B 1 79 ? -22.391 -0.901 -1.55 1 94.62 79 PRO B CA 1
ATOM 2917 C C . PRO B 1 79 ? -23.734 -1.357 -2.102 1 94.62 79 PRO B C 1
ATOM 2919 O O . PRO B 1 79 ? -23.891 -1.506 -3.316 1 94.62 79 PRO B O 1
ATOM 2922 N N . ASN B 1 80 ? -24.672 -1.595 -1.127 1 93.75 80 ASN B N 1
ATOM 2923 C CA . ASN B 1 80 ? -26.078 -1.821 -1.409 1 93.75 80 ASN B CA 1
ATOM 2924 C C . ASN B 1 80 ? -26.281 -3.061 -2.275 1 93.75 80 ASN B C 1
ATOM 2926 O O . ASN B 1 80 ? -27.219 -3.117 -3.072 1 93.75 80 ASN B O 1
ATOM 2930 N N . GLY B 1 81 ? -25.281 -3.949 -2.373 1 92.56 81 GLY B N 1
ATOM 2931 C CA . GLY B 1 81 ? -25.422 -5.219 -3.066 1 92.56 81 GLY B CA 1
ATOM 2932 C C . GLY B 1 81 ? -25.375 -5.082 -4.578 1 92.56 81 GLY B C 1
ATOM 2933 O O . GLY B 1 81 ? -25.781 -6 -5.301 1 92.56 81 GLY B O 1
ATOM 2934 N N . VAL B 1 82 ? -24.875 -3.994 -5.043 1 94.38 82 VAL B N 1
ATOM 2935 C CA . VAL B 1 82 ? -24.875 -3.75 -6.48 1 94.38 82 VAL B CA 1
ATOM 2936 C C . VAL B 1 82 ? -23.953 -4.734 -7.18 1 94.38 82 VAL B C 1
ATOM 2938 O O . VAL B 1 82 ? -24.094 -4.996 -8.375 1 94.38 82 VAL B O 1
ATOM 2941 N N . GLY B 1 83 ? -23 -5.219 -6.422 1 95.25 83 GLY B N 1
ATOM 2942 C CA . GLY B 1 83 ? -22.078 -6.203 -6.977 1 95.25 83 GLY B CA 1
ATOM 2943 C C . GLY B 1 83 ? -22.781 -7.445 -7.492 1 95.25 83 GLY B C 1
ATOM 2944 O O . GLY B 1 83 ? -22.266 -8.125 -8.383 1 95.25 83 GLY B O 1
ATOM 2945 N N . GLU B 1 84 ? -23.953 -7.758 -6.984 1 94.62 84 GLU B N 1
ATOM 2946 C CA . GLU B 1 84 ? -24.703 -8.953 -7.363 1 94.62 84 GLU B CA 1
ATOM 2947 C C . GLU B 1 84 ? -25.203 -8.852 -8.797 1 94.62 84 GLU B C 1
ATOM 2949 O O . GLU B 1 84 ? -25.516 -9.867 -9.422 1 94.62 84 GLU B O 1
ATOM 2954 N N . ASN B 1 85 ? -25.281 -7.676 -9.305 1 93.5 85 ASN B N 1
ATOM 2955 C CA . ASN B 1 85 ? -25.812 -7.449 -10.641 1 93.5 85 ASN B CA 1
ATOM 2956 C C . ASN B 1 85 ? -24.719 -7.613 -11.703 1 93.5 85 ASN B C 1
ATOM 2958 O O . ASN B 1 85 ? -25.016 -7.555 -12.906 1 93.5 85 ASN B O 1
ATOM 2962 N N . ILE B 1 86 ? -23.547 -7.758 -11.266 1 96.19 86 ILE B N 1
ATOM 2963 C CA . ILE B 1 86 ? -22.438 -7.891 -12.203 1 96.19 86 ILE B CA 1
ATOM 2964 C C . ILE B 1 86 ? -22.203 -9.367 -12.531 1 96.19 86 ILE B C 1
ATOM 2966 O O . ILE B 1 86 ? -22.094 -10.195 -11.625 1 96.19 86 ILE B O 1
ATOM 2970 N N . SER B 1 87 ? -22.156 -9.656 -13.797 1 96.19 87 SER B N 1
ATOM 2971 C CA . SER B 1 87 ? -21.938 -11.023 -14.242 1 96.19 87 SER B CA 1
ATOM 2972 C C . SER B 1 87 ? -20.484 -11.438 -14.062 1 96.19 87 SER B C 1
ATOM 2974 O O . SER B 1 87 ? -19.609 -10.969 -14.781 1 96.19 87 SER B O 1
ATOM 2976 N N . THR B 1 88 ? -20.25 -12.383 -13.203 1 95.88 88 THR B N 1
ATOM 2977 C CA . THR B 1 88 ? -18.891 -12.867 -12.953 1 95.88 88 THR B CA 1
ATOM 2978 C C . THR B 1 88 ? -18.328 -13.539 -14.195 1 95.88 88 THR B C 1
ATOM 2980 O O . THR B 1 88 ? -17.125 -13.445 -14.461 1 95.88 88 THR B O 1
ATOM 2983 N N . LYS B 1 89 ? -19.172 -14.172 -14.93 1 95.75 89 LYS B N 1
ATOM 2984 C CA . LYS B 1 89 ? -18.75 -14.828 -16.172 1 95.75 89 LYS B CA 1
ATOM 2985 C C . LYS B 1 89 ? -18.219 -13.812 -17.172 1 95.75 89 LYS B C 1
ATOM 2987 O O . LYS B 1 89 ? -17.156 -14.031 -17.766 1 95.75 89 LYS B O 1
ATOM 2992 N N . GLU B 1 90 ? -18.906 -12.773 -17.328 1 96.31 90 GLU B N 1
ATOM 2993 C CA . GLU B 1 90 ? -18.5 -11.75 -18.281 1 96.31 90 GLU B CA 1
ATOM 2994 C C . GLU B 1 90 ? -17.203 -11.07 -17.844 1 96.31 90 GLU B C 1
ATOM 2996 O O . GLU B 1 90 ? -16.344 -10.75 -18.672 1 96.31 90 GLU B O 1
ATOM 3001 N N . VAL B 1 91 ? -17.094 -10.82 -16.547 1 97.31 91 VAL B N 1
ATOM 3002 C CA . VAL B 1 91 ? -15.867 -10.219 -16.016 1 97.31 91 VAL B CA 1
ATOM 3003 C C . VAL B 1 91 ? -14.68 -11.125 -16.312 1 97.31 91 VAL B C 1
ATOM 3005 O O . VAL B 1 91 ? -13.664 -10.664 -16.844 1 97.31 91 VAL B O 1
ATOM 3008 N N . LEU B 1 92 ? -14.797 -12.406 -16.031 1 97.06 92 LEU B N 1
ATOM 3009 C CA . LEU B 1 92 ? -13.711 -13.359 -16.266 1 97.06 92 LEU B CA 1
ATOM 3010 C C . LEU B 1 92 ? -13.375 -13.469 -17.75 1 97.06 92 LEU B C 1
ATOM 3012 O O . LEU B 1 92 ? -12.203 -13.586 -18.109 1 97.06 92 LEU B O 1
ATOM 3016 N N . ARG B 1 93 ? -14.383 -13.445 -18.578 1 97.12 93 ARG B N 1
ATOM 3017 C CA . ARG B 1 93 ? -14.172 -13.5 -20.031 1 97.12 93 ARG B CA 1
ATOM 3018 C C . ARG B 1 93 ? -13.328 -12.312 -20.5 1 97.12 93 ARG B C 1
ATOM 3020 O O . ARG B 1 93 ? -12.398 -12.484 -21.281 1 97.12 93 ARG B O 1
ATOM 3027 N N . ARG B 1 94 ? -13.641 -11.172 -20.016 1 95.75 94 ARG B N 1
ATOM 3028 C CA . ARG B 1 94 ? -12.914 -9.961 -20.406 1 95.75 94 ARG B CA 1
ATOM 3029 C C . ARG B 1 94 ? -11.484 -9.992 -19.875 1 95.75 94 ARG B C 1
ATOM 3031 O O . ARG B 1 94 ? -10.555 -9.602 -20.594 1 95.75 94 ARG B O 1
ATOM 3038 N N . GLU B 1 95 ? -11.273 -10.461 -18.703 1 93.81 95 GLU B N 1
ATOM 3039 C CA . GLU B 1 95 ? -9.961 -10.422 -18.062 1 93.81 95 GLU B CA 1
ATOM 3040 C C . GLU B 1 95 ? -9.039 -11.508 -18.609 1 93.81 95 GLU B C 1
ATOM 3042 O O . GLU B 1 95 ? -7.84 -11.281 -18.781 1 93.81 95 GLU B O 1
ATOM 3047 N N . LEU B 1 96 ? -9.594 -12.672 -18.938 1 95.75 96 LEU B N 1
ATOM 3048 C CA . LEU B 1 96 ? -8.781 -13.812 -19.344 1 95.75 96 LEU B CA 1
ATOM 3049 C C . LEU B 1 96 ? -8.609 -13.844 -20.859 1 95.75 96 LEU B C 1
ATOM 3051 O O . LEU B 1 96 ? -7.746 -14.562 -21.375 1 95.75 96 LEU B O 1
ATOM 3055 N N . LYS B 1 97 ? -9.492 -13.141 -21.562 1 95.75 97 LYS B N 1
ATOM 3056 C CA . LYS B 1 97 ? -9.414 -13 -23.016 1 95.75 97 LYS B CA 1
ATOM 3057 C C . LYS B 1 97 ? -9.297 -14.359 -23.688 1 95.75 97 LYS B C 1
ATOM 3059 O O . LYS B 1 97 ? -10.125 -15.242 -23.469 1 95.75 97 LYS B O 1
ATOM 3064 N N . LYS B 1 98 ? -8.102 -14.648 -24.391 1 94.69 98 LYS B N 1
ATOM 3065 C CA . LYS B 1 98 ? -7.957 -15.859 -25.203 1 94.69 98 LYS B CA 1
ATOM 3066 C C . LYS B 1 98 ? -7.844 -17.094 -24.312 1 94.69 98 LYS B C 1
ATOM 3068 O O . LYS B 1 98 ? -8.039 -18.219 -24.781 1 94.69 98 LYS B O 1
ATOM 3073 N N . HIS B 1 99 ? -7.551 -16.922 -23.031 1 95.25 99 HIS B N 1
ATOM 3074 C CA . HIS B 1 99 ? -7.328 -18.047 -22.125 1 95.25 99 HIS B CA 1
ATOM 3075 C C . HIS B 1 99 ? -8.609 -18.422 -21.391 1 95.25 99 HIS B C 1
ATOM 3077 O O . HIS B 1 99 ? -8.625 -19.391 -20.625 1 95.25 99 HIS B O 1
ATOM 3083 N N . TYR B 1 100 ? -9.68 -17.672 -21.625 1 96.25 100 TYR B N 1
ATOM 3084 C CA . TYR B 1 100 ? -10.898 -17.812 -20.844 1 96.25 100 TYR B CA 1
ATOM 3085 C C . TYR B 1 100 ? -11.469 -19.219 -20.953 1 96.25 100 TYR B C 1
ATOM 3087 O O . TYR B 1 100 ? -11.641 -19.906 -19.938 1 96.25 100 TYR B O 1
ATOM 3095 N N . SER B 1 101 ? -11.727 -19.703 -22.141 1 96.31 101 SER B N 1
ATOM 3096 C CA . SER B 1 101 ? -12.383 -20.984 -22.344 1 96.31 101 SER B CA 1
ATOM 3097 C C . SER B 1 101 ? -11.586 -22.125 -21.719 1 96.31 101 SER B C 1
ATOM 3099 O O . SER B 1 101 ? -12.125 -22.922 -20.953 1 96.31 101 SER B O 1
ATOM 3101 N N . LYS B 1 102 ? -10.305 -22.156 -21.984 1 97.06 102 LYS B N 1
ATOM 3102 C CA . LYS B 1 102 ? -9.461 -23.234 -21.469 1 97.06 102 LYS B CA 1
ATOM 3103 C C . LYS B 1 102 ? -9.375 -23.203 -19.953 1 97.06 102 LYS B C 1
ATOM 3105 O O . LYS B 1 102 ? -9.406 -24.25 -19.297 1 97.06 102 LYS B O 1
ATOM 3110 N N . ARG B 1 103 ? -9.336 -21.984 -19.406 1 97.25 103 ARG B N 1
ATOM 3111 C CA . ARG B 1 103 ? -9.242 -21.844 -17.953 1 97.25 103 ARG B CA 1
ATOM 3112 C C . ARG B 1 103 ? -10.508 -22.328 -17.266 1 97.25 103 ARG B C 1
ATOM 3114 O O . ARG B 1 103 ? -10.445 -23.078 -16.297 1 97.25 103 ARG B O 1
ATOM 3121 N N . ILE B 1 104 ? -11.625 -21.953 -17.812 1 96.69 104 ILE B N 1
ATOM 3122 C CA . ILE B 1 104 ? -12.898 -22.359 -17.219 1 96.69 104 ILE B CA 1
ATOM 3123 C C . ILE B 1 104 ? -13.055 -23.875 -17.328 1 96.69 104 ILE B C 1
ATOM 3125 O O . ILE B 1 104 ? -13.477 -24.516 -16.375 1 96.69 104 ILE B O 1
ATOM 3129 N N . ILE B 1 105 ? -12.664 -24.438 -18.453 1 97.12 105 ILE B N 1
ATOM 3130 C CA . ILE B 1 105 ? -12.75 -25.875 -18.641 1 97.12 105 ILE B CA 1
ATOM 3131 C C . ILE B 1 105 ? -11.852 -26.594 -17.625 1 97.12 105 ILE B C 1
ATOM 3133 O O . ILE B 1 105 ? -12.289 -27.531 -16.953 1 97.12 105 ILE B O 1
ATOM 3137 N N . PHE B 1 106 ? -10.664 -26.156 -17.484 1 98.06 106 PHE B N 1
ATOM 3138 C CA . PHE B 1 106 ? -9.734 -26.797 -16.562 1 98.06 106 PHE B CA 1
ATOM 3139 C C . PHE B 1 106 ? -10.242 -26.703 -15.125 1 98.06 106 PHE B C 1
ATOM 3141 O O . PHE B 1 106 ? -10.352 -27.734 -14.438 1 98.06 106 PHE B O 1
ATOM 3148 N N . ASP B 1 107 ? -10.555 -25.484 -14.711 1 97.31 107 ASP B N 1
ATOM 3149 C CA . ASP B 1 107 ? -10.938 -25.266 -13.32 1 97.31 107 ASP B CA 1
ATOM 3150 C C . ASP B 1 107 ? -12.219 -26.016 -12.977 1 97.31 107 ASP B C 1
ATOM 3152 O O . ASP B 1 107 ? -12.398 -26.484 -11.844 1 97.31 107 ASP B O 1
ATOM 3156 N N . SER B 1 108 ? -13.086 -26.141 -13.953 1 96.25 108 SER B N 1
ATOM 3157 C CA . SER B 1 108 ? -14.367 -26.781 -13.703 1 96.25 108 SER B CA 1
ATOM 3158 C C . SER B 1 108 ? -14.234 -28.297 -13.727 1 96.25 108 SER B C 1
ATOM 3160 O O . SER B 1 108 ? -15.141 -29.016 -13.289 1 96.25 108 SER B O 1
ATOM 3162 N N . SER B 1 109 ? -13.172 -28.828 -14.211 1 97.31 109 SER B N 1
ATOM 3163 C CA . SER B 1 109 ? -12.992 -30.266 -14.367 1 97.31 109 SER B CA 1
ATOM 3164 C C . SER B 1 109 ? -12.422 -30.891 -13.102 1 97.31 109 SER B C 1
ATOM 3166 O O . SER B 1 109 ? -12.336 -32.125 -12.992 1 97.31 109 SER B O 1
ATOM 3168 N N . PHE B 1 110 ? -12.078 -30.062 -12.141 1 98 110 PHE B N 1
ATOM 3169 C CA . PHE B 1 110 ? -11.406 -30.594 -10.961 1 98 110 PHE B CA 1
ATOM 3170 C C . PHE B 1 110 ? -12.117 -30.156 -9.688 1 98 110 PHE B C 1
ATOM 3172 O O . PHE B 1 110 ? -12.641 -29.047 -9.617 1 98 110 PHE B O 1
ATOM 3179 N N . LYS B 1 111 ? -12.055 -31.109 -8.672 1 97.5 111 LYS B N 1
ATOM 3180 C CA . LYS B 1 111 ? -12.531 -30.75 -7.336 1 97.5 111 LYS B CA 1
ATOM 3181 C C . LYS B 1 111 ? -11.805 -29.516 -6.809 1 97.5 111 LYS B C 1
ATOM 3183 O O . LYS B 1 111 ? -10.57 -29.453 -6.848 1 97.5 111 LYS B O 1
ATOM 3188 N N . ASP B 1 112 ? -12.508 -28.516 -6.402 1 96.81 112 ASP B N 1
ATOM 3189 C CA . ASP B 1 112 ? -11.977 -27.281 -5.809 1 96.81 112 ASP B CA 1
ATOM 3190 C C . ASP B 1 112 ? -11.195 -26.469 -6.832 1 96.81 112 ASP B C 1
ATOM 3192 O O . ASP B 1 112 ? -10.32 -25.688 -6.469 1 96.81 112 ASP B O 1
ATOM 3196 N N . GLY B 1 113 ? -11.461 -26.719 -8.07 1 97.88 113 GLY B N 1
ATOM 3197 C CA . GLY B 1 113 ? -10.719 -26.062 -9.125 1 97.88 113 GLY B CA 1
ATOM 3198 C C . GLY B 1 113 ? -10.742 -24.547 -9.016 1 97.88 113 GLY B C 1
ATOM 3199 O O . GLY B 1 113 ? -9.758 -23.875 -9.328 1 97.88 113 GLY B O 1
ATOM 3200 N N . LYS B 1 114 ? -11.805 -23.953 -8.539 1 97.06 114 LYS B N 1
ATOM 3201 C CA . LYS B 1 114 ? -11.945 -22.516 -8.422 1 97.06 114 LYS B CA 1
ATOM 3202 C C . LYS B 1 114 ? -11.125 -21.969 -7.25 1 97.06 114 LYS B C 1
ATOM 3204 O O . LYS B 1 114 ? -10.953 -20.766 -7.113 1 97.06 114 LYS B O 1
ATOM 3209 N N . LYS B 1 115 ? -10.531 -22.844 -6.465 1 97.69 115 LYS B N 1
ATOM 3210 C CA . LYS B 1 115 ? -9.688 -22.438 -5.34 1 97.69 115 LYS B CA 1
ATOM 3211 C C . LYS B 1 115 ? -8.211 -22.531 -5.699 1 97.69 115 LYS B C 1
ATOM 3213 O O . LYS B 1 115 ? -7.348 -22.125 -4.914 1 97.69 115 LYS B O 1
ATOM 3218 N N . PHE B 1 116 ? -7.906 -23.062 -6.855 1 98.38 116 PHE B N 1
ATOM 3219 C CA . PHE B 1 116 ? -6.523 -23.344 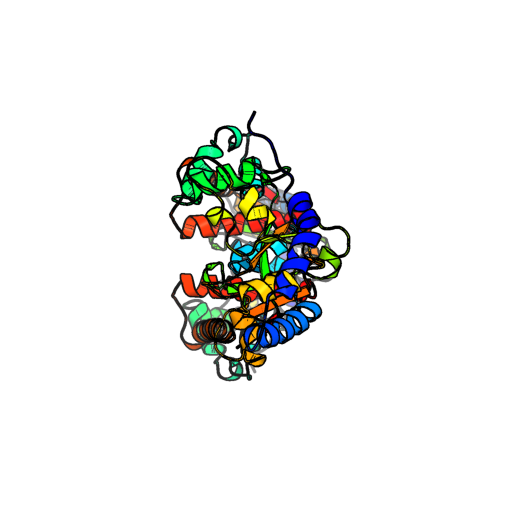-7.234 1 98.38 116 PHE B CA 1
ATOM 3220 C C . PHE B 1 116 ? -5.699 -22.062 -7.23 1 98.38 116 PHE B C 1
ATOM 3222 O O . PHE B 1 116 ? -6.164 -21.016 -7.691 1 98.38 116 PHE B O 1
ATOM 3229 N N . LYS B 1 117 ? -4.578 -22.109 -6.656 1 97.88 117 LYS B N 1
ATOM 3230 C CA . LYS B 1 117 ? -3.488 -21.156 -6.805 1 97.88 117 LYS B CA 1
ATOM 3231 C C . LYS B 1 117 ? -2.348 -21.75 -7.629 1 97.88 117 LYS B C 1
ATOM 3233 O O . LYS B 1 117 ? -1.967 -22.906 -7.434 1 97.88 117 LYS B O 1
ATOM 3238 N N . TYR B 1 118 ? -1.889 -20.969 -8.523 1 97.62 118 TYR B N 1
ATOM 3239 C CA . TYR B 1 118 ? -0.907 -21.438 -9.492 1 97.62 118 TYR B CA 1
ATOM 3240 C C . TYR B 1 118 ? 0.462 -20.828 -9.234 1 97.62 118 TYR B C 1
ATOM 3242 O O . TYR B 1 118 ? 0.576 -19.625 -9.023 1 97.62 118 TYR B O 1
ATOM 3250 N N . GLY B 1 119 ? 1.493 -21.609 -9.18 1 97.5 119 GLY B N 1
ATOM 3251 C CA . GLY B 1 119 ? 2.898 -21.25 -9.078 1 97.5 119 GLY B CA 1
ATOM 3252 C C . GLY B 1 119 ? 3.795 -22.094 -9.961 1 97.5 119 GLY B C 1
ATOM 3253 O O . GLY B 1 119 ? 3.357 -22.609 -10.992 1 97.5 119 GLY B O 1
ATOM 3254 N N . ALA B 1 120 ? 5.008 -22.125 -9.633 1 98.06 120 ALA B N 1
ATOM 3255 C CA . ALA B 1 120 ? 5.984 -22.891 -10.406 1 98.06 120 ALA B CA 1
ATOM 3256 C C . ALA B 1 120 ? 7.012 -23.547 -9.492 1 98.06 120 ALA B C 1
ATOM 3258 O O . ALA B 1 120 ? 7.277 -23.062 -8.391 1 98.06 120 ALA B O 1
ATOM 3259 N N . LEU B 1 121 ? 7.516 -24.641 -9.945 1 97.69 121 LEU B N 1
ATOM 3260 C CA . LEU B 1 121 ? 8.719 -25.203 -9.336 1 97.69 121 LEU B CA 1
ATOM 3261 C C . LEU B 1 121 ? 9.906 -24.266 -9.523 1 97.69 121 LEU B C 1
ATOM 3263 O O . LEU B 1 121 ? 10.141 -23.766 -10.625 1 97.69 121 LEU B O 1
ATOM 3267 N N . ASN B 1 122 ? 10.578 -24.016 -8.438 1 97.25 122 ASN B N 1
ATOM 3268 C CA . ASN B 1 122 ? 11.734 -23.125 -8.453 1 97.25 122 ASN B CA 1
ATOM 3269 C C . ASN B 1 122 ? 12.852 -23.641 -7.555 1 97.25 122 ASN B C 1
ATOM 3271 O O . ASN B 1 122 ? 12.594 -24.141 -6.457 1 97.25 122 ASN B O 1
ATOM 3275 N N . ILE B 1 123 ? 14.102 -23.516 -8.023 1 95.94 123 ILE B N 1
ATOM 3276 C CA . ILE B 1 123 ? 15.203 -24.062 -7.23 1 95.94 123 ILE B CA 1
ATOM 3277 C C . ILE B 1 123 ? 16.25 -22.969 -6.984 1 95.94 123 ILE B C 1
ATOM 3279 O O . ILE B 1 123 ? 17.422 -23.266 -6.754 1 95.94 123 ILE B O 1
ATOM 3283 N N . GLY B 1 124 ? 15.852 -21.625 -7.18 1 93.62 124 GLY B N 1
ATOM 3284 C CA . GLY B 1 124 ? 16.797 -20.578 -6.805 1 93.62 124 GLY B CA 1
ATOM 3285 C C . GLY B 1 124 ? 16.766 -19.375 -7.738 1 93.62 124 GLY B C 1
ATOM 3286 O O . GLY B 1 124 ? 17.375 -18.344 -7.457 1 93.62 124 GLY B O 1
ATOM 3287 N N . GLY B 1 125 ? 16.047 -19.375 -8.82 1 92.12 125 GLY B N 1
ATOM 3288 C CA . GLY B 1 125 ? 16 -18.266 -9.766 1 92.12 125 GLY B CA 1
ATOM 3289 C C . GLY B 1 125 ? 14.859 -17.297 -9.492 1 92.12 125 GLY B C 1
ATOM 3290 O O . GLY B 1 125 ? 14.133 -17.453 -8.508 1 92.12 125 GLY B O 1
ATOM 3291 N N . PRO B 1 126 ? 14.82 -16.281 -10.297 1 93.81 126 PRO B N 1
ATOM 3292 C CA . PRO B 1 126 ? 13.836 -1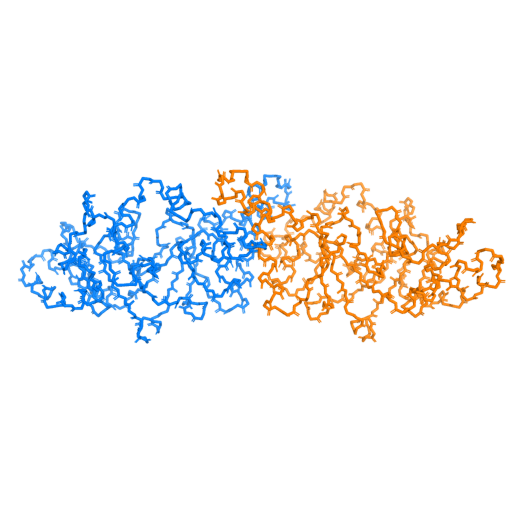5.211 -10.086 1 93.81 126 PRO B CA 1
ATOM 3293 C C . PRO B 1 126 ? 12.453 -15.578 -10.633 1 93.81 126 PRO B C 1
ATOM 3295 O O . PRO B 1 126 ? 11.547 -14.742 -10.641 1 93.81 126 PRO B O 1
ATOM 3298 N N . GLY B 1 127 ? 12.328 -16.797 -11.094 1 94.38 127 GLY B N 1
ATOM 3299 C CA . GLY B 1 127 ? 11.023 -17.25 -11.57 1 94.38 127 GLY B CA 1
ATOM 3300 C C . GLY B 1 127 ? 10.68 -16.703 -12.945 1 94.38 127 GLY B C 1
ATOM 3301 O O . GLY B 1 127 ? 11.562 -16.453 -13.766 1 94.38 127 GLY B O 1
ATOM 3302 N N . ILE B 1 128 ? 9.406 -16.609 -13.195 1 94.5 128 ILE B N 1
ATOM 3303 C CA . ILE B 1 128 ? 8.898 -16.297 -14.523 1 94.5 128 ILE B CA 1
ATOM 3304 C C . ILE B 1 128 ? 8.523 -14.812 -14.586 1 94.5 128 ILE B C 1
ATOM 3306 O O . ILE B 1 128 ? 7.438 -14.422 -14.156 1 94.5 128 ILE B O 1
ATOM 3310 N N . HIS B 1 129 ? 9.227 -14.086 -15.32 1 91.62 129 HIS B N 1
ATOM 3311 C CA . HIS B 1 129 ? 9.156 -12.633 -15.266 1 91.62 129 HIS B CA 1
ATOM 3312 C C . HIS B 1 129 ? 7.891 -12.117 -15.938 1 91.62 129 HIS B C 1
ATOM 3314 O O . HIS B 1 129 ? 7.395 -11.039 -15.594 1 91.62 129 HIS B O 1
ATOM 3320 N N . LYS B 1 130 ? 7.441 -12.82 -16.844 1 92.69 130 LYS B N 1
ATOM 3321 C CA . LYS B 1 130 ? 6.262 -12.352 -17.578 1 92.69 130 LYS B CA 1
ATOM 3322 C C . LYS B 1 130 ? 5.07 -12.18 -16.641 1 92.69 130 LYS B C 1
ATOM 3324 O O . LYS B 1 130 ? 4.129 -11.445 -16.938 1 92.69 130 LYS B O 1
ATOM 3329 N N . TYR B 1 131 ? 5.129 -12.836 -15.477 1 94.69 131 TYR B N 1
ATOM 3330 C CA . TYR B 1 131 ? 4.016 -12.75 -14.531 1 94.69 131 TYR B CA 1
ATOM 3331 C C . TYR B 1 131 ? 4.266 -11.688 -13.477 1 94.69 131 TYR B C 1
ATOM 3333 O O . TYR B 1 131 ? 3.385 -11.375 -12.68 1 94.69 131 TYR B O 1
ATOM 3341 N N . GLY B 1 132 ? 5.402 -11.141 -13.477 1 96.38 132 GLY B N 1
ATOM 3342 C CA . GLY B 1 132 ? 5.711 -10.07 -12.547 1 96.38 132 GLY B CA 1
ATOM 3343 C C . GLY B 1 132 ? 7.141 -10.109 -12.047 1 96.38 132 GLY B C 1
ATOM 3344 O O . GLY B 1 132 ? 7.824 -11.125 -12.172 1 96.38 132 GLY B O 1
ATOM 3345 N N . ASP B 1 133 ? 7.5 -9.102 -11.391 1 95.88 133 ASP B N 1
ATOM 3346 C CA . ASP B 1 133 ? 8.898 -8.914 -11.016 1 95.88 133 ASP B CA 1
ATOM 3347 C C . ASP B 1 133 ? 9.203 -9.578 -9.68 1 95.88 133 ASP B C 1
ATOM 3349 O O . ASP B 1 133 ? 10.367 -9.828 -9.352 1 95.88 133 ASP B O 1
ATOM 3353 N N . ILE B 1 134 ? 8.188 -9.797 -8.938 1 98.38 134 ILE B N 1
ATOM 3354 C CA . ILE B 1 134 ? 8.383 -10.375 -7.613 1 98.38 134 ILE B CA 1
ATOM 3355 C C . ILE B 1 134 ? 8.227 -11.891 -7.68 1 98.38 134 ILE B C 1
ATOM 3357 O O . ILE B 1 134 ? 7.223 -12.391 -8.195 1 98.38 134 ILE B O 1
ATOM 3361 N N . CYS B 1 135 ? 9.219 -12.555 -7.215 1 98.25 135 CYS B N 1
ATOM 3362 C CA . CYS B 1 135 ? 9.172 -14.008 -7.062 1 98.25 135 CYS B CA 1
ATOM 3363 C C . CYS B 1 135 ? 8.961 -14.398 -5.605 1 98.25 135 CYS B C 1
ATOM 3365 O O . CYS B 1 135 ? 9.914 -14.43 -4.824 1 98.25 135 CYS B O 1
ATOM 3367 N N . LEU B 1 136 ? 7.77 -14.648 -5.238 1 98.5 136 LEU B N 1
ATOM 3368 C CA . LEU B 1 136 ? 7.41 -15.117 -3.904 1 98.5 136 LEU B CA 1
ATOM 3369 C C . LEU B 1 136 ? 7.742 -16.594 -3.736 1 98.5 136 LEU B C 1
ATOM 3371 O O . LEU B 1 136 ? 7.266 -17.438 -4.504 1 98.5 136 LEU B O 1
ATOM 3375 N N . VAL B 1 137 ? 8.586 -16.922 -2.764 1 98.31 137 VAL B N 1
ATOM 3376 C CA . VAL B 1 137 ? 8.969 -18.297 -2.502 1 98.31 137 VAL B CA 1
ATOM 3377 C C . VAL B 1 137 ? 8.227 -18.828 -1.275 1 98.31 137 VAL B C 1
ATOM 3379 O O . VAL B 1 137 ? 8.344 -18.266 -0.184 1 98.31 137 VAL B O 1
ATOM 3382 N N . ILE B 1 138 ? 7.531 -19.859 -1.431 1 97.44 138 ILE B N 1
ATOM 3383 C CA . ILE B 1 138 ? 6.715 -20.438 -0.368 1 97.44 138 ILE B CA 1
ATOM 3384 C C . ILE B 1 138 ? 7.578 -21.344 0.51 1 97.44 138 ILE B C 1
ATOM 3386 O O . ILE B 1 138 ? 8.406 -22.109 0.003 1 97.44 138 ILE B O 1
ATOM 3390 N N . ALA B 1 139 ? 7.324 -21.297 1.789 1 96.06 139 ALA B N 1
ATOM 3391 C CA . ALA B 1 139 ? 8.078 -22.094 2.75 1 96.06 139 ALA B CA 1
ATOM 3392 C C . ALA B 1 139 ? 7.77 -23.578 2.588 1 96.06 139 ALA B C 1
ATOM 3394 O O . ALA B 1 139 ? 6.621 -23.969 2.354 1 96.06 139 ALA B O 1
ATOM 3395 N N . LYS B 1 140 ? 8.703 -24.344 2.844 1 92.5 140 LYS B N 1
ATOM 3396 C CA . LYS B 1 140 ? 8.547 -25.781 2.756 1 92.5 140 LYS B CA 1
ATOM 3397 C C . LYS B 1 140 ? 7.551 -26.297 3.797 1 92.5 140 LYS B C 1
ATOM 3399 O O . LYS B 1 140 ? 6.844 -27.281 3.562 1 92.5 140 LYS B O 1
ATOM 3404 N N . SER B 1 141 ? 7.539 -25.594 4.879 1 91.94 141 SER B N 1
ATOM 3405 C CA . SER B 1 141 ? 6.625 -26 5.945 1 91.94 141 SER B CA 1
ATOM 3406 C C . SER B 1 141 ? 5.172 -25.922 5.48 1 91.94 141 SER B C 1
ATOM 3408 O O . SER B 1 141 ? 4.336 -26.719 5.922 1 91.94 141 SER B O 1
ATOM 3410 N N . PHE B 1 142 ? 4.875 -25 4.629 1 92.56 142 PHE B N 1
ATOM 3411 C CA . PHE B 1 142 ? 3.545 -24.891 4.043 1 92.56 142 PHE B CA 1
ATOM 3412 C C . PHE B 1 142 ? 3.203 -26.156 3.256 1 92.56 142 PHE B C 1
ATOM 3414 O O . PHE B 1 142 ? 2.113 -26.719 3.402 1 92.56 142 PHE B O 1
ATOM 3421 N N . VAL B 1 143 ? 4.117 -26.641 2.521 1 88.62 143 VAL B N 1
ATOM 3422 C CA . VAL B 1 143 ? 3.926 -27.766 1.619 1 88.62 143 VAL B CA 1
ATOM 3423 C C . VAL B 1 143 ? 3.93 -29.062 2.414 1 88.62 143 VAL B C 1
ATOM 3425 O O . VAL B 1 143 ? 3.178 -30 2.102 1 88.62 143 VAL B O 1
ATOM 3428 N N . ASN B 1 144 ? 4.699 -29.062 3.441 1 86 144 ASN B N 1
ATOM 3429 C CA . ASN B 1 144 ? 4.863 -30.297 4.215 1 86 144 ASN B CA 1
ATOM 3430 C C . ASN B 1 144 ? 3.707 -30.5 5.188 1 86 144 ASN B C 1
ATOM 3432 O O . ASN B 1 144 ? 3.443 -31.625 5.617 1 86 144 ASN B O 1
ATOM 3436 N N . ASN B 1 145 ? 3.152 -29.359 5.613 1 77.62 145 ASN B N 1
ATOM 3437 C CA . ASN B 1 145 ? 2.115 -29.422 6.637 1 77.62 145 ASN B CA 1
ATOM 3438 C C . ASN B 1 145 ? 0.727 -29.578 6.02 1 77.62 145 ASN B C 1
ATOM 3440 O O . ASN B 1 145 ? -0.16 -28.75 6.266 1 77.62 145 ASN B O 1
ATOM 3444 N N . ASP B 1 146 ? 0.558 -30.391 4.996 1 71 146 ASP B N 1
ATOM 3445 C CA . ASP B 1 146 ? -0.769 -30.844 4.594 1 71 146 ASP B CA 1
ATOM 3446 C C . ASP B 1 146 ? -1.271 -30.062 3.379 1 71 146 ASP B C 1
ATOM 3448 O O . ASP B 1 146 ? -2.441 -30.172 3.01 1 71 146 ASP B O 1
ATOM 3452 N N . ALA B 1 147 ? -0.535 -29.219 2.963 1 81.62 147 ALA B N 1
ATOM 3453 C CA . ALA B 1 147 ? -1.022 -28.578 1.741 1 81.62 147 ALA B CA 1
ATOM 3454 C C . ALA B 1 147 ? -1.072 -29.578 0.588 1 81.62 147 ALA B C 1
ATOM 3456 O O . ALA B 1 147 ? -0.172 -30.406 0.437 1 81.62 147 ALA B O 1
ATOM 3457 N N . SER B 1 148 ? -2.203 -29.578 -0.009 1 91.69 148 SER B N 1
ATOM 3458 C CA . SER B 1 148 ? -2.322 -30.312 -1.268 1 91.69 148 SER B CA 1
ATOM 3459 C C . SER B 1 148 ? -1.585 -29.594 -2.395 1 91.69 148 SER B C 1
ATOM 3461 O O . SER B 1 148 ? -1.902 -28.453 -2.721 1 91.69 148 SER B O 1
ATOM 3463 N N . VAL B 1 149 ? -0.564 -30.281 -2.908 1 95.62 149 VAL B N 1
ATOM 3464 C CA . VAL B 1 149 ? 0.195 -29.688 -4 1 95.62 149 VAL B CA 1
ATOM 3465 C C . VAL B 1 149 ? 0.36 -30.703 -5.133 1 95.62 149 VAL B C 1
ATOM 3467 O O . VAL B 1 149 ? 0.686 -31.859 -4.887 1 95.62 149 VAL B O 1
ATOM 3470 N N . ALA B 1 150 ? 0.057 -30.281 -6.293 1 96.69 150 ALA B N 1
ATOM 3471 C CA . ALA B 1 150 ? 0.321 -31.047 -7.508 1 96.69 150 ALA B CA 1
ATOM 3472 C C . ALA B 1 150 ? 1.239 -30.281 -8.453 1 96.69 150 ALA B C 1
ATOM 3474 O O . ALA B 1 150 ? 1.095 -29.062 -8.617 1 96.69 150 ALA B O 1
ATOM 3475 N N . PHE B 1 151 ? 2.193 -30.969 -8.977 1 97 151 PHE B N 1
ATOM 3476 C CA . PHE B 1 151 ? 3.066 -30.422 -10 1 97 151 PHE B CA 1
ATOM 3477 C C . PHE B 1 151 ? 2.74 -31.016 -11.367 1 97 151 PHE B C 1
ATOM 3479 O O . PHE B 1 151 ? 2.488 -32.219 -11.492 1 97 151 PHE B O 1
ATOM 3486 N N . ILE B 1 152 ? 2.66 -30.156 -12.367 1 97.31 152 ILE B N 1
ATOM 3487 C CA . ILE B 1 152 ? 2.424 -30.609 -13.734 1 97.31 152 ILE B CA 1
ATOM 3488 C C . ILE B 1 152 ? 3.57 -30.156 -14.641 1 97.31 152 ILE B C 1
ATOM 3490 O O . ILE B 1 152 ? 4.094 -29.047 -14.469 1 97.31 152 ILE B O 1
ATOM 3494 N N . LYS B 1 153 ? 3.941 -30.906 -15.531 1 95.69 153 LYS B N 1
ATOM 3495 C CA . LYS B 1 153 ? 5.141 -30.766 -16.359 1 95.69 153 LYS B CA 1
ATOM 3496 C C . LYS B 1 153 ? 5.129 -29.453 -17.125 1 95.69 153 LYS B C 1
ATOM 3498 O O . LYS B 1 153 ? 6.188 -28.922 -17.453 1 95.69 153 LYS B O 1
ATOM 3503 N N . GLY B 1 154 ? 4.02 -28.875 -17.406 1 94.19 154 GLY B N 1
ATOM 3504 C CA . GLY B 1 154 ? 3.895 -27.625 -18.141 1 94.19 154 GLY B CA 1
ATOM 3505 C C . GLY B 1 154 ? 2.693 -26.797 -17.703 1 94.19 154 GLY B C 1
ATOM 3506 O O . GLY B 1 154 ? 2.234 -26.906 -16.562 1 94.19 154 GLY B O 1
ATOM 3507 N N . ASP B 1 155 ? 2.268 -25.938 -18.562 1 95.19 155 ASP B N 1
ATOM 3508 C CA . ASP B 1 155 ? 1.112 -25.078 -18.344 1 95.19 155 ASP B CA 1
ATOM 3509 C C . ASP B 1 155 ? -0.181 -25.891 -18.312 1 95.19 155 ASP B C 1
ATOM 3511 O O . ASP B 1 155 ? -0.46 -26.672 -19.234 1 95.19 155 ASP B O 1
ATOM 3515 N N . SER B 1 156 ? -0.913 -25.703 -17.297 1 97 156 SER B N 1
ATOM 3516 C CA . SER B 1 156 ? -2.162 -26.438 -17.125 1 97 156 SER B CA 1
ATOM 3517 C C . SER B 1 156 ? -3.072 -26.266 -18.344 1 97 156 SER B C 1
ATOM 3519 O O . SER B 1 156 ? -3.818 -27.188 -18.688 1 97 156 SER B O 1
ATOM 3521 N N . LEU B 1 157 ? -3 -25.156 -19 1 96.19 157 LEU B N 1
ATOM 3522 C CA . LEU B 1 157 ? -3.891 -24.875 -20.125 1 96.19 157 LEU B CA 1
ATOM 3523 C C . LEU B 1 157 ? -3.523 -25.703 -21.344 1 96.19 157 LEU B C 1
ATOM 3525 O O . LEU B 1 157 ? -4.344 -25.891 -22.234 1 96.19 157 LEU B O 1
ATOM 3529 N N . SER B 1 158 ? -2.328 -26.203 -21.391 1 95.81 158 SER B N 1
ATOM 3530 C CA . SER B 1 158 ? -1.89 -27.016 -22.516 1 95.81 158 SER B CA 1
ATOM 3531 C C . SER B 1 158 ? -2.535 -28.406 -22.484 1 95.81 158 SER B C 1
ATOM 3533 O O . SER B 1 158 ? -2.488 -29.141 -23.469 1 95.81 158 SER B O 1
ATOM 3535 N N . TYR B 1 159 ? -3.186 -28.734 -21.391 1 97.12 159 TYR B N 1
ATOM 3536 C CA . TYR B 1 159 ? -3.811 -30.031 -21.234 1 97.12 159 TYR B CA 1
ATOM 3537 C C . TYR B 1 159 ? -5.297 -29.984 -21.578 1 97.12 159 TYR B C 1
ATOM 3539 O O . TYR B 1 159 ? -6.027 -30.953 -21.359 1 97.12 159 TYR B O 1
ATOM 3547 N N . VAL B 1 160 ? -5.695 -28.797 -21.969 1 96.88 160 VAL B N 1
ATOM 3548 C CA . VAL B 1 160 ? -7.094 -28.625 -22.328 1 96.88 160 VAL B CA 1
ATOM 3549 C C . VAL B 1 160 ? -7.23 -28.578 -23.859 1 96.88 160 VAL B C 1
ATOM 3551 O O . VAL B 1 160 ? -6.531 -27.812 -24.531 1 96.88 160 VAL B O 1
ATOM 3554 N N . ASN B 1 161 ? -7.996 -29.406 -24.312 1 89.69 161 ASN B N 1
ATOM 3555 C CA . ASN B 1 161 ? -8.352 -29.344 -25.719 1 89.69 161 ASN B CA 1
ATOM 3556 C C . ASN B 1 161 ? -9.648 -28.578 -25.938 1 89.69 161 ASN B C 1
ATOM 3558 O O . ASN B 1 161 ? -10.039 -27.75 -25.109 1 89.69 161 ASN B O 1
ATOM 3562 N N . GLU B 1 162 ? -10.328 -28.734 -27 1 80.38 162 GLU B N 1
ATOM 3563 C CA . GLU B 1 162 ? -11.461 -27.906 -27.391 1 80.38 162 GLU B CA 1
ATOM 3564 C C . GLU B 1 162 ? -12.547 -27.906 -26.328 1 80.38 162 GLU B C 1
ATOM 3566 O O . GLU B 1 162 ? -13.055 -26.844 -25.953 1 80.38 162 GLU B O 1
ATOM 3571 N N . SER B 1 163 ? -12.797 -29.078 -25.688 1 87.56 163 SER B N 1
ATOM 3572 C CA . SER B 1 163 ? -13.938 -29.016 -24.781 1 87.56 163 SER B CA 1
ATOM 3573 C C . SER B 1 163 ? -13.672 -29.812 -23.5 1 87.56 163 SER B C 1
ATOM 3575 O O . SER B 1 163 ? -14.531 -29.875 -22.609 1 87.56 163 SER B O 1
ATOM 3577 N N . LYS B 1 164 ? -12.43 -30.344 -23.359 1 94.62 164 LYS B N 1
ATOM 3578 C CA . LYS B 1 164 ? -12.203 -31.156 -22.172 1 94.62 164 LYS B CA 1
ATOM 3579 C C . LYS B 1 164 ? -10.727 -31.188 -21.797 1 94.62 164 LYS B C 1
ATOM 3581 O O . LYS B 1 164 ? -9.867 -30.859 -22.609 1 94.62 164 LYS B O 1
ATOM 3586 N N . VAL B 1 165 ? -10.453 -31.594 -20.547 1 97.12 165 VAL B N 1
ATOM 3587 C CA . VAL B 1 165 ? -9.094 -31.766 -20.047 1 97.12 165 VAL B CA 1
ATOM 3588 C C . VAL B 1 165 ? -8.586 -33.156 -20.438 1 97.12 165 VAL B C 1
ATOM 3590 O O . VAL B 1 165 ? -9.312 -34.156 -20.328 1 97.12 165 VAL B O 1
ATOM 3593 N N . ASP B 1 166 ? -7.418 -33.25 -20.938 1 95.88 166 ASP B N 1
ATOM 3594 C CA . ASP B 1 166 ? -6.75 -34.531 -21.203 1 95.88 166 ASP B CA 1
ATOM 3595 C C . ASP B 1 166 ? -6.215 -35.156 -19.922 1 95.88 166 ASP B C 1
ATOM 3597 O O . ASP B 1 166 ? -5.023 -35.062 -19.625 1 95.88 166 ASP B O 1
ATOM 3601 N N . VAL B 1 167 ? -7.051 -35.812 -19.219 1 94.5 167 VAL B N 1
ATOM 3602 C CA . VAL B 1 167 ? -6.746 -36.375 -17.891 1 94.5 167 VAL B CA 1
ATOM 3603 C C . VAL B 1 167 ? -5.676 -37.469 -18.031 1 94.5 167 VAL B C 1
ATOM 3605 O O . VAL B 1 167 ? -4.824 -37.594 -17.141 1 94.5 167 VAL B O 1
ATOM 3608 N N . GLU B 1 168 ? -5.715 -38.219 -19.047 1 92 168 GLU B N 1
ATOM 3609 C CA . GLU B 1 168 ? -4.723 -39.281 -19.266 1 92 168 GLU B CA 1
ATOM 3610 C C . GLU B 1 168 ? -3.316 -38.688 -19.359 1 92 168 GLU B C 1
ATOM 3612 O O . GLU B 1 168 ? -2.395 -39.188 -18.688 1 92 168 GLU B O 1
ATOM 3617 N N . LYS B 1 169 ? -3.219 -37.719 -20.172 1 93.31 169 LYS B N 1
ATOM 3618 C CA . LYS B 1 169 ? -1.922 -37.062 -20.297 1 93.31 169 LYS B CA 1
ATOM 3619 C C . LYS B 1 169 ? -1.495 -36.438 -18.969 1 93.31 169 LYS B C 1
ATOM 3621 O O . LYS B 1 169 ? -0.326 -36.5 -18.594 1 93.31 169 LYS B O 1
ATOM 3626 N N . LEU B 1 170 ? -2.391 -35.844 -18.281 1 94.44 170 LEU B N 1
ATOM 3627 C CA . LEU B 1 170 ? -2.115 -35.219 -17 1 94.44 170 LEU B CA 1
ATOM 3628 C C . LEU B 1 170 ? -1.612 -36.25 -15.992 1 94.44 170 LEU B C 1
ATOM 3630 O O . LEU B 1 170 ? -0.727 -35.938 -15.18 1 94.44 170 LEU B O 1
ATOM 3634 N N . THR B 1 171 ? -2.148 -37.375 -16.047 1 93.06 171 THR B N 1
ATOM 3635 C CA . THR B 1 171 ? -1.776 -38.438 -15.125 1 93.06 171 THR B CA 1
ATOM 3636 C C . THR B 1 171 ? -0.314 -38.812 -15.32 1 93.06 171 THR B C 1
ATOM 3638 O O . THR B 1 171 ? 0.382 -39.156 -14.352 1 93.06 171 THR B O 1
ATOM 3641 N N . THR B 1 172 ? 0.16 -38.75 -16.484 1 92.31 172 THR B N 1
ATOM 3642 C CA . THR B 1 172 ? 1.541 -39.125 -16.766 1 92.31 172 THR B CA 1
ATOM 3643 C C . THR B 1 172 ? 2.477 -37.938 -16.562 1 92.31 172 THR B C 1
ATOM 3645 O O . THR B 1 172 ? 3.68 -38.125 -16.359 1 92.31 172 THR B O 1
ATOM 3648 N N . ASP B 1 173 ? 1.885 -36.75 -16.609 1 95 173 ASP B N 1
ATOM 3649 C CA . ASP B 1 173 ? 2.715 -35.562 -16.578 1 95 173 ASP B CA 1
ATOM 3650 C C . ASP B 1 173 ? 2.604 -34.844 -15.234 1 95 173 ASP B C 1
ATOM 3652 O O . ASP B 1 173 ? 2.928 -33.656 -15.133 1 95 173 ASP B O 1
ATOM 3656 N N . SER B 1 174 ? 2.158 -35.5 -14.234 1 96.38 174 SER B N 1
ATOM 3657 C CA . SER B 1 174 ? 2.014 -34.844 -12.938 1 96.38 174 SER B CA 1
ATOM 3658 C C . SER B 1 174 ? 2.744 -35.594 -11.844 1 96.38 174 SER B C 1
ATOM 3660 O O . SER B 1 174 ? 3.129 -36.75 -12.039 1 96.38 174 SER B O 1
ATOM 3662 N N . SER B 1 175 ? 2.996 -34.938 -10.734 1 95.38 175 SER B N 1
ATOM 3663 C CA . SER B 1 175 ? 3.609 -35.531 -9.562 1 95.38 175 SER B CA 1
ATOM 3664 C C . SER B 1 175 ? 3.205 -34.812 -8.289 1 95.38 175 SER B C 1
ATOM 3666 O O . SER B 1 175 ? 2.805 -33.656 -8.328 1 95.38 175 SER B O 1
ATOM 3668 N N . ASN B 1 176 ? 3.223 -35.531 -7.191 1 93.19 176 ASN B N 1
ATOM 3669 C CA . ASN B 1 176 ? 3.139 -34.875 -5.883 1 93.19 176 ASN B CA 1
ATOM 3670 C C . ASN B 1 176 ? 4.484 -34.312 -5.457 1 93.19 176 ASN B C 1
ATOM 3672 O O . ASN B 1 176 ? 5.438 -34.312 -6.238 1 93.19 176 ASN B O 1
ATOM 3676 N N . LYS B 1 177 ? 4.543 -33.75 -4.254 1 92.44 177 LYS B N 1
ATOM 3677 C CA . LYS B 1 177 ? 5.723 -33.031 -3.76 1 92.44 177 LYS B CA 1
ATOM 3678 C C . LYS B 1 177 ? 6.891 -34 -3.551 1 92.44 177 LYS B C 1
ATOM 3680 O O . LYS B 1 177 ? 8.055 -33.594 -3.658 1 92.44 177 LYS B O 1
ATOM 3685 N N . ASN B 1 178 ? 6.648 -35.25 -3.322 1 91.44 178 ASN B N 1
ATOM 3686 C CA . ASN B 1 178 ? 7.699 -36.188 -2.975 1 91.44 178 ASN B CA 1
ATOM 3687 C C . ASN B 1 178 ? 8.492 -36.625 -4.203 1 91.44 178 ASN B C 1
ATOM 3689 O O . ASN B 1 178 ? 9.641 -37.062 -4.086 1 91.44 178 ASN B O 1
ATOM 3693 N N . LEU B 1 179 ? 7.879 -36.5 -5.391 1 93.5 179 LEU B N 1
ATOM 3694 C CA . LEU B 1 179 ? 8.539 -37 -6.586 1 93.5 179 LEU B CA 1
ATOM 3695 C C . LEU B 1 179 ? 8.711 -35.906 -7.629 1 93.5 179 LEU B C 1
ATOM 3697 O O . LEU B 1 179 ? 8.945 -36.188 -8.805 1 93.5 179 LEU B O 1
ATOM 3701 N N . VAL B 1 180 ? 8.594 -34.688 -7.215 1 95 180 VAL B N 1
ATOM 3702 C CA . VAL B 1 180 ? 8.688 -33.562 -8.156 1 95 180 VAL B CA 1
ATOM 3703 C C . VAL B 1 180 ? 10.086 -33.531 -8.773 1 95 180 VAL B C 1
ATOM 3705 O O . VAL B 1 180 ? 10.25 -33.156 -9.938 1 95 180 VAL B O 1
ATOM 3708 N N . HIS B 1 181 ? 11.102 -33.969 -7.992 1 95.19 181 HIS B N 1
ATOM 3709 C CA . HIS B 1 181 ? 12.469 -34 -8.516 1 95.19 181 HIS B CA 1
ATOM 3710 C C . HIS B 1 181 ? 12.594 -35 -9.672 1 95.19 181 HIS B C 1
ATOM 3712 O O . HIS B 1 181 ? 13.359 -34.75 -10.609 1 95.19 181 HIS B O 1
ATOM 3718 N N . ILE B 1 182 ? 11.812 -36.031 -9.648 1 95 182 ILE B N 1
ATOM 3719 C CA . ILE B 1 182 ? 11.805 -37 -10.734 1 95 182 ILE B CA 1
ATOM 3720 C C . ILE B 1 182 ? 11.117 -36.406 -11.961 1 95 182 ILE B C 1
ATOM 3722 O O . ILE B 1 182 ? 11.625 -36.531 -13.078 1 95 182 ILE B O 1
ATOM 3726 N N . LEU B 1 183 ? 10.008 -35.812 -11.758 1 95.25 183 LEU B N 1
ATOM 3727 C CA . LEU B 1 183 ? 9.281 -35.156 -12.852 1 95.25 183 LEU B CA 1
ATOM 3728 C C . LEU B 1 183 ? 10.164 -34.125 -13.547 1 95.25 183 LEU B C 1
ATOM 3730 O O . LEU B 1 183 ? 10.219 -34.094 -14.781 1 95.25 183 LEU B O 1
ATOM 3734 N N . ALA B 1 184 ? 10.836 -33.312 -12.727 1 95.62 184 ALA B N 1
ATOM 3735 C CA . ALA B 1 184 ? 11.727 -32.312 -13.273 1 95.62 184 ALA B CA 1
ATOM 3736 C C . ALA B 1 184 ? 12.852 -32.938 -14.094 1 95.62 184 ALA B C 1
ATOM 3738 O O . ALA B 1 184 ? 13.18 -32.469 -15.18 1 95.62 184 ALA B O 1
ATOM 3739 N N . ALA B 1 185 ? 13.391 -33.969 -13.562 1 94.75 185 ALA B N 1
ATOM 3740 C CA . ALA B 1 185 ? 14.492 -34.656 -14.242 1 94.75 185 ALA B CA 1
ATOM 3741 C C . ALA B 1 185 ? 14.031 -35.219 -15.578 1 94.75 185 ALA B C 1
ATOM 3743 O O . ALA B 1 185 ? 14.711 -35.094 -16.594 1 94.75 185 ALA B O 1
ATOM 3744 N N . ILE B 1 186 ? 12.906 -35.844 -15.562 1 92.56 186 ILE B N 1
ATOM 3745 C CA . ILE B 1 186 ? 12.367 -36.438 -16.781 1 92.56 186 ILE B CA 1
ATOM 3746 C C . ILE B 1 186 ? 12.117 -35.344 -17.828 1 92.56 186 ILE B C 1
ATOM 3748 O O . ILE B 1 186 ? 12.398 -35.562 -19 1 92.56 186 ILE B O 1
ATOM 3752 N N . LYS B 1 187 ? 11.633 -34.25 -17.484 1 92.75 187 LYS B N 1
ATOM 3753 C CA . LYS B 1 187 ? 11.312 -33.156 -18.391 1 92.75 187 LYS B CA 1
ATOM 3754 C C . LYS B 1 187 ? 12.578 -32.625 -19.062 1 92.75 187 LYS B C 1
ATOM 3756 O O . LYS B 1 187 ? 12.547 -32.25 -20.234 1 92.75 187 LYS B O 1
ATOM 3761 N N . HIS B 1 188 ? 13.703 -32.594 -18.266 1 93.31 188 HIS B N 1
ATOM 3762 C CA . HIS B 1 188 ? 14.82 -31.797 -18.734 1 93.31 188 HIS B CA 1
ATOM 3763 C C . HIS B 1 188 ? 16.016 -32.656 -19.109 1 93.31 188 HIS B C 1
ATOM 3765 O O . HIS B 1 188 ? 17.016 -32.156 -19.609 1 93.31 188 HIS B O 1
ATOM 3771 N N . CYS B 1 189 ? 15.953 -33.938 -18.906 1 91.06 189 CYS B N 1
ATOM 3772 C CA . CYS B 1 189 ? 17.141 -34.781 -19.016 1 91.06 189 CYS B CA 1
ATOM 3773 C C . CYS B 1 189 ? 17.453 -35.125 -20.469 1 91.06 189 CYS B C 1
ATOM 3775 O O . CYS B 1 189 ? 18.516 -35.688 -20.766 1 91.06 189 CYS B O 1
ATOM 3777 N N . THR B 1 190 ? 16.578 -34.781 -21.453 1 86.62 190 THR B N 1
ATOM 3778 C CA . THR B 1 190 ? 16.719 -35.281 -22.812 1 86.62 190 THR B CA 1
ATOM 3779 C C . THR B 1 190 ? 17.672 -34.406 -23.625 1 86.62 190 THR B C 1
ATOM 3781 O O . THR B 1 190 ? 17.844 -34.625 -24.828 1 86.62 190 THR B O 1
ATOM 3784 N N . CYS B 1 191 ? 18.297 -33.5 -22.969 1 82.81 191 CYS B N 1
ATOM 3785 C CA . CYS B 1 191 ? 19.312 -32.719 -23.656 1 82.81 191 CYS B CA 1
ATOM 3786 C C . CYS B 1 191 ? 20.531 -33.562 -23.984 1 82.81 191 CYS B C 1
ATOM 3788 O O . CYS B 1 191 ? 20.906 -34.438 -23.219 1 82.81 191 CYS B O 1
ATOM 3790 N N . THR B 1 192 ? 21.141 -33.281 -25.109 1 84.38 192 THR B N 1
ATOM 3791 C CA . THR B 1 192 ? 22.266 -34.094 -25.578 1 84.38 192 THR B CA 1
ATOM 3792 C C . THR B 1 192 ? 23.578 -33.625 -24.938 1 84.38 192 THR B C 1
ATOM 3794 O O . THR B 1 192 ? 24.594 -34.312 -25 1 84.38 192 THR B O 1
ATOM 3797 N N . CYS B 1 193 ? 23.484 -32.562 -24.375 1 85.38 193 CYS B N 1
ATOM 3798 C CA . CYS B 1 193 ? 24.656 -32.031 -23.703 1 85.38 193 CYS B CA 1
ATOM 3799 C C . CYS B 1 193 ? 24.547 -32.188 -22.188 1 85.38 193 CYS B C 1
ATOM 3801 O O . CYS B 1 193 ? 23.438 -32.312 -21.656 1 85.38 193 CYS B O 1
ATOM 3803 N N . GLU B 1 194 ? 25.75 -32.25 -21.578 1 85.69 194 GLU B N 1
ATOM 3804 C CA . GLU B 1 194 ? 25.766 -32.312 -20.109 1 85.69 194 GLU B CA 1
ATOM 3805 C C . GLU B 1 194 ? 25.203 -31.031 -19.516 1 85.69 194 GLU B C 1
ATOM 3807 O O . GLU B 1 194 ? 25.516 -29.922 -19.969 1 85.69 194 GLU B O 1
ATOM 3812 N N . ILE B 1 195 ? 24.406 -31.188 -18.531 1 88.56 195 ILE B N 1
ATOM 3813 C CA . ILE B 1 195 ? 23.766 -30.062 -17.891 1 88.56 195 ILE B CA 1
ATOM 3814 C C . ILE B 1 195 ? 24.719 -29.422 -16.875 1 88.56 195 ILE B C 1
ATOM 3816 O O . ILE B 1 195 ? 25.312 -30.125 -16.047 1 88.56 195 ILE B O 1
ATOM 3820 N N . ASP B 1 196 ? 24.953 -28.188 -17.016 1 88.69 196 ASP B N 1
ATOM 3821 C CA . ASP B 1 196 ? 25.703 -27.391 -16.031 1 88.69 196 ASP B CA 1
ATOM 3822 C C . ASP B 1 196 ? 24.844 -27.094 -14.812 1 88.69 196 ASP B C 1
ATOM 3824 O O . ASP B 1 196 ? 23.844 -26.375 -14.914 1 88.69 196 ASP B O 1
ATOM 3828 N N . PRO B 1 197 ? 25.297 -27.562 -13.648 1 89.25 197 PRO B N 1
ATOM 3829 C CA . PRO B 1 197 ? 24.516 -27.344 -12.43 1 89.25 197 PRO B CA 1
ATOM 3830 C C . PRO B 1 197 ? 24.281 -25.859 -12.125 1 89.25 197 PRO B C 1
ATOM 3832 O O . PRO B 1 197 ? 23.25 -25.5 -11.57 1 89.25 197 PRO B O 1
ATOM 3835 N N . ILE B 1 198 ? 25.125 -25.047 -12.492 1 88.62 198 ILE B N 1
ATOM 3836 C CA . ILE B 1 198 ? 25.047 -23.625 -12.211 1 88.62 198 ILE B CA 1
ATOM 3837 C C . ILE B 1 198 ? 23.891 -23 -12.984 1 88.62 198 ILE B C 1
ATOM 3839 O O . ILE B 1 198 ? 23.25 -22.047 -12.516 1 88.62 198 ILE B O 1
ATOM 3843 N N . MET B 1 199 ? 23.469 -23.594 -14.039 1 89.31 199 MET B N 1
ATOM 3844 C CA . MET B 1 199 ? 22.453 -23.031 -14.922 1 89.31 199 MET B CA 1
ATOM 3845 C C . MET B 1 199 ? 21.094 -23.688 -14.664 1 89.31 199 MET B C 1
ATOM 3847 O O . MET B 1 199 ? 20.078 -23.25 -15.219 1 89.31 199 MET B O 1
ATOM 3851 N N . LEU B 1 200 ? 21.062 -24.656 -13.828 1 91.19 200 LEU B N 1
ATOM 3852 C CA . LEU B 1 200 ? 19.875 -25.484 -13.656 1 91.19 200 LEU B CA 1
ATOM 3853 C C . LEU B 1 200 ? 18.688 -24.656 -13.164 1 91.19 200 LEU B C 1
ATOM 3855 O O . LEU B 1 200 ? 17.562 -24.844 -13.633 1 91.19 200 LEU B O 1
ATOM 3859 N N . PRO B 1 201 ? 18.953 -23.734 -12.227 1 91.44 201 PRO B N 1
ATOM 3860 C CA . PRO B 1 201 ? 17.812 -22.922 -11.812 1 91.44 201 PRO B CA 1
ATOM 3861 C C . PRO B 1 201 ? 17.125 -22.219 -12.984 1 91.44 201 PRO B C 1
ATOM 3863 O O . PRO B 1 201 ? 15.891 -22.141 -13.031 1 91.44 201 PRO B O 1
ATOM 3866 N N . SER B 1 202 ? 17.875 -21.812 -13.922 1 90.5 202 SER B N 1
ATOM 3867 C CA . SER B 1 202 ? 17.328 -21.109 -15.078 1 90.5 202 SER B CA 1
ATOM 3868 C C . SER B 1 202 ? 16.703 -22.078 -16.078 1 90.5 202 SER B C 1
ATOM 3870 O O . SER B 1 202 ? 15.922 -21.688 -16.938 1 90.5 202 SER B O 1
ATOM 3872 N N . ILE B 1 203 ? 17.047 -23.281 -15.945 1 89.5 203 ILE B N 1
ATOM 3873 C CA . ILE B 1 203 ? 16.5 -24.312 -16.828 1 89.5 203 ILE B CA 1
ATOM 3874 C C . ILE B 1 203 ? 15.18 -24.812 -16.266 1 89.5 203 ILE B C 1
ATOM 3876 O O . ILE B 1 203 ? 14.203 -24.969 -17.016 1 89.5 203 ILE B O 1
ATOM 3880 N N . VAL B 1 204 ? 15.078 -24.969 -15.008 1 92.56 204 VAL B N 1
ATOM 3881 C CA . VAL B 1 204 ? 13.945 -25.594 -14.336 1 92.56 204 VAL B CA 1
ATOM 3882 C C . VAL B 1 204 ? 12.766 -24.609 -14.312 1 92.56 204 VAL B C 1
ATOM 3884 O O . VAL B 1 204 ? 11.609 -25.031 -14.359 1 92.56 204 VAL B O 1
ATOM 3887 N N . CYS B 1 205 ? 13.094 -23.359 -14.289 1 94.31 205 CYS B N 1
ATOM 3888 C CA . CYS B 1 205 ? 12.047 -22.344 -14.188 1 94.31 205 CYS B CA 1
ATOM 3889 C C . CYS B 1 205 ? 12.406 -21.109 -14.977 1 94.31 205 CYS B C 1
ATOM 3891 O O . CYS B 1 205 ? 13.148 -20.25 -14.492 1 94.31 205 CYS B O 1
ATOM 3893 N N . CYS B 1 206 ? 11.852 -21.016 -16.156 1 89.19 206 CYS B N 1
ATOM 3894 C CA . CYS B 1 206 ? 12.07 -19.844 -17 1 89.19 206 CYS B CA 1
ATOM 3895 C C . CYS B 1 206 ? 10.812 -19.516 -17.797 1 89.19 206 CYS B C 1
ATOM 3897 O O . CYS B 1 206 ? 9.773 -20.172 -17.625 1 89.19 206 CYS B O 1
ATOM 3899 N N . GLU B 1 207 ? 10.883 -18.531 -18.609 1 89.88 207 GLU B N 1
ATOM 3900 C CA . GLU B 1 207 ? 9.734 -17.953 -19.297 1 89.88 207 GLU B CA 1
ATOM 3901 C C . GLU B 1 207 ? 9.062 -18.984 -20.203 1 89.88 207 GLU B C 1
ATOM 3903 O O . GLU B 1 207 ? 7.836 -19 -20.328 1 89.88 207 GLU B O 1
ATOM 3908 N N . HIS B 1 208 ? 9.875 -19.797 -20.75 1 87.5 208 HIS B N 1
ATOM 3909 C CA . HIS B 1 208 ? 9.344 -20.656 -21.797 1 87.5 208 HIS B CA 1
ATOM 3910 C C . HIS B 1 208 ? 9.234 -22.109 -21.312 1 87.5 208 HIS B C 1
ATOM 3912 O O . HIS B 1 208 ? 8.68 -22.953 -22.016 1 87.5 208 HIS B O 1
ATOM 3918 N N . SER B 1 209 ? 9.766 -22.359 -20.203 1 91.88 209 SER B N 1
ATOM 3919 C CA . SER B 1 209 ? 9.742 -23.734 -19.688 1 91.88 209 SER B CA 1
ATOM 3920 C C . SER B 1 209 ? 9.695 -23.75 -18.172 1 91.88 209 SER B C 1
ATOM 3922 O O . SER B 1 209 ? 10.625 -23.297 -17.5 1 91.88 209 SER B O 1
ATOM 3924 N N . TYR B 1 210 ? 8.625 -24.266 -17.672 1 96.56 210 TYR B N 1
ATOM 3925 C CA . TYR B 1 210 ? 8.477 -24.391 -16.219 1 96.56 210 TYR B CA 1
ATOM 3926 C C . TYR B 1 210 ? 7.586 -25.578 -15.875 1 96.56 210 TYR B C 1
ATOM 3928 O O . TYR B 1 210 ? 6.961 -26.172 -16.75 1 96.56 210 TYR B O 1
ATOM 3936 N N . ILE B 1 211 ? 7.754 -26.016 -14.711 1 97.12 211 ILE B N 1
ATOM 3937 C CA . ILE B 1 211 ? 6.836 -26.969 -14.094 1 97.12 211 ILE B CA 1
ATOM 3938 C C . ILE B 1 211 ? 5.848 -26.234 -13.195 1 97.12 211 ILE B C 1
ATOM 3940 O O . ILE B 1 211 ? 6.254 -25.531 -12.258 1 97.12 211 ILE B O 1
ATOM 3944 N N . GLU B 1 212 ? 4.543 -26.328 -13.547 1 97.81 212 GLU B N 1
ATOM 3945 C CA . GLU B 1 212 ? 3.51 -25.594 -12.828 1 97.81 212 GLU B CA 1
ATOM 3946 C C . GLU B 1 212 ? 3.156 -26.266 -11.508 1 97.81 212 GLU B C 1
ATOM 3948 O O . GLU B 1 212 ? 3.029 -27.5 -11.453 1 97.81 212 GLU B O 1
ATOM 3953 N N . ALA B 1 213 ? 3.141 -25.531 -10.492 1 97.75 213 ALA B N 1
ATOM 3954 C CA . ALA B 1 213 ? 2.68 -25.984 -9.188 1 97.75 213 ALA B CA 1
ATOM 3955 C C . ALA B 1 213 ? 1.276 -25.469 -8.891 1 97.75 213 ALA B C 1
ATOM 3957 O O . ALA B 1 213 ? 0.989 -24.281 -9.086 1 97.75 213 ALA B O 1
ATOM 3958 N N . ILE B 1 214 ? 0.364 -26.344 -8.422 1 98 214 ILE B N 1
ATOM 3959 C CA . ILE B 1 214 ? -1.015 -25.969 -8.117 1 98 214 ILE B CA 1
ATOM 3960 C C . ILE B 1 214 ? -1.353 -26.375 -6.684 1 98 214 ILE B C 1
ATOM 3962 O O . ILE B 1 214 ? -1.02 -27.484 -6.25 1 98 214 ILE B O 1
ATOM 3966 N N . THR B 1 215 ? -1.896 -25.547 -5.926 1 97.81 215 THR B N 1
ATOM 3967 C CA . THR B 1 215 ? -2.422 -25.859 -4.598 1 97.81 215 THR B CA 1
ATOM 3968 C C . THR B 1 215 ? -3.828 -25.281 -4.43 1 97.81 215 THR B C 1
ATOM 3970 O O . THR B 1 215 ? -4.211 -24.344 -5.133 1 97.81 215 THR B O 1
ATOM 3973 N N . LYS B 1 216 ? -4.617 -25.891 -3.576 1 96.38 216 LYS B N 1
ATOM 3974 C CA . LYS B 1 216 ? -5.941 -25.359 -3.27 1 96.38 216 LYS B CA 1
ATOM 3975 C C . LYS B 1 216 ? -5.961 -24.688 -1.899 1 96.38 216 LYS B C 1
ATOM 3977 O O . LYS B 1 216 ? -6.969 -24.094 -1.508 1 96.38 216 LYS B O 1
ATOM 3982 N N . ASN B 1 217 ? -4.902 -24.797 -1.154 1 96.56 217 ASN B N 1
ATOM 3983 C CA . ASN B 1 217 ? -4.832 -24.25 0.199 1 96.56 217 ASN B CA 1
ATOM 3984 C C . ASN B 1 217 ? -4.59 -22.75 0.19 1 96.56 217 ASN B C 1
ATOM 3986 O O . ASN B 1 217 ? -3.98 -22.219 -0.741 1 96.56 217 ASN B O 1
ATOM 3990 N N . ASP B 1 218 ? -5.016 -22.141 1.244 1 96.06 218 ASP B N 1
ATOM 3991 C CA . ASP B 1 218 ? -4.801 -20.703 1.405 1 96.06 218 ASP B CA 1
ATOM 3992 C C . ASP B 1 218 ? -3.33 -20.406 1.688 1 96.06 218 ASP B C 1
ATOM 3994 O O . ASP B 1 218 ? -2.676 -21.125 2.447 1 96.06 218 ASP B O 1
ATOM 3998 N N . ILE B 1 219 ? -2.863 -19.406 1.016 1 97.12 219 ILE B N 1
ATOM 3999 C CA . ILE B 1 219 ? -1.508 -18.906 1.228 1 97.12 219 ILE B CA 1
ATOM 4000 C C . ILE B 1 219 ? -1.56 -17.562 1.951 1 97.12 219 ILE B C 1
ATOM 4002 O O . ILE B 1 219 ? -2.246 -16.641 1.509 1 97.12 219 ILE B O 1
ATOM 4006 N N . GLU B 1 220 ? -0.88 -17.469 3.029 1 97.25 220 GLU B N 1
ATOM 4007 C CA . GLU B 1 220 ? -0.809 -16.281 3.865 1 97.25 220 GLU B CA 1
ATOM 4008 C C . GLU B 1 220 ? 0.634 -15.812 4.043 1 97.25 220 GLU B C 1
ATOM 4010 O O . GLU B 1 220 ? 1.571 -16.531 3.705 1 97.25 220 GLU B O 1
ATOM 4015 N N . PRO B 1 221 ? 0.803 -14.609 4.547 1 97.31 221 PRO B N 1
ATOM 4016 C CA . PRO B 1 221 ? 2.164 -14.078 4.656 1 97.31 221 PRO B CA 1
ATOM 4017 C C . PRO B 1 221 ? 3.072 -14.953 5.512 1 97.31 221 PRO B C 1
ATOM 4019 O O . PRO B 1 221 ? 4.277 -15.031 5.262 1 97.31 221 PRO B O 1
ATOM 4022 N N . GLN B 1 222 ? 2.555 -15.633 6.484 1 95.94 222 GLN B N 1
ATOM 4023 C CA . GLN B 1 222 ? 3.371 -16.484 7.348 1 95.94 222 GLN B CA 1
ATOM 4024 C C . GLN B 1 222 ? 3.943 -17.672 6.578 1 95.94 222 GLN B C 1
ATOM 4026 O O . GLN B 1 222 ? 4.855 -18.344 7.059 1 95.94 222 GLN B O 1
ATOM 4031 N N . HIS B 1 223 ? 3.414 -17.953 5.387 1 97.06 223 HIS B N 1
ATOM 4032 C CA . HIS B 1 223 ? 3.863 -19.078 4.582 1 97.06 223 HIS B CA 1
ATOM 4033 C C . HIS B 1 223 ? 5 -18.672 3.648 1 97.06 223 HIS B C 1
ATOM 4035 O O . HIS B 1 223 ? 5.504 -19.484 2.881 1 97.06 223 HIS B O 1
ATOM 4041 N N . ILE B 1 224 ? 5.398 -17.391 3.682 1 98.06 224 ILE B N 1
ATOM 4042 C CA . ILE B 1 224 ? 6.469 -16.891 2.82 1 98.06 224 ILE B CA 1
ATOM 4043 C C . ILE B 1 224 ? 7.824 -17.266 3.418 1 98.06 224 ILE B C 1
ATOM 4045 O O . ILE B 1 224 ? 8.094 -16.969 4.586 1 98.06 224 ILE B O 1
ATOM 4049 N N . HIS B 1 225 ? 8.625 -17.875 2.615 1 97.75 225 HIS B N 1
ATOM 4050 C CA . HIS B 1 225 ? 10.008 -18.109 3.002 1 97.75 225 HIS B CA 1
ATOM 4051 C C . HIS B 1 225 ? 10.875 -16.891 2.721 1 97.75 225 HIS B C 1
ATOM 4053 O O . HIS B 1 225 ? 11.57 -16.391 3.611 1 97.75 225 HIS B O 1
ATOM 4059 N N . LYS B 1 226 ? 10.781 -16.406 1.555 1 98.38 226 LYS B N 1
ATOM 4060 C CA . LYS B 1 226 ? 11.492 -15.219 1.111 1 98.38 226 LYS B CA 1
ATOM 4061 C C . LYS B 1 226 ? 10.914 -14.68 -0.194 1 98.38 226 LYS B C 1
ATOM 4063 O O . LYS B 1 226 ? 10.055 -15.32 -0.808 1 98.38 226 LYS B O 1
ATOM 4068 N N . VAL B 1 227 ? 11.344 -13.562 -0.562 1 98.62 227 VAL B N 1
ATOM 4069 C CA . VAL B 1 227 ? 10.984 -12.938 -1.834 1 98.62 227 VAL B CA 1
ATOM 4070 C C . VAL B 1 227 ? 12.25 -12.625 -2.631 1 98.62 227 VAL B C 1
ATOM 4072 O O . VAL B 1 227 ? 13.258 -12.188 -2.066 1 98.62 227 VAL B O 1
ATOM 4075 N N . ARG B 1 228 ? 12.195 -12.938 -3.934 1 98.12 228 ARG B N 1
ATOM 4076 C CA . ARG B 1 228 ? 13.32 -12.641 -4.812 1 98.12 228 ARG B CA 1
ATOM 4077 C C . ARG B 1 228 ? 12.961 -11.547 -5.816 1 98.12 228 ARG B C 1
ATOM 4079 O O . ARG B 1 228 ? 11.82 -11.484 -6.293 1 98.12 228 ARG B O 1
ATOM 4086 N N . ILE B 1 229 ? 13.875 -10.727 -6.133 1 98.19 229 ILE B N 1
ATOM 4087 C CA . ILE B 1 229 ? 13.758 -9.719 -7.184 1 98.19 229 ILE B CA 1
ATOM 4088 C C . ILE B 1 229 ? 15.078 -9.617 -7.949 1 98.19 229 ILE B C 1
ATOM 4090 O O . ILE B 1 229 ? 16.156 -9.781 -7.367 1 98.19 229 ILE B O 1
ATOM 4094 N N . ARG B 1 230 ? 15.039 -9.375 -9.25 1 97.06 230 ARG B N 1
ATOM 4095 C CA . ARG B 1 230 ? 16.234 -9.266 -10.078 1 97.06 230 ARG B CA 1
ATOM 4096 C C . ARG B 1 230 ? 17.031 -8.008 -9.727 1 97.06 230 ARG B C 1
ATOM 4098 O O . ARG B 1 230 ? 16.453 -6.949 -9.492 1 97.06 230 ARG B O 1
ATOM 4105 N N . LYS B 1 231 ? 18.297 -8.156 -9.773 1 96.88 231 LYS B N 1
ATOM 4106 C CA . LYS B 1 231 ? 19.203 -7.055 -9.477 1 96.88 231 LYS B CA 1
ATOM 4107 C C . LYS B 1 231 ? 18.938 -5.859 -10.383 1 96.88 231 LYS B C 1
ATOM 4109 O O . LYS B 1 231 ? 18.906 -4.715 -9.93 1 96.88 231 LYS B O 1
ATOM 4114 N N . THR B 1 232 ? 18.75 -6.094 -11.594 1 96.94 232 THR B N 1
ATOM 4115 C CA . THR B 1 232 ? 18.531 -5.031 -12.57 1 96.94 232 THR B CA 1
ATOM 4116 C C . THR B 1 232 ? 17.297 -4.211 -12.203 1 96.94 232 THR B C 1
ATOM 4118 O O . THR B 1 232 ? 17.266 -2.992 -12.391 1 96.94 232 THR B O 1
ATOM 4121 N N . LYS B 1 233 ? 16.25 -4.859 -11.695 1 97.06 233 LYS B N 1
ATOM 4122 C CA . LYS B 1 233 ? 15.039 -4.156 -11.305 1 97.06 233 LYS B CA 1
ATOM 4123 C C . LYS B 1 233 ? 15.266 -3.307 -10.062 1 97.06 233 LYS B C 1
ATOM 4125 O O . LYS B 1 233 ? 14.781 -2.176 -9.977 1 97.06 233 LYS B O 1
ATOM 4130 N N . VAL B 1 234 ? 15.984 -3.84 -9.133 1 97.88 234 VAL B N 1
ATOM 4131 C CA . VAL B 1 234 ? 16.312 -3.098 -7.922 1 97.88 234 VAL B CA 1
ATOM 4132 C C . VAL B 1 234 ? 17.094 -1.837 -8.281 1 97.88 234 VAL B C 1
ATOM 4134 O O . VAL B 1 234 ? 16.781 -0.747 -7.797 1 97.88 234 VAL B O 1
ATOM 4137 N N . GLU B 1 235 ? 18.047 -2 -9.164 1 97.81 235 GLU B N 1
ATOM 4138 C CA . GLU B 1 235 ? 18.844 -0.864 -9.625 1 97.81 235 GLU B CA 1
ATOM 4139 C C . GLU B 1 235 ? 17.969 0.165 -10.344 1 97.81 235 GLU B C 1
ATOM 4141 O O . GLU B 1 235 ? 18.172 1.371 -10.188 1 97.81 235 GLU B O 1
ATOM 4146 N N . GLU B 1 236 ? 17.094 -0.323 -11.094 1 98.06 236 GLU B N 1
ATOM 4147 C CA . GLU B 1 236 ? 16.156 0.554 -11.789 1 98.06 236 GLU B CA 1
ATOM 4148 C C . GLU B 1 236 ? 15.352 1.4 -10.805 1 98.06 236 GLU B C 1
ATOM 4150 O O . GLU B 1 236 ? 15.25 2.617 -10.961 1 98.06 236 GLU B O 1
ATOM 4155 N N . TYR B 1 237 ? 14.789 0.802 -9.766 1 98.12 237 TYR B N 1
ATOM 4156 C CA . TYR B 1 237 ? 13.969 1.517 -8.789 1 98.12 237 TYR B CA 1
ATOM 4157 C C . TYR B 1 237 ? 14.805 2.52 -8.008 1 98.12 237 TYR B C 1
ATOM 4159 O O . TYR B 1 237 ? 14.359 3.643 -7.75 1 98.12 237 TYR B O 1
ATOM 4167 N N . TYR B 1 238 ? 15.984 2.16 -7.633 1 98 238 TYR B N 1
ATOM 4168 C CA . TYR B 1 238 ? 16.844 3.107 -6.934 1 98 238 TYR B CA 1
ATOM 4169 C C . TYR B 1 238 ? 17.297 4.223 -7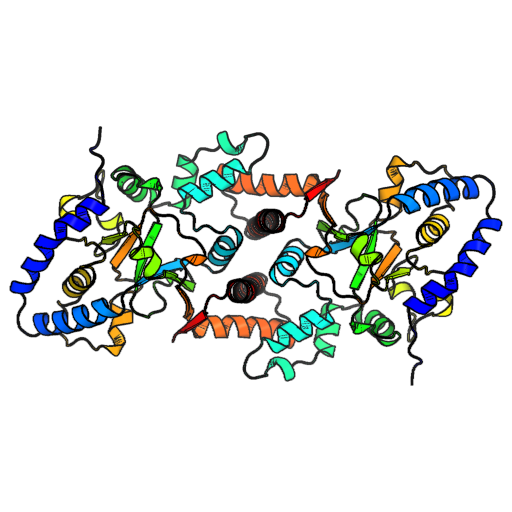.871 1 98 238 TYR B C 1
ATOM 4171 O O . TYR B 1 238 ? 17.547 5.348 -7.43 1 98 238 TYR B O 1
ATOM 4179 N N . GLY B 1 239 ? 17.422 3.848 -9.148 1 97.75 239 GLY B N 1
ATOM 4180 C CA . GLY B 1 239 ? 17.641 4.895 -10.133 1 97.75 239 GLY B CA 1
ATOM 4181 C C . GLY B 1 239 ? 16.516 5.922 -10.156 1 97.75 239 GLY B C 1
ATOM 4182 O O . GLY B 1 239 ? 16.781 7.125 -10.227 1 97.75 239 GLY B O 1
ATOM 4183 N N . TYR B 1 240 ? 15.273 5.438 -10.133 1 98.12 240 TYR B N 1
ATOM 4184 C CA . TYR B 1 240 ? 14.125 6.336 -10.062 1 98.12 240 TYR B CA 1
ATOM 4185 C C . TYR B 1 240 ? 14.188 7.211 -8.82 1 98.12 240 TYR B C 1
ATOM 4187 O O . TYR B 1 240 ? 13.906 8.414 -8.883 1 98.12 240 TYR B O 1
ATOM 4195 N N . LEU B 1 241 ? 14.508 6.594 -7.676 1 98.12 241 LEU B N 1
ATOM 4196 C CA . LEU B 1 241 ? 14.586 7.328 -6.418 1 98.12 241 LEU B CA 1
ATOM 4197 C C . LEU B 1 241 ? 15.641 8.43 -6.5 1 98.12 241 LEU B C 1
ATOM 4199 O O . LEU B 1 241 ? 15.391 9.562 -6.07 1 98.12 241 LEU B O 1
ATOM 4203 N N . TYR B 1 242 ? 16.734 8.094 -7.051 1 97.75 242 TYR B N 1
ATOM 4204 C CA . TYR B 1 242 ? 17.797 9.07 -7.242 1 97.75 242 TYR B CA 1
ATOM 4205 C C . TYR B 1 242 ? 17.344 10.219 -8.133 1 97.75 242 TYR B C 1
ATOM 4207 O O . TYR B 1 242 ? 17.516 11.391 -7.793 1 97.75 242 TYR B O 1
ATOM 4215 N N . GLU B 1 243 ? 16.812 9.859 -9.219 1 97.12 243 GLU B N 1
ATOM 4216 C CA . GLU B 1 243 ? 16.344 10.859 -10.172 1 97.12 243 GLU B CA 1
ATOM 4217 C C . GLU B 1 243 ? 15.289 11.766 -9.539 1 97.12 243 GLU B C 1
ATOM 4219 O O . GLU B 1 243 ? 15.273 12.977 -9.797 1 97.12 243 GLU B O 1
ATOM 4224 N N . LYS B 1 244 ? 14.375 11.195 -8.766 1 97.06 244 LYS B N 1
ATOM 4225 C CA . LYS B 1 244 ? 13.32 11.953 -8.102 1 97.06 244 LYS B CA 1
ATOM 4226 C C . LYS B 1 244 ? 13.906 13.133 -7.324 1 97.06 244 LYS B C 1
ATOM 4228 O O . LYS B 1 244 ? 13.391 14.25 -7.402 1 97.06 244 LYS B O 1
ATOM 4233 N N . TYR B 1 245 ? 14.977 12.898 -6.648 1 96.25 245 TYR B N 1
ATOM 4234 C CA . TYR B 1 245 ? 15.5 13.922 -5.75 1 96.25 245 TYR B CA 1
ATOM 4235 C C . TYR B 1 245 ? 16.625 14.711 -6.414 1 96.25 245 TYR B C 1
ATOM 4237 O O . TYR B 1 245 ? 16.781 15.906 -6.156 1 96.25 245 TYR B O 1
ATOM 4245 N N . ALA B 1 246 ? 17.375 14.094 -7.293 1 94.69 246 ALA B N 1
ATOM 4246 C CA . ALA B 1 246 ? 18.5 14.766 -7.945 1 94.69 246 ALA B CA 1
ATOM 4247 C C . ALA B 1 246 ? 18.016 15.711 -9.039 1 94.69 246 ALA B C 1
ATOM 4249 O O . ALA B 1 246 ? 18.516 16.828 -9.172 1 94.69 246 ALA B O 1
ATOM 4250 N N . ASN B 1 247 ? 17.094 15.25 -9.875 1 90.12 247 ASN B N 1
ATOM 4251 C CA . ASN B 1 247 ? 16.734 15.977 -11.078 1 90.12 247 ASN B CA 1
ATOM 4252 C C . ASN B 1 247 ? 15.234 16.281 -11.109 1 90.12 247 ASN B C 1
ATOM 4254 O O . ASN B 1 247 ? 14.773 17.062 -11.953 1 90.12 247 ASN B O 1
ATOM 4258 N N . GLY B 1 248 ? 14.523 15.711 -10.289 1 91.38 248 GLY B N 1
ATOM 4259 C CA . GLY B 1 248 ? 13.086 15.914 -10.328 1 91.38 248 GLY B CA 1
ATOM 4260 C C . GLY B 1 248 ? 12.383 15.008 -11.32 1 91.38 248 GLY B C 1
ATOM 4261 O O . GLY B 1 248 ? 12.031 15.438 -12.422 1 91.38 248 GLY B O 1
ATOM 4262 N N . LEU B 1 249 ? 12.094 13.797 -10.984 1 92.12 249 LEU B N 1
ATOM 4263 C CA . LEU B 1 249 ? 11.367 12.836 -11.805 1 92.12 249 LEU B CA 1
ATOM 4264 C C . LEU B 1 249 ? 9.891 13.211 -11.922 1 92.12 249 LEU B C 1
ATOM 4266 O O . LEU B 1 249 ? 9.203 13.359 -10.906 1 92.12 249 LEU B O 1
ATOM 4270 N N . SER B 1 250 ? 9.453 13.43 -13.195 1 91.88 250 SER B N 1
ATOM 4271 C CA . SER B 1 250 ? 8.086 13.883 -13.391 1 91.88 250 SER B CA 1
ATOM 4272 C C . SER B 1 250 ? 7.215 12.789 -14 1 91.88 250 SER B C 1
ATOM 4274 O O . SER B 1 250 ? 5.988 12.898 -14.023 1 91.88 250 SER B O 1
ATOM 4276 N N . ASP B 1 251 ? 7.863 11.711 -14.477 1 94.12 251 ASP B N 1
ATOM 4277 C CA . ASP B 1 251 ? 7.125 10.594 -15.055 1 94.12 251 ASP B CA 1
ATOM 4278 C C . ASP B 1 251 ? 6.262 9.898 -14.008 1 94.12 251 ASP B C 1
ATOM 4280 O O . ASP B 1 251 ? 6.781 9.234 -13.109 1 94.12 251 ASP B O 1
ATOM 4284 N N . ILE B 1 252 ? 4.988 9.945 -14.156 1 91.69 252 ILE B N 1
ATOM 4285 C CA . ILE B 1 252 ? 4.027 9.508 -13.148 1 91.69 252 ILE B CA 1
ATOM 4286 C C . ILE B 1 252 ? 4.102 7.988 -13 1 91.69 252 ILE B C 1
ATOM 4288 O O . ILE B 1 252 ? 3.961 7.461 -11.891 1 91.69 252 ILE B O 1
ATOM 4292 N N . GLU B 1 253 ? 4.277 7.297 -14.102 1 93.31 253 GLU B N 1
ATOM 4293 C CA . GLU B 1 253 ? 4.352 5.84 -14.047 1 93.31 253 GLU B CA 1
ATOM 4294 C C . GLU B 1 253 ? 5.582 5.379 -13.273 1 93.31 253 GLU B C 1
ATOM 4296 O O . GLU B 1 253 ? 5.496 4.477 -12.438 1 93.31 253 GLU B O 1
ATOM 4301 N N . LYS B 1 254 ? 6.707 6.039 -13.5 1 96.12 254 LYS B N 1
ATOM 4302 C CA . LYS B 1 254 ? 7.938 5.711 -12.781 1 96.12 254 LYS B CA 1
ATOM 4303 C C . LYS B 1 254 ? 7.801 6.016 -11.289 1 96.12 254 LYS B C 1
ATOM 4305 O O . LYS B 1 254 ? 8.281 5.25 -10.453 1 96.12 254 LYS B O 1
ATOM 4310 N N . LEU B 1 255 ? 7.109 7.066 -10.961 1 95.88 255 LEU B N 1
ATOM 4311 C CA . LEU B 1 255 ? 6.91 7.449 -9.562 1 95.88 255 LEU B CA 1
ATOM 4312 C C . LEU B 1 255 ? 6.023 6.441 -8.844 1 95.88 255 LEU B C 1
ATOM 4314 O O . LEU B 1 255 ? 6.273 6.102 -7.688 1 95.88 255 LEU B O 1
ATOM 4318 N N . ARG B 1 256 ? 5.047 5.98 -9.594 1 95.12 256 ARG B N 1
ATOM 4319 C CA . ARG B 1 256 ? 4.152 4.98 -9.016 1 95.12 256 ARG B CA 1
ATOM 4320 C C . ARG B 1 256 ? 4.891 3.67 -8.758 1 95.12 256 ARG B C 1
ATOM 4322 O O . ARG B 1 256 ? 4.754 3.074 -7.691 1 95.12 256 ARG B O 1
ATOM 4329 N N . ASP B 1 257 ? 5.645 3.291 -9.711 1 96.69 257 ASP B N 1
ATOM 4330 C CA . ASP B 1 257 ? 6.426 2.064 -9.57 1 96.69 257 ASP B CA 1
ATOM 4331 C C . ASP B 1 257 ? 7.398 2.162 -8.398 1 96.69 257 ASP B C 1
ATOM 4333 O O . ASP B 1 257 ? 7.543 1.214 -7.625 1 96.69 257 ASP B O 1
ATOM 4337 N N . LEU B 1 258 ? 8.016 3.289 -8.328 1 98 258 LEU B N 1
ATOM 4338 C CA . LEU B 1 258 ? 8.945 3.527 -7.23 1 98 258 LEU B CA 1
ATOM 4339 C C . LEU B 1 258 ? 8.227 3.438 -5.887 1 98 258 LEU B C 1
ATOM 4341 O O . LEU B 1 258 ? 8.719 2.785 -4.961 1 98 258 LEU B O 1
ATOM 4345 N N . GLN B 1 259 ? 7.078 4.062 -5.789 1 97.12 259 GLN B N 1
ATOM 4346 C CA . GLN B 1 259 ? 6.312 4.039 -4.551 1 97.12 259 GLN B CA 1
ATOM 4347 C C . GLN B 1 259 ? 5.949 2.611 -4.152 1 97.12 259 GLN B C 1
ATOM 4349 O O . GLN B 1 259 ? 6.059 2.242 -2.982 1 97.12 259 GLN B O 1
ATOM 4354 N N . GLU B 1 260 ? 5.516 1.829 -5.121 1 98.25 260 GLU B N 1
ATOM 4355 C CA . GLU B 1 260 ? 5.168 0.438 -4.84 1 98.25 260 GLU B CA 1
ATOM 4356 C C . GLU B 1 260 ? 6.383 -0.342 -4.344 1 98.25 260 GLU B C 1
ATOM 4358 O O . GLU B 1 260 ? 6.266 -1.164 -3.432 1 98.25 260 GLU B O 1
ATOM 4363 N N . PHE B 1 261 ? 7.523 -0.046 -4.938 1 98.62 261 PHE B N 1
ATOM 4364 C CA . PHE B 1 261 ? 8.758 -0.713 -4.535 1 98.62 261 PHE B CA 1
ATOM 4365 C C . PHE B 1 261 ? 9.133 -0.34 -3.107 1 98.62 261 PHE B C 1
ATOM 4367 O O . PHE B 1 261 ? 9.484 -1.207 -2.307 1 98.62 261 PHE B O 1
ATOM 4374 N N . LEU B 1 262 ? 9.062 0.93 -2.768 1 98.25 262 LEU B N 1
ATOM 4375 C CA . LEU B 1 262 ? 9.383 1.386 -1.421 1 98.25 262 LEU B CA 1
ATOM 4376 C C . LEU B 1 262 ? 8.414 0.804 -0.401 1 98.25 262 LEU B C 1
ATOM 4378 O O . LEU B 1 262 ? 8.82 0.381 0.683 1 98.25 262 LEU B O 1
ATOM 4382 N N . ARG B 1 263 ? 7.121 0.75 -0.753 1 98.31 263 ARG B N 1
ATOM 4383 C CA . ARG B 1 263 ? 6.117 0.137 0.109 1 98.31 263 ARG B CA 1
ATOM 4384 C C . ARG B 1 263 ? 6.43 -1.335 0.355 1 98.31 263 ARG B C 1
ATOM 4386 O O . ARG B 1 263 ? 6.301 -1.822 1.479 1 98.31 263 ARG B O 1
ATOM 4393 N N . MET B 1 264 ? 6.781 -1.957 -0.707 1 98.62 264 MET B N 1
ATOM 4394 C CA . MET B 1 264 ? 7.133 -3.369 -0.583 1 98.62 264 MET B CA 1
ATOM 4395 C C . MET B 1 264 ? 8.227 -3.568 0.457 1 98.62 264 MET B C 1
ATOM 4397 O O . MET B 1 264 ? 8.117 -4.43 1.329 1 98.62 264 MET B O 1
ATOM 4401 N N . ASN B 1 265 ? 9.266 -2.756 0.373 1 98.19 265 ASN B N 1
ATOM 4402 C CA . ASN B 1 265 ? 10.391 -2.857 1.298 1 98.19 265 ASN B CA 1
ATOM 4403 C C . ASN B 1 265 ? 9.945 -2.656 2.744 1 98.19 265 ASN B C 1
ATOM 4405 O O . ASN B 1 265 ? 10.383 -3.385 3.637 1 98.19 265 ASN B O 1
ATOM 4409 N N . ASP B 1 266 ? 9.102 -1.735 2.938 1 97.94 266 ASP B N 1
ATOM 4410 C CA . ASP B 1 266 ? 8.609 -1.465 4.285 1 97.94 266 ASP B CA 1
ATOM 4411 C C . ASP B 1 266 ? 7.734 -2.609 4.793 1 97.94 266 ASP B C 1
ATOM 4413 O O . ASP B 1 266 ? 7.844 -3.014 5.953 1 97.94 266 ASP B O 1
ATOM 4417 N N . LEU B 1 267 ? 6.891 -3.137 3.951 1 98.38 267 LEU B N 1
ATOM 4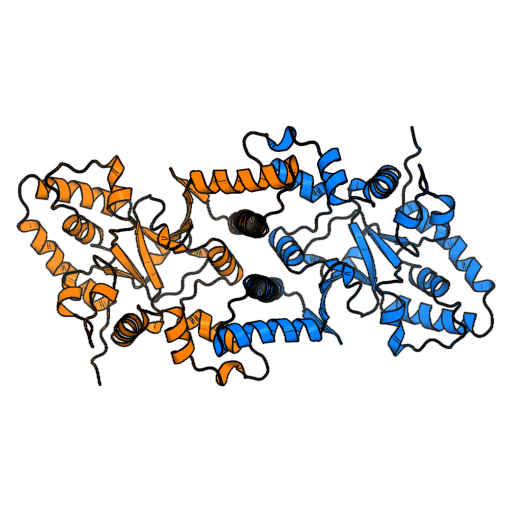418 C CA . LEU B 1 267 ? 5.977 -4.211 4.324 1 98.38 267 LEU B CA 1
ATOM 4419 C C . LEU B 1 267 ? 6.746 -5.484 4.668 1 98.38 267 LEU B C 1
ATOM 4421 O O . LEU B 1 267 ? 6.453 -6.137 5.672 1 98.38 267 LEU B O 1
ATOM 4425 N N . ILE B 1 268 ? 7.723 -5.832 3.803 1 98.31 268 ILE B N 1
ATOM 4426 C CA . ILE B 1 268 ? 8.438 -7.078 4.051 1 98.31 268 ILE B CA 1
ATOM 4427 C C . ILE B 1 268 ? 9.297 -6.938 5.305 1 98.31 268 ILE B C 1
ATOM 4429 O O . ILE B 1 268 ? 9.484 -7.906 6.047 1 98.31 268 ILE B O 1
ATOM 4433 N N . LYS B 1 269 ? 9.844 -5.754 5.543 1 96.75 269 LYS B N 1
ATOM 4434 C CA . LYS B 1 269 ? 10.586 -5.504 6.773 1 96.75 269 LYS B CA 1
ATOM 4435 C C . LYS B 1 269 ? 9.695 -5.688 8 1 96.75 269 LYS B C 1
ATOM 4437 O O . LYS B 1 269 ? 10.086 -6.352 8.961 1 96.75 269 LYS B O 1
ATOM 4442 N N . ASP B 1 270 ? 8.555 -5.121 7.973 1 95.44 270 ASP B N 1
ATOM 4443 C CA . ASP B 1 270 ? 7.594 -5.199 9.07 1 95.44 270 ASP B CA 1
ATOM 4444 C C . ASP B 1 270 ? 7.203 -6.648 9.352 1 95.44 270 ASP B C 1
ATOM 4446 O O . ASP B 1 270 ? 7.008 -7.027 10.508 1 95.44 270 ASP B O 1
ATOM 4450 N N . LYS B 1 271 ? 7.148 -7.48 8.336 1 96.31 271 LYS B N 1
ATOM 4451 C CA . LYS B 1 271 ? 6.676 -8.852 8.484 1 96.31 271 LYS B CA 1
ATOM 4452 C C . LYS B 1 271 ? 7.84 -9.82 8.656 1 96.31 271 LYS B C 1
ATOM 4454 O O . LYS B 1 271 ? 7.637 -11.031 8.789 1 96.31 271 LYS B O 1
ATOM 4459 N N . GLY B 1 272 ? 9.086 -9.297 8.578 1 96.88 272 GLY B N 1
ATOM 4460 C CA . GLY B 1 272 ? 10.266 -10.125 8.75 1 96.88 272 GLY B CA 1
ATOM 4461 C C . GLY B 1 272 ? 10.539 -11.031 7.566 1 96.88 272 GLY B C 1
ATOM 4462 O O . GLY B 1 272 ? 11.023 -12.156 7.734 1 96.88 272 GLY B O 1
ATOM 4463 N N . ILE B 1 273 ? 10.117 -10.641 6.375 1 98.19 273 ILE B N 1
ATOM 4464 C CA . ILE B 1 273 ? 10.328 -11.422 5.16 1 98.19 273 ILE B CA 1
ATOM 4465 C C . ILE B 1 273 ? 11.656 -11.023 4.512 1 98.19 273 ILE B C 1
ATOM 4467 O O . ILE B 1 273 ? 11.93 -9.836 4.328 1 98.19 273 ILE B O 1
ATOM 4471 N N . GLU B 1 274 ? 12.438 -11.961 4.164 1 98.19 274 GLU B N 1
ATOM 4472 C CA . GLU B 1 274 ? 13.734 -11.719 3.545 1 98.19 274 GLU B CA 1
ATOM 4473 C C . GLU B 1 274 ? 13.586 -11.367 2.068 1 98.19 274 GLU B C 1
ATOM 4475 O O . GLU B 1 274 ? 12.828 -12.008 1.344 1 98.19 274 GLU B O 1
ATOM 4480 N N . LEU B 1 275 ? 14.273 -10.398 1.664 1 98.19 275 LEU B N 1
ATOM 4481 C CA . LEU B 1 275 ? 14.391 -10.047 0.252 1 98.19 275 LEU B CA 1
ATOM 4482 C C . LEU B 1 275 ? 15.734 -10.516 -0.311 1 98.19 275 LEU B C 1
ATOM 4484 O O . LEU B 1 275 ? 16.781 -10.078 0.151 1 98.19 275 LEU B O 1
ATOM 4488 N N . GLU B 1 276 ? 15.703 -11.352 -1.25 1 98 276 GLU B N 1
ATOM 4489 C CA . GLU B 1 276 ? 16.906 -11.812 -1.939 1 98 276 GLU B CA 1
ATOM 4490 C C . GLU B 1 276 ? 17.016 -11.18 -3.324 1 98 276 GLU B C 1
ATOM 4492 O O . GLU B 1 276 ? 16.141 -11.344 -4.164 1 98 276 GLU B O 1
ATOM 4497 N N . VAL B 1 277 ? 18.016 -10.461 -3.57 1 97.06 277 VAL B N 1
ATOM 4498 C CA . VAL B 1 277 ? 18.297 -9.891 -4.883 1 97.06 277 VAL B CA 1
ATOM 4499 C C . VAL B 1 277 ? 19.125 -10.875 -5.711 1 97.06 277 VAL B C 1
ATOM 4501 O O . VAL B 1 277 ? 20.203 -11.297 -5.293 1 97.06 277 VAL B O 1
ATOM 4504 N N . VAL B 1 278 ? 18.609 -11.219 -6.836 1 93.5 278 VAL B N 1
ATOM 4505 C CA . VAL B 1 278 ? 19.25 -12.266 -7.625 1 93.5 278 VAL B CA 1
ATOM 4506 C C . VAL B 1 278 ? 19.719 -11.695 -8.961 1 93.5 278 VAL B C 1
ATOM 4508 O O . VAL B 1 278 ? 19.094 -10.766 -9.492 1 93.5 278 VAL B O 1
ATOM 4511 N N . GLY B 1 279 ? 20.828 -12.195 -9.602 1 84.81 279 GLY B N 1
ATOM 4512 C CA . GLY B 1 279 ? 21.375 -11.836 -10.906 1 84.81 279 GLY B CA 1
ATOM 4513 C C . GLY B 1 279 ? 22.453 -10.773 -10.828 1 84.81 279 GLY B C 1
ATOM 4514 O O . GLY B 1 279 ? 22.641 -10.148 -9.781 1 84.81 279 GLY B O 1
#

Organism: NCBI:txid1434108

Solvent-accessible surface area (backbone atoms only — not comparable to full-atom values): 29324 Å² total; per-residue (Å²): 125,86,75,68,39,52,62,53,58,39,9,52,60,20,54,63,59,59,61,57,57,60,73,74,50,54,70,66,33,36,52,31,23,52,55,43,22,57,53,34,61,75,45,56,37,47,29,38,45,27,39,56,64,58,50,44,47,26,63,64,69,48,44,61,64,41,73,59,53,45,50,52,54,58,33,68,68,36,70,96,60,53,34,73,75,47,58,65,67,59,38,47,40,67,74,42,49,92,50,27,66,43,47,53,46,52,30,66,37,26,66,62,28,76,49,44,40,76,34,24,42,34,54,79,53,54,47,36,57,93,52,18,62,32,15,38,29,43,26,64,63,49,54,70,69,69,40,56,48,26,35,30,64,39,63,75,59,76,41,37,54,98,84,46,64,44,58,72,61,46,31,74,37,25,20,26,80,89,43,39,24,54,54,51,12,66,72,59,14,78,48,91,58,86,72,56,75,88,51,40,30,59,58,50,21,29,84,88,41,38,27,28,27,36,28,57,59,86,48,38,66,89,38,51,54,36,34,27,33,45,38,70,57,54,52,49,41,49,46,51,55,47,36,40,58,68,71,55,63,76,56,63,68,59,52,50,52,37,49,38,51,54,50,39,54,45,52,30,57,76,70,71,45,47,76,44,73,41,125,124,84,75,68,39,53,62,54,58,39,9,50,61,19,53,63,58,58,62,57,58,60,73,74,50,55,70,64,34,36,54,30,23,52,56,41,21,56,52,36,62,76,43,57,35,46,27,36,46,29,40,56,63,58,50,44,47,25,61,65,68,48,44,60,66,42,73,59,52,45,49,52,54,56,31,68,67,36,69,94,60,54,34,74,75,47,56,65,67,59,38,48,40,65,74,41,48,92,49,26,67,40,48,53,48,50,31,66,36,27,65,63,28,76,48,43,40,76,34,25,43,34,54,78,52,54,47,35,55,91,52,17,60,32,17,38,29,43,26,63,64,48,56,69,68,71,40,56,46,26,35,31,64,40,63,76,58,77,41,36,54,96,84,48,63,44,60,70,61,46,33,74,39,25,17,25,80,90,44,39,23,54,55,52,11,67,74,60,15,79,46,91,58,86,71,55,74,87,51,40,30,59,59,51,20,28,82,88,40,39,29,28,28,37,27,57,60,86,45,38,65,89,37,51,54,32,34,28,34,44,37,70,56,54,51,48,42,51,48,49,54,46,36,40,57,68,72,56,64,76,57,62,68,59,52,50,52,36,50,40,51,55,49,40,56,44,51,31,55,74,72,70,46,48,77,43,74,41,124